Protein AF-A0A3A4P6P0-F1 (afdb_monomer_lite)

Sequence (396 aa):
MTTIWSEIITQLPGLYLQDQHPPGSGIAVSVEKHENGGWILHYAKEKTDSLQHGAEGPFDAAYLYEKLKFLYRDIGYTPQLRDEELKALHLPDSQEVYTERVFAHLPGRLIGSQRIAESGMDWVVNYSVGKNADHTYTLYSCSARGDDDFLAEPEIEELGTFALHDLLEELRIYGFRPDDYAGLCEIEASSWQEILRALPGRRVENQRPEEDRCAVSLVAHNRECWTLFYAVPIADNRYRLNELATLSAKDVYKKVYDLTGCLLSVNDRKKVQLPELIDIYGETLSKKMKGDYIGGVPSVNMSKRYNETYVTVQNNKDDSRLFYFTSAEELITLGRTGRKINVHKLGPYKDVDLGKFIVDIEPHVDLLELILKLDESKIEGIRELSKRLKKITNLD

Foldseek 3Di:
DPDPVVVVQVVWDAAWQVPLDDPVLQKTWHWHQDPVGFIKIWMWGDDPPDIDTDIDDSDHLLVVLVVSCVSSVVVVDRDAGDPVRCVRRVHDHLVVVLVVQLVVPAAAAWFADFDADPPPFRKTKTWHWHQDPQQKIWIKIWIDHPPDDSNPRTPIDTPDIGHPVVVVVVCVVVVGDCVRCQVVQKQQAPDPVSQLVNWDAAFQPPQDVDPAAWGWHWAAPDLFWIKIWIWGDDDVSMTGIDIDGGDGLLRVQLVCCVRRVDGRDPVNCVRRNRDDLCVVCVVVVCVLVVFHWQDWFFWPEDPPDGWTWTWTWDQDPVRFIKIWIATPVLSSCCPPPVDDRDIDIDDRDHPVCLVVVCVVPVNTGDVVRVLVSQCVDPDVSSNVSSVVNCVVVVPD

pLDDT: mean 79.7, std 11.06, range [38.88, 94.19]

Radius of gyration: 37.33 Å; chains: 1; bounding box: 85×36×112 Å

Structure (mmCIF, N/CA/C/O backbone):
data_AF-A0A3A4P6P0-F1
#
_entry.id   AF-A0A3A4P6P0-F1
#
loop_
_atom_site.group_PDB
_atom_site.id
_atom_site.type_symbol
_atom_site.label_atom_id
_atom_site.label_alt_id
_atom_site.label_comp_id
_atom_site.label_asym_id
_atom_site.label_entity_id
_atom_site.label_seq_id
_atom_site.pdbx_PDB_ins_code
_atom_site.Cartn_x
_atom_site.Cartn_y
_atom_site.Cartn_z
_atom_site.occupancy
_atom_site.B_iso_or_equiv
_atom_site.auth_seq_id
_atom_site.auth_comp_id
_atom_site.auth_asym_id
_atom_site.auth_atom_id
_atom_site.pdbx_PDB_model_num
ATOM 1 N N . MET A 1 1 ? 42.662 -6.906 -61.735 1.00 46.59 1 MET A N 1
ATOM 2 C CA . MET A 1 1 ? 43.207 -5.557 -61.469 1.00 46.59 1 MET A CA 1
ATOM 3 C C . MET A 1 1 ? 43.518 -5.491 -59.989 1.00 46.59 1 MET A C 1
ATOM 5 O O . MET A 1 1 ? 42.747 -6.053 -59.228 1.00 46.59 1 MET A O 1
ATOM 9 N N . THR A 1 2 ? 44.625 -4.878 -59.578 1.00 54.88 2 THR A N 1
ATOM 10 C CA . THR A 1 2 ? 44.878 -4.638 -58.151 1.00 54.88 2 THR A CA 1
ATOM 11 C C . THR A 1 2 ? 44.214 -3.315 -57.792 1.00 54.88 2 THR A C 1
ATOM 13 O O . THR A 1 2 ? 44.696 -2.262 -58.199 1.00 54.88 2 THR A O 1
ATOM 16 N N . THR A 1 3 ? 43.070 -3.371 -57.117 1.00 61.09 3 THR A N 1
ATOM 17 C CA . THR A 1 3 ? 42.325 -2.191 -56.668 1.00 61.09 3 THR A CA 1
ATOM 18 C C . THR A 1 3 ? 43.158 -1.423 -55.630 1.00 61.09 3 THR A C 1
ATOM 20 O O . THR A 1 3 ? 43.507 -1.976 -54.585 1.00 61.09 3 THR A O 1
ATOM 23 N N . ILE A 1 4 ? 43.519 -0.164 -55.917 1.00 75.00 4 ILE A N 1
ATOM 24 C CA . ILE A 1 4 ? 44.290 0.689 -54.997 1.00 75.00 4 ILE A CA 1
ATOM 25 C C . ILE A 1 4 ? 43.315 1.350 -54.017 1.00 75.00 4 ILE A C 1
ATOM 27 O O . ILE A 1 4 ? 42.793 2.436 -54.253 1.00 75.00 4 ILE A O 1
ATOM 31 N N . TRP A 1 5 ? 43.056 0.678 -52.898 1.00 73.12 5 TRP A N 1
ATOM 32 C CA . TRP A 1 5 ? 42.084 1.123 -51.894 1.00 73.12 5 TRP A CA 1
ATOM 33 C C . TRP A 1 5 ? 42.361 2.517 -51.328 1.00 73.12 5 TRP A C 1
ATOM 35 O O . TRP A 1 5 ? 41.422 3.269 -51.089 1.00 73.12 5 TRP A O 1
ATOM 45 N N . SER A 1 6 ? 43.629 2.914 -51.203 1.00 70.69 6 SER A N 1
ATOM 46 C CA . SER A 1 6 ? 44.000 4.256 -50.741 1.00 70.69 6 SER A CA 1
ATOM 47 C C . SER A 1 6 ? 43.476 5.383 -51.637 1.00 70.69 6 SER A C 1
ATOM 49 O O . SER A 1 6 ? 43.216 6.469 -51.135 1.00 70.69 6 SER A O 1
ATOM 51 N N . GLU A 1 7 ? 43.306 5.147 -52.941 1.00 75.12 7 GLU A N 1
ATOM 52 C CA . GLU A 1 7 ? 42.763 6.144 -53.878 1.00 75.12 7 GLU A CA 1
ATOM 53 C C . GLU A 1 7 ? 41.234 6.206 -53.855 1.00 75.12 7 GLU A C 1
ATOM 55 O O . GLU A 1 7 ? 40.656 7.240 -54.169 1.00 75.12 7 GLU A O 1
ATOM 60 N N . ILE A 1 8 ? 40.574 5.108 -53.486 1.00 75.81 8 ILE A N 1
ATOM 61 C CA . ILE A 1 8 ? 39.114 5.047 -53.345 1.00 75.81 8 ILE A CA 1
ATOM 62 C C . ILE A 1 8 ? 38.691 5.754 -52.058 1.00 75.81 8 ILE A C 1
ATOM 64 O O . ILE A 1 8 ? 37.740 6.527 -52.055 1.00 75.81 8 ILE A O 1
ATOM 68 N N . ILE A 1 9 ? 39.441 5.540 -50.976 1.00 74.31 9 ILE A N 1
ATOM 69 C CA . ILE A 1 9 ? 39.193 6.159 -49.670 1.00 74.31 9 ILE A CA 1
ATOM 70 C C . ILE A 1 9 ? 39.219 7.686 -49.762 1.00 74.31 9 ILE A C 1
ATOM 72 O O . ILE A 1 9 ? 38.344 8.348 -49.215 1.00 74.31 9 ILE A O 1
ATOM 76 N N . THR A 1 10 ? 40.181 8.256 -50.492 1.00 75.69 10 THR A N 1
ATOM 77 C CA . THR A 1 10 ? 40.301 9.715 -50.655 1.00 75.69 10 THR A CA 1
ATOM 78 C C . THR A 1 10 ? 39.184 10.334 -51.496 1.00 75.69 10 THR A C 1
ATOM 80 O O . THR A 1 10 ? 39.052 11.556 -51.512 1.00 75.69 10 THR A O 1
ATOM 83 N N . GLN A 1 11 ? 38.385 9.517 -52.188 1.00 79.62 11 GLN A N 1
ATOM 84 C CA . GLN A 1 11 ? 37.244 9.960 -52.993 1.00 79.62 11 GLN A CA 1
ATOM 85 C C . GLN A 1 11 ? 35.913 9.890 -52.234 1.00 79.62 11 GLN A C 1
ATOM 87 O O . GLN A 1 11 ? 34.924 10.446 -52.713 1.00 79.62 11 GLN A O 1
ATOM 92 N N . LEU A 1 12 ? 35.864 9.228 -51.072 1.00 81.06 12 LEU A N 1
ATOM 93 C CA . LEU A 1 12 ? 34.650 9.144 -50.266 1.00 81.06 12 LEU A CA 1
ATOM 94 C C . LEU A 1 12 ? 34.498 10.399 -49.374 1.00 81.06 12 LEU A C 1
ATOM 96 O O . LEU A 1 12 ? 35.435 10.744 -48.651 1.00 81.06 12 LEU A O 1
ATOM 100 N N . PRO A 1 13 ? 33.343 11.094 -49.401 1.00 83.69 13 PRO A N 1
ATOM 101 C CA . PRO A 1 13 ? 33.088 12.254 -48.542 1.00 83.69 13 PRO A CA 1
ATOM 102 C C . PRO A 1 13 ? 32.993 11.896 -47.052 1.00 83.69 13 PRO A C 1
ATOM 104 O O . PRO A 1 13 ? 32.581 10.794 -46.697 1.00 83.69 13 PRO A O 1
ATOM 107 N N . GLY A 1 14 ? 33.309 12.843 -46.169 1.00 84.25 14 GLY A N 1
ATOM 108 C CA . GLY A 1 14 ? 33.154 12.681 -44.720 1.00 84.25 14 GLY A CA 1
ATOM 109 C C . GLY A 1 14 ? 34.352 12.041 -44.010 1.00 84.25 14 GLY A C 1
ATOM 110 O O . GLY A 1 14 ? 35.476 12.030 -44.512 1.00 84.25 14 GLY A O 1
ATOM 111 N N . LEU A 1 15 ? 34.118 11.550 -42.792 1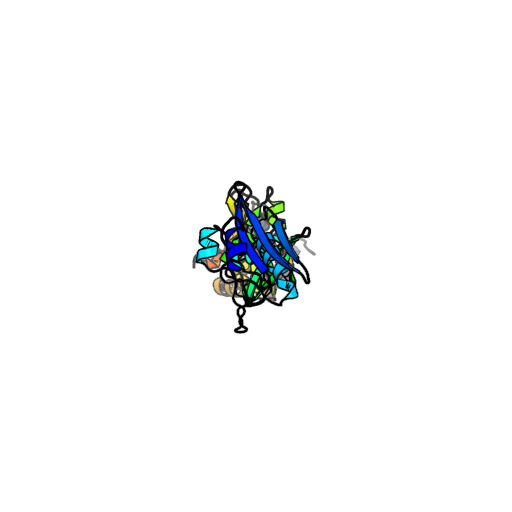.00 85.38 15 LEU A N 1
ATOM 112 C CA . LEU A 1 15 ? 35.126 10.877 -41.982 1.00 85.38 15 LEU A CA 1
ATOM 113 C C . LEU A 1 15 ? 35.236 9.414 -42.406 1.00 85.38 15 LEU A C 1
ATOM 115 O O . LEU A 1 15 ? 34.301 8.632 -42.245 1.00 85.38 15 LEU A O 1
ATOM 119 N N . TYR A 1 16 ? 36.397 9.044 -42.926 1.00 82.12 16 TYR A N 1
ATOM 120 C CA . TYR A 1 16 ? 36.729 7.659 -43.224 1.00 82.12 16 TYR A CA 1
ATOM 121 C C . TYR A 1 16 ? 36.948 6.844 -41.942 1.00 82.12 16 TYR A C 1
ATOM 123 O O . TYR A 1 16 ? 37.675 7.285 -41.051 1.00 82.12 16 TYR A O 1
ATOM 131 N N . LEU A 1 17 ? 36.344 5.655 -41.879 1.00 78.81 17 LEU A N 1
ATOM 132 C CA . LEU A 1 17 ? 36.390 4.777 -40.709 1.00 78.81 17 LEU A CA 1
ATOM 133 C C . LEU A 1 17 ? 37.603 3.838 -40.806 1.00 78.81 17 LEU A C 1
ATOM 135 O O . LEU A 1 17 ? 37.559 2.808 -41.482 1.00 78.81 17 LEU A O 1
ATOM 139 N N . GLN A 1 18 ? 38.711 4.216 -40.165 1.00 63.59 18 GLN A N 1
ATOM 140 C CA . GLN A 1 18 ? 40.048 3.690 -40.484 1.00 63.59 18 GLN A CA 1
ATOM 141 C C . GLN A 1 18 ? 40.244 2.210 -40.132 1.00 63.59 18 GLN A C 1
ATOM 143 O O . GLN A 1 18 ? 40.989 1.516 -40.825 1.00 63.59 18 GLN A O 1
ATOM 148 N N . ASP A 1 19 ? 39.546 1.722 -39.108 1.00 61.84 19 ASP A N 1
ATOM 149 C CA . ASP A 1 19 ? 39.685 0.353 -38.595 1.00 61.84 19 ASP A CA 1
ATOM 150 C C . ASP A 1 19 ? 38.684 -0.651 -39.166 1.00 61.84 19 ASP A C 1
ATOM 152 O O . ASP A 1 19 ? 38.776 -1.839 -38.869 1.00 61.84 19 ASP A O 1
ATOM 156 N N . GLN A 1 20 ? 37.772 -0.215 -40.039 1.00 59.62 20 GLN A N 1
ATOM 157 C CA . GLN A 1 20 ? 36.705 -1.079 -40.568 1.00 59.62 20 GLN A CA 1
ATOM 158 C C . GLN A 1 20 ? 37.131 -1.906 -41.779 1.00 59.62 20 GLN A C 1
ATOM 160 O O . GLN A 1 20 ? 36.307 -2.469 -42.493 1.00 59.62 20 GLN A O 1
ATOM 165 N N . HIS A 1 21 ? 38.438 -1.993 -42.007 1.00 64.12 21 HIS A N 1
ATOM 166 C CA . HIS A 1 21 ? 39.036 -2.668 -43.142 1.00 64.12 21 HIS A CA 1
ATOM 167 C C . HIS A 1 21 ? 39.812 -3.899 -42.684 1.00 64.12 21 HIS A C 1
ATOM 169 O O . HIS A 1 21 ? 41.041 -3.839 -42.566 1.00 64.12 21 HIS A O 1
ATOM 175 N N . PRO A 1 22 ? 39.155 -5.059 -42.504 1.00 61.62 22 PRO A N 1
ATOM 176 C CA . PRO A 1 22 ? 39.879 -6.317 -42.557 1.00 61.62 22 PRO A CA 1
ATOM 177 C C . PRO A 1 22 ? 40.691 -6.330 -43.862 1.00 61.62 22 PRO A C 1
ATOM 179 O O . PRO A 1 22 ? 40.116 -6.046 -44.924 1.00 61.62 22 PRO A O 1
ATOM 182 N N . PRO A 1 23 ? 42.005 -6.610 -43.835 1.00 62.09 23 PRO A N 1
ATOM 183 C CA . PRO A 1 23 ? 42.778 -6.757 -45.059 1.00 62.09 23 PRO A CA 1
ATOM 184 C C . PRO A 1 23 ? 42.084 -7.749 -46.005 1.00 62.09 23 PRO A C 1
ATOM 186 O O . PRO A 1 23 ? 41.842 -8.894 -45.633 1.00 62.09 23 PRO A O 1
ATOM 189 N N . GLY A 1 24 ? 41.726 -7.301 -47.214 1.00 67.12 24 GLY A N 1
ATOM 190 C CA . GLY A 1 24 ? 41.002 -8.122 -48.196 1.00 67.12 24 GLY A CA 1
ATOM 191 C C . GLY A 1 24 ? 39.469 -8.129 -48.078 1.00 67.12 24 GLY A C 1
ATOM 192 O O . GLY A 1 24 ? 38.828 -8.897 -48.785 1.00 67.12 24 GLY A O 1
ATOM 193 N N . SER A 1 25 ? 38.871 -7.275 -47.238 1.00 71.56 25 SER A N 1
ATOM 194 C CA . SER A 1 25 ? 37.406 -7.125 -47.106 1.00 71.56 25 SER A CA 1
ATOM 195 C C . SER A 1 25 ? 36.704 -6.607 -48.361 1.00 71.56 25 SER A C 1
ATOM 197 O O . SER A 1 25 ? 35.511 -6.844 -48.536 1.00 71.56 25 SER A O 1
ATOM 199 N N . GLY A 1 26 ? 37.424 -5.886 -49.224 1.00 80.44 26 GLY A N 1
ATOM 200 C CA . GLY A 1 26 ? 36.862 -5.321 -50.446 1.00 80.44 26 GLY A CA 1
ATOM 201 C C . GLY A 1 26 ? 35.812 -4.232 -50.195 1.00 80.44 26 GLY A C 1
ATOM 202 O O . GLY A 1 26 ? 34.972 -3.999 -51.056 1.00 80.44 26 GLY A O 1
ATOM 203 N N . ILE A 1 27 ? 35.789 -3.599 -49.020 1.00 83.31 27 ILE A N 1
ATOM 204 C CA . ILE A 1 27 ? 34.789 -2.592 -48.639 1.00 83.31 27 ILE A CA 1
ATOM 205 C C . ILE A 1 27 ? 35.519 -1.374 -48.075 1.00 83.31 27 ILE A C 1
ATOM 207 O O . ILE A 1 27 ? 36.452 -1.550 -47.303 1.00 83.31 27 ILE A O 1
ATOM 211 N N . ALA A 1 28 ? 35.095 -0.166 -48.455 1.00 85.00 28 ALA A N 1
ATOM 212 C CA . ALA A 1 28 ? 35.498 1.109 -47.873 1.00 85.00 28 ALA A CA 1
ATOM 213 C C . ALA A 1 28 ? 34.294 1.936 -47.466 1.00 85.00 28 ALA A C 1
ATOM 215 O O . ALA A 1 28 ? 33.312 1.977 -48.205 1.00 85.00 28 ALA A O 1
ATOM 216 N N . VAL A 1 29 ? 34.381 2.589 -46.306 1.00 87.31 29 VAL A N 1
ATOM 217 C CA . VAL A 1 29 ? 33.265 3.333 -45.727 1.00 87.31 29 VAL A CA 1
ATOM 218 C C . VAL A 1 29 ? 33.722 4.656 -45.122 1.00 87.31 29 VAL A C 1
ATOM 220 O O . VAL A 1 29 ? 34.714 4.714 -44.395 1.00 87.31 29 VAL A O 1
ATOM 223 N N . SER A 1 30 ? 32.948 5.707 -45.367 1.00 89.31 30 SER A N 1
ATOM 224 C CA . SER A 1 30 ? 33.037 6.972 -44.645 1.00 89.31 30 SER A CA 1
ATOM 225 C C . SER A 1 30 ? 31.653 7.459 -44.227 1.00 89.31 30 SER A C 1
ATOM 227 O O . SER A 1 30 ? 30.633 7.084 -44.808 1.00 89.31 30 SER A O 1
ATOM 229 N N . VAL A 1 31 ? 31.616 8.281 -43.183 1.00 90.56 31 VAL A N 1
ATOM 230 C CA . VAL A 1 31 ? 30.382 8.824 -42.616 1.00 90.56 31 VAL A CA 1
ATOM 231 C C . VAL A 1 31 ? 30.475 10.340 -42.554 1.00 90.56 31 VAL A C 1
ATOM 233 O O . VAL A 1 31 ? 31.485 10.900 -42.135 1.00 90.56 31 VAL A O 1
ATOM 236 N N . GLU A 1 32 ? 29.403 11.017 -42.938 1.00 92.19 32 GLU A N 1
ATOM 237 C CA . GLU A 1 32 ? 29.277 12.467 -42.853 1.00 92.19 32 GLU A CA 1
ATOM 238 C C . GLU A 1 32 ? 28.075 12.842 -41.982 1.00 92.19 32 GLU A C 1
ATOM 240 O O . GLU A 1 32 ? 26.995 12.266 -42.117 1.00 92.19 32 GLU A O 1
ATOM 245 N N . LYS A 1 33 ? 28.237 13.824 -41.088 1.00 89.25 33 LYS A N 1
ATOM 246 C CA . LYS A 1 33 ? 27.107 14.392 -40.346 1.00 89.25 33 LYS A CA 1
ATOM 247 C C . LYS A 1 33 ? 26.392 15.418 -41.223 1.00 89.25 33 LYS A C 1
ATOM 249 O O . LYS A 1 33 ? 26.982 16.419 -41.615 1.00 89.25 33 LYS A O 1
ATOM 254 N N . HIS A 1 34 ? 25.116 15.182 -41.497 1.00 90.38 34 HIS A N 1
ATOM 255 C CA . HIS A 1 34 ? 24.274 16.060 -42.298 1.00 90.38 34 HIS A CA 1
ATOM 256 C C . HIS A 1 34 ? 23.733 17.237 -41.469 1.00 90.38 34 HIS A C 1
ATOM 258 O O . HIS A 1 34 ? 23.506 17.117 -40.263 1.00 90.38 34 HIS A O 1
ATOM 264 N N . GLU A 1 35 ? 23.443 18.366 -42.122 1.00 83.94 35 GLU A N 1
ATOM 265 C CA . GLU A 1 35 ? 22.980 19.608 -41.472 1.00 83.94 35 GLU A CA 1
ATOM 266 C C . GLU A 1 35 ? 21.683 19.430 -40.659 1.00 83.94 35 GLU A C 1
ATOM 268 O O . GLU A 1 35 ? 21.485 20.085 -39.639 1.00 83.94 35 GLU A O 1
ATOM 273 N N . ASN A 1 36 ? 20.830 18.484 -41.065 1.00 79.50 36 ASN A N 1
ATOM 274 C CA . ASN A 1 36 ? 19.571 18.152 -40.383 1.00 79.50 36 ASN A CA 1
ATOM 275 C C . ASN A 1 36 ? 19.747 17.270 -39.128 1.00 79.50 36 ASN A C 1
ATOM 277 O O . ASN A 1 36 ? 18.754 16.821 -38.561 1.00 79.50 36 ASN A O 1
ATOM 281 N N . GLY A 1 37 ? 20.983 16.979 -38.711 1.00 78.75 37 GLY A N 1
ATOM 282 C CA . GLY A 1 37 ? 21.286 16.227 -37.488 1.00 78.75 37 GLY A CA 1
ATOM 283 C C . GLY A 1 37 ? 21.412 14.707 -37.643 1.00 78.75 37 GLY A C 1
ATOM 284 O O . GLY A 1 37 ? 21.789 14.060 -36.674 1.00 78.75 37 GLY A O 1
ATOM 285 N N . GLY A 1 38 ? 21.148 14.151 -38.831 1.00 88.31 38 GLY A N 1
ATOM 286 C CA . GLY A 1 38 ? 21.391 12.736 -39.157 1.00 88.31 38 GLY A CA 1
ATOM 287 C C . GLY A 1 38 ? 22.748 12.489 -39.828 1.00 88.31 38 GLY A C 1
ATOM 288 O O . GLY A 1 38 ? 23.512 13.425 -40.055 1.00 88.31 38 GLY A O 1
ATOM 289 N N . TRP A 1 39 ? 23.037 11.241 -40.197 1.00 93.75 39 TRP A N 1
ATOM 290 C CA . TRP A 1 39 ? 24.318 10.827 -40.782 1.00 93.75 39 TRP A CA 1
ATOM 291 C C . TRP A 1 39 ? 24.151 10.184 -42.156 1.00 93.75 39 TRP A C 1
ATOM 293 O O . TRP A 1 39 ? 23.261 9.363 -42.365 1.00 93.75 39 TRP A O 1
ATOM 303 N N . ILE A 1 40 ? 25.017 10.546 -43.095 1.00 93.44 40 ILE A N 1
ATOM 304 C CA . ILE A 1 40 ? 25.091 9.946 -44.426 1.00 93.44 40 ILE A CA 1
ATOM 305 C C . ILE A 1 40 ? 26.251 8.957 -44.440 1.00 93.44 40 ILE A C 1
ATOM 307 O O . ILE A 1 40 ? 27.365 9.270 -44.026 1.00 93.44 40 ILE A O 1
ATOM 311 N N . LEU A 1 41 ? 25.966 7.755 -44.923 1.00 92.06 41 LEU A N 1
ATOM 312 C CA . LEU A 1 41 ? 26.918 6.675 -45.102 1.00 92.06 41 LEU A CA 1
ATOM 313 C C . LEU A 1 41 ? 27.363 6.630 -46.561 1.00 92.06 41 LEU A C 1
ATOM 315 O O . LEU A 1 41 ? 26.545 6.378 -47.447 1.00 92.06 41 LEU A O 1
ATOM 319 N N . HIS A 1 42 ? 28.653 6.805 -46.813 1.00 91.50 42 HIS A N 1
ATOM 320 C CA . HIS A 1 42 ? 29.259 6.607 -48.124 1.00 91.50 42 HIS A CA 1
ATOM 321 C C . HIS A 1 42 ? 30.041 5.302 -48.132 1.00 91.50 42 HIS A C 1
ATOM 323 O O . HIS A 1 42 ? 30.735 4.978 -47.168 1.00 91.50 42 HIS A O 1
ATOM 329 N N . TYR A 1 43 ? 29.954 4.551 -49.227 1.00 89.62 43 TYR A N 1
ATOM 330 C CA . TYR A 1 43 ? 30.688 3.301 -49.349 1.00 89.62 43 TYR A CA 1
ATOM 331 C C . TYR A 1 43 ? 31.204 3.039 -50.760 1.00 89.62 43 TYR A C 1
ATOM 333 O O . TYR A 1 43 ? 30.620 3.467 -51.758 1.00 89.62 43 TYR A O 1
ATOM 341 N N . ALA A 1 44 ? 32.274 2.253 -50.824 1.00 88.00 44 ALA A N 1
ATOM 342 C CA . ALA A 1 44 ? 32.751 1.578 -52.018 1.00 88.00 44 ALA A CA 1
ATOM 343 C C . ALA A 1 44 ? 32.912 0.079 -51.716 1.00 88.00 44 ALA A C 1
ATOM 345 O O . ALA A 1 44 ? 33.618 -0.281 -50.781 1.00 88.00 44 ALA A O 1
ATOM 346 N N . LYS A 1 45 ? 32.260 -0.805 -52.478 1.00 86.56 45 LYS A N 1
ATOM 347 C CA . LYS A 1 45 ? 32.310 -2.268 -52.295 1.00 86.56 45 LYS A CA 1
ATOM 348 C C . LYS A 1 45 ? 32.730 -2.958 -53.587 1.00 86.56 45 LYS A C 1
ATOM 350 O O . LYS A 1 45 ? 32.136 -2.743 -54.645 1.00 86.56 45 LYS A O 1
ATOM 355 N N . GLU A 1 46 ? 33.750 -3.796 -53.496 1.00 84.19 46 GLU A N 1
ATOM 356 C CA . GLU A 1 46 ? 34.224 -4.662 -54.564 1.00 84.19 46 GLU A CA 1
ATOM 357 C C . GLU A 1 46 ? 33.210 -5.787 -54.792 1.00 84.19 46 GLU A C 1
ATOM 359 O O . GLU A 1 46 ? 32.752 -6.469 -53.874 1.00 84.19 46 GLU A O 1
ATOM 364 N N . LYS A 1 47 ? 32.821 -5.948 -56.051 1.00 78.81 47 LYS A N 1
ATOM 365 C CA . LYS A 1 47 ? 32.064 -7.082 -56.574 1.00 78.81 47 LYS A CA 1
ATOM 366 C C . LYS A 1 47 ? 32.963 -7.851 -57.528 1.00 78.81 47 LYS A C 1
ATOM 368 O O . LYS A 1 47 ? 33.936 -7.298 -58.029 1.00 78.81 47 LYS A O 1
ATOM 373 N N . THR A 1 48 ? 32.579 -9.091 -57.830 1.00 74.75 48 THR A N 1
ATOM 374 C CA . THR A 1 48 ? 33.336 -10.058 -58.643 1.00 74.75 48 THR A CA 1
ATOM 375 C C . THR A 1 48 ? 34.024 -9.456 -59.876 1.00 74.75 48 THR A C 1
ATOM 377 O O . THR A 1 48 ? 35.157 -9.831 -60.148 1.00 74.75 48 THR A O 1
ATOM 380 N N . ASP A 1 49 ? 33.402 -8.479 -60.553 1.00 75.56 49 ASP A N 1
ATOM 381 C CA . ASP A 1 49 ? 33.960 -7.830 -61.750 1.00 75.56 49 ASP A CA 1
ATOM 382 C C . ASP A 1 49 ? 33.882 -6.284 -61.749 1.00 75.56 49 ASP A C 1
ATOM 384 O O . ASP A 1 49 ? 34.088 -5.651 -62.786 1.00 75.56 49 ASP A O 1
ATOM 388 N N . SER A 1 50 ? 33.543 -5.634 -60.627 1.00 81.31 50 SER A N 1
ATOM 389 C CA . SER A 1 50 ? 33.328 -4.173 -60.605 1.00 81.31 50 SER A CA 1
ATOM 390 C C . SER A 1 50 ? 33.409 -3.563 -59.208 1.00 81.31 50 SER A C 1
ATOM 392 O O . SER A 1 50 ? 33.152 -4.249 -58.225 1.00 81.31 50 SER A O 1
ATOM 394 N N . LEU A 1 51 ? 33.640 -2.253 -59.124 1.00 82.12 51 LEU A N 1
ATOM 395 C CA . LEU A 1 51 ? 33.541 -1.489 -57.880 1.00 82.12 51 LEU A CA 1
ATOM 396 C C . LEU A 1 51 ? 32.201 -0.740 -57.820 1.00 82.12 51 LEU A C 1
ATOM 398 O O . LEU A 1 51 ? 31.900 0.070 -58.698 1.00 82.12 51 LEU A O 1
ATOM 402 N N . GLN A 1 52 ? 31.396 -1.000 -56.791 1.00 86.00 52 GLN A N 1
ATOM 403 C CA . GLN A 1 52 ? 30.149 -0.277 -56.541 1.00 86.00 52 GLN A CA 1
ATOM 404 C C . GLN A 1 52 ? 30.403 0.873 -55.568 1.00 86.00 52 GLN A C 1
ATOM 406 O O . GLN A 1 52 ? 30.848 0.620 -54.455 1.00 86.00 52 GLN A O 1
ATOM 411 N N . HIS A 1 53 ? 30.035 2.096 -55.951 1.00 88.12 53 HIS A N 1
ATOM 412 C CA . HIS A 1 53 ? 29.956 3.240 -55.038 1.00 88.12 53 HIS A CA 1
ATOM 413 C C . HIS A 1 53 ? 28.502 3.519 -54.663 1.00 88.12 53 HIS A C 1
ATOM 415 O O . HIS A 1 53 ? 27.599 3.316 -55.480 1.00 88.12 53 HIS A O 1
ATOM 421 N N . GLY A 1 54 ? 28.280 4.009 -53.450 1.00 88.31 54 GLY A N 1
ATOM 422 C CA . GLY A 1 54 ? 26.960 4.411 -52.988 1.00 88.31 54 GLY A CA 1
ATOM 423 C C . GLY A 1 54 ? 27.018 5.440 -51.868 1.00 88.31 54 GLY A C 1
ATOM 424 O O . GLY A 1 54 ? 28.038 5.605 -51.200 1.00 88.31 54 GLY A O 1
ATOM 425 N N . ALA A 1 55 ? 25.897 6.130 -51.690 1.00 90.94 55 ALA A N 1
ATOM 426 C CA . ALA A 1 55 ? 25.623 6.990 -50.553 1.00 90.94 55 ALA A CA 1
ATOM 427 C C . ALA A 1 55 ? 24.194 6.707 -50.078 1.00 90.94 55 ALA A C 1
ATOM 429 O O . ALA A 1 55 ? 23.278 6.619 -50.899 1.00 90.94 55 ALA A O 1
ATOM 430 N N . GLU A 1 56 ? 24.009 6.542 -48.774 1.00 91.19 56 GLU A N 1
ATOM 431 C CA . GLU A 1 56 ? 22.716 6.259 -48.153 1.00 91.19 56 GLU A CA 1
ATOM 432 C C . GLU A 1 56 ? 22.513 7.152 -46.920 1.00 91.19 56 GLU A C 1
ATOM 434 O O . GLU A 1 56 ? 23.463 7.428 -46.191 1.00 91.19 56 GLU A O 1
ATOM 439 N N . GLY A 1 57 ? 21.279 7.601 -46.677 1.00 89.31 57 GLY A N 1
ATOM 440 C CA . GLY A 1 57 ? 20.923 8.472 -45.549 1.00 89.31 57 GLY A CA 1
ATOM 441 C C . GLY A 1 57 ? 20.217 9.767 -45.986 1.00 89.31 57 GLY A C 1
ATOM 442 O O . GLY A 1 57 ? 19.817 9.878 -47.149 1.00 89.31 57 GLY A O 1
ATOM 443 N N . PRO A 1 58 ? 20.045 10.748 -45.077 1.00 91.06 58 PRO A N 1
ATOM 444 C CA . PRO A 1 58 ? 20.536 10.757 -43.696 1.00 91.06 58 PRO A CA 1
ATOM 445 C C . PRO A 1 58 ? 19.782 9.776 -42.781 1.00 91.06 58 PRO A C 1
ATOM 447 O O . PRO A 1 58 ? 18.559 9.677 -42.841 1.00 91.06 58 PRO A O 1
ATOM 450 N N . PHE A 1 59 ? 20.521 9.072 -41.926 1.00 90.19 59 PHE A N 1
ATOM 451 C CA . PHE A 1 59 ? 20.022 8.146 -40.906 1.00 90.19 59 PHE A CA 1
ATOM 452 C C . PHE A 1 59 ? 20.087 8.765 -39.507 1.00 90.19 59 PHE A C 1
ATOM 454 O O . PHE A 1 59 ? 20.858 9.697 -39.286 1.00 90.19 59 PHE A O 1
ATOM 461 N N . ASP A 1 60 ? 19.316 8.232 -38.558 1.00 86.88 60 ASP A N 1
ATOM 462 C CA . ASP A 1 60 ? 19.661 8.377 -37.140 1.00 86.88 60 ASP A CA 1
ATOM 463 C C . ASP A 1 60 ? 20.841 7.452 -36.774 1.00 86.88 60 ASP A C 1
ATOM 465 O O . ASP A 1 60 ? 21.350 6.702 -37.616 1.00 86.88 60 ASP A O 1
ATOM 469 N N . ALA A 1 61 ? 21.309 7.525 -35.526 1.00 85.62 61 ALA A N 1
ATOM 470 C CA . ALA A 1 61 ? 22.475 6.764 -35.090 1.00 85.62 61 ALA A CA 1
ATOM 471 C C . ALA A 1 61 ? 22.236 5.245 -35.178 1.00 85.62 61 ALA A C 1
ATOM 473 O O . ALA A 1 61 ? 23.085 4.524 -35.700 1.00 85.62 61 ALA A O 1
ATOM 474 N N . ALA A 1 62 ? 21.063 4.764 -34.752 1.00 77.19 62 ALA A N 1
ATOM 475 C CA . ALA A 1 62 ? 20.700 3.347 -34.790 1.00 77.19 62 ALA A CA 1
ATOM 476 C C . ALA A 1 62 ? 20.737 2.776 -36.210 1.00 77.19 62 ALA A C 1
ATOM 478 O O . ALA A 1 62 ? 21.423 1.783 -36.461 1.00 77.19 62 ALA A O 1
ATOM 479 N N . TYR A 1 63 ? 20.058 3.429 -37.154 1.00 85.00 63 TYR A N 1
ATOM 480 C CA . TYR A 1 63 ? 20.034 2.975 -38.542 1.00 85.00 63 TYR A CA 1
ATOM 481 C C . TYR A 1 63 ? 21.405 3.091 -39.217 1.00 85.00 63 TYR A C 1
ATOM 483 O O . TYR A 1 63 ? 21.736 2.257 -40.062 1.00 85.00 63 TYR A O 1
ATOM 491 N N . LEU A 1 64 ? 22.237 4.072 -38.846 1.00 87.19 64 LEU A N 1
ATOM 492 C CA . LEU A 1 64 ? 23.614 4.146 -39.337 1.00 87.19 64 LEU A CA 1
ATOM 493 C C . LEU A 1 64 ? 24.420 2.904 -38.919 1.00 87.19 64 LEU A C 1
ATOM 495 O O . LEU A 1 64 ? 25.060 2.283 -39.772 1.00 87.19 64 LEU A O 1
ATOM 499 N N . TYR A 1 65 ? 24.361 2.513 -37.640 1.00 82.56 65 TYR A N 1
ATOM 500 C CA . TYR A 1 65 ? 25.015 1.295 -37.147 1.00 82.56 65 TYR A CA 1
ATOM 501 C C . TYR A 1 65 ? 24.482 0.029 -37.842 1.00 82.56 65 TYR A C 1
ATOM 503 O O . TYR A 1 65 ? 25.277 -0.834 -38.227 1.00 82.56 65 TYR A O 1
ATOM 511 N N . GLU A 1 66 ? 23.169 -0.061 -38.101 1.00 79.50 66 GLU A N 1
ATOM 512 C CA . GLU A 1 66 ? 22.575 -1.160 -38.883 1.00 79.50 66 GLU A CA 1
ATOM 513 C C . GLU A 1 66 ? 23.146 -1.259 -40.291 1.00 79.50 66 GLU A C 1
ATOM 515 O O . GLU A 1 66 ? 23.507 -2.343 -40.761 1.00 79.50 66 GLU A O 1
ATOM 520 N N . LYS A 1 67 ? 23.254 -0.120 -40.972 1.00 86.00 67 LYS A N 1
ATOM 521 C CA . LYS A 1 67 ? 23.759 -0.056 -42.341 1.00 86.00 67 LYS A CA 1
ATOM 522 C C . LYS A 1 67 ? 25.237 -0.399 -42.422 1.00 86.00 67 LYS A C 1
ATOM 524 O O . LYS A 1 67 ? 25.628 -1.160 -43.309 1.00 86.00 67 LYS A O 1
ATOM 529 N N . LEU A 1 68 ? 26.032 0.086 -41.468 1.00 84.00 68 LEU A N 1
ATOM 530 C CA . LEU A 1 68 ? 27.432 -0.297 -41.319 1.00 84.00 68 LEU A CA 1
ATOM 531 C C . LEU A 1 68 ? 27.561 -1.815 -41.177 1.00 84.00 68 LEU A C 1
ATOM 533 O O . LEU A 1 68 ? 28.265 -2.441 -41.966 1.00 84.00 68 LEU A O 1
ATOM 537 N N . LYS A 1 69 ? 26.821 -2.438 -40.255 1.00 77.69 69 LYS A N 1
ATOM 538 C CA . LYS A 1 69 ? 26.859 -3.895 -40.084 1.00 77.69 69 LYS A CA 1
ATOM 539 C C . LYS A 1 69 ? 26.409 -4.649 -41.336 1.00 77.69 69 LYS A C 1
ATOM 541 O O . LYS A 1 69 ? 27.046 -5.625 -41.729 1.00 77.69 69 LYS A O 1
ATOM 546 N N . PHE A 1 70 ? 25.328 -4.208 -41.979 1.00 84.56 70 PHE A N 1
ATOM 547 C CA . PHE A 1 70 ? 24.804 -4.858 -43.178 1.00 84.56 70 PHE A CA 1
ATOM 548 C C . PHE A 1 70 ? 25.839 -4.909 -44.307 1.00 84.56 70 PHE A C 1
ATOM 550 O O . PHE A 1 70 ? 25.965 -5.938 -44.972 1.00 84.56 70 PHE A O 1
ATOM 557 N N . LEU A 1 71 ? 26.621 -3.839 -44.494 1.00 82.50 71 LEU A N 1
ATOM 558 C CA . LEU A 1 71 ? 27.682 -3.803 -45.504 1.00 82.50 71 LEU A CA 1
ATOM 559 C C . LEU A 1 71 ? 28.725 -4.910 -45.291 1.00 82.50 71 LEU A C 1
ATOM 561 O O . LEU A 1 71 ? 29.131 -5.551 -46.267 1.00 82.50 71 LEU A O 1
ATOM 565 N N . TYR A 1 72 ? 29.094 -5.169 -44.034 1.00 78.50 72 TYR A N 1
ATOM 566 C CA . TYR A 1 72 ? 30.108 -6.150 -43.634 1.00 78.50 72 TYR A CA 1
ATOM 567 C C . TYR A 1 72 ? 29.552 -7.554 -43.317 1.00 78.50 72 TYR A C 1
ATOM 569 O O . TYR A 1 72 ? 30.323 -8.473 -43.027 1.00 78.50 72 TYR A O 1
ATOM 577 N N . ARG A 1 73 ? 28.231 -7.768 -43.431 1.00 79.75 73 ARG A N 1
ATOM 578 C CA . ARG A 1 73 ? 27.565 -9.042 -43.100 1.00 79.75 73 ARG A CA 1
ATOM 579 C C . ARG A 1 73 ? 28.150 -10.236 -43.854 1.00 79.75 73 ARG A C 1
ATOM 581 O O . ARG A 1 73 ? 28.398 -11.276 -43.250 1.00 79.75 73 ARG A O 1
ATOM 588 N N . ASP A 1 74 ? 28.381 -10.083 -45.156 1.00 75.81 74 ASP A N 1
ATOM 589 C CA . ASP A 1 74 ? 28.846 -11.171 -46.031 1.00 75.81 74 ASP A CA 1
ATOM 590 C C . ASP A 1 74 ? 30.268 -11.646 -45.696 1.00 75.81 74 ASP A C 1
ATOM 592 O O . ASP A 1 74 ? 30.657 -12.747 -46.080 1.00 75.81 74 ASP A O 1
ATOM 596 N N . ILE A 1 75 ? 31.042 -10.826 -44.979 1.00 73.31 75 ILE A N 1
ATOM 597 C CA . ILE A 1 75 ? 32.420 -11.134 -44.583 1.00 73.31 75 ILE A CA 1
ATOM 598 C C . ILE A 1 75 ? 32.551 -11.464 -43.088 1.00 73.31 75 ILE A C 1
ATOM 600 O O . ILE A 1 75 ? 33.665 -11.638 -42.600 1.00 73.31 75 ILE A O 1
ATOM 604 N N . GLY A 1 76 ? 31.429 -11.562 -42.360 1.00 66.94 76 GLY A N 1
ATOM 605 C CA . GLY A 1 76 ? 31.401 -11.963 -40.949 1.00 66.94 76 GLY A CA 1
ATOM 606 C C . GLY A 1 76 ? 32.092 -10.986 -39.993 1.00 66.94 76 GLY A C 1
ATOM 607 O O . GLY A 1 76 ? 32.574 -11.408 -38.945 1.00 66.94 76 GLY A O 1
ATOM 608 N N . TYR A 1 77 ? 32.168 -9.703 -40.355 1.00 71.50 77 TYR A N 1
ATOM 609 C CA . TYR A 1 77 ? 32.838 -8.666 -39.571 1.00 71.50 77 TYR A CA 1
ATOM 610 C C . TYR A 1 77 ? 31.816 -7.686 -38.980 1.00 71.50 77 TYR A C 1
ATOM 612 O O . TYR A 1 77 ? 30.938 -7.200 -39.693 1.00 71.50 77 TYR A O 1
ATOM 620 N N . THR A 1 78 ? 31.936 -7.387 -37.683 1.00 67.12 78 THR A N 1
ATOM 621 C CA . THR A 1 78 ? 31.113 -6.377 -37.001 1.00 67.12 78 THR A CA 1
ATOM 622 C C . THR A 1 78 ? 31.968 -5.136 -36.753 1.00 67.12 78 THR A C 1
ATOM 624 O O . THR A 1 78 ? 32.921 -5.222 -35.976 1.00 67.12 78 THR A O 1
ATOM 627 N N . PRO A 1 79 ? 31.659 -3.999 -37.396 1.00 71.31 79 PRO A N 1
ATOM 628 C CA . PRO A 1 79 ? 32.478 -2.808 -37.277 1.00 71.31 79 PRO A CA 1
ATOM 629 C C . PRO A 1 79 ? 32.373 -2.155 -35.889 1.00 71.31 79 PRO A C 1
ATOM 631 O O . PRO A 1 79 ? 31.267 -1.973 -35.383 1.00 71.31 79 PRO A O 1
ATOM 634 N N . GLN A 1 80 ? 33.505 -1.764 -35.289 1.00 71.38 80 GLN A N 1
ATOM 635 C CA . GLN A 1 80 ? 33.557 -1.007 -34.024 1.00 71.38 80 GLN A CA 1
ATOM 636 C C . GLN A 1 80 ? 34.231 0.350 -34.225 1.00 71.38 80 GLN A C 1
ATOM 638 O O . GLN A 1 80 ? 35.418 0.405 -34.541 1.00 71.38 80 GLN A O 1
ATOM 643 N N . LEU A 1 81 ? 33.478 1.436 -34.053 1.00 78.12 81 LEU A N 1
ATOM 644 C CA . LEU A 1 81 ? 33.989 2.803 -34.175 1.00 78.12 81 LEU A CA 1
ATOM 645 C C . LEU A 1 81 ? 34.839 3.175 -32.959 1.00 78.12 81 LEU A C 1
ATOM 647 O O . LEU A 1 81 ? 34.437 2.920 -31.825 1.00 78.12 81 LEU A O 1
ATOM 651 N N . ARG A 1 82 ? 35.992 3.807 -33.189 1.00 80.88 82 ARG A N 1
ATOM 652 C CA . ARG A 1 82 ? 36.844 4.312 -32.104 1.00 80.88 82 ARG A CA 1
ATOM 653 C C . ARG A 1 82 ? 36.230 5.558 -31.466 1.00 80.88 82 ARG A C 1
ATOM 655 O O . ARG A 1 82 ? 35.618 6.366 -32.161 1.00 80.88 82 ARG A O 1
ATOM 662 N N . ASP A 1 83 ? 36.520 5.801 -30.189 1.00 81.94 83 ASP A N 1
ATOM 663 C CA . ASP A 1 83 ? 36.059 6.991 -29.449 1.00 81.94 83 ASP A CA 1
ATOM 664 C C . ASP A 1 83 ? 36.353 8.316 -30.174 1.00 81.94 83 ASP A C 1
ATOM 666 O O . ASP A 1 83 ? 35.542 9.243 -30.173 1.00 81.94 83 ASP A O 1
ATOM 670 N N . GLU A 1 84 ? 37.514 8.418 -30.826 1.00 87.06 84 GLU A N 1
ATOM 671 C CA . GLU A 1 84 ? 37.903 9.604 -31.598 1.00 87.06 84 GLU A CA 1
ATOM 672 C C . GLU A 1 84 ? 37.012 9.813 -32.834 1.00 87.06 84 GLU A C 1
ATOM 674 O O . GLU A 1 84 ? 36.681 10.953 -33.168 1.00 87.06 84 GLU A O 1
ATOM 679 N N . GLU A 1 85 ? 36.584 8.725 -33.482 1.00 86.44 85 GLU A N 1
ATOM 680 C CA . GLU A 1 85 ? 35.689 8.742 -34.644 1.00 86.44 85 GLU A CA 1
ATOM 681 C C . GLU A 1 85 ? 34.258 9.089 -34.218 1.00 86.44 85 GLU A C 1
ATOM 683 O O . GLU A 1 85 ? 33.633 9.961 -34.825 1.00 86.44 85 GLU A O 1
ATOM 688 N N . LEU A 1 86 ? 33.774 8.483 -33.125 1.00 86.69 86 LEU A N 1
ATOM 689 C CA . LEU A 1 86 ? 32.483 8.807 -32.506 1.00 86.69 86 LEU A CA 1
ATOM 690 C C . LEU A 1 86 ? 32.400 10.294 -32.162 1.00 86.69 86 LEU A C 1
ATOM 692 O O . LEU A 1 86 ? 31.467 10.994 -32.564 1.00 86.69 86 LEU A O 1
ATOM 696 N N . LYS A 1 87 ? 33.436 10.810 -31.495 1.00 86.19 87 LYS A N 1
ATOM 697 C CA . LYS A 1 87 ? 33.528 12.218 -31.108 1.00 86.19 87 LYS A CA 1
ATOM 698 C C . LYS A 1 87 ? 33.567 13.152 -32.315 1.00 86.19 87 LYS A C 1
ATOM 700 O O . LYS A 1 87 ? 32.887 14.176 -32.303 1.00 86.19 87 LYS A O 1
ATOM 705 N N . ALA A 1 88 ? 34.333 12.819 -33.354 1.00 85.81 88 ALA A N 1
ATOM 706 C CA . ALA A 1 88 ? 34.397 13.619 -34.576 1.00 85.81 88 ALA A CA 1
ATOM 707 C C . ALA A 1 88 ? 33.039 13.666 -35.302 1.00 85.81 88 ALA A C 1
ATOM 709 O O . ALA A 1 88 ? 32.607 14.727 -35.760 1.00 85.81 88 ALA A O 1
ATOM 710 N N . LEU A 1 89 ? 32.327 12.538 -35.339 1.00 85.56 89 LEU A N 1
ATOM 711 C CA . LEU A 1 89 ? 31.001 12.414 -35.947 1.00 85.56 89 LEU A CA 1
ATOM 712 C C . LEU A 1 89 ? 29.862 12.924 -35.058 1.00 85.56 89 LEU A C 1
ATOM 714 O O . LEU A 1 89 ? 28.727 13.018 -35.531 1.00 85.56 89 LEU A O 1
ATOM 718 N N . HIS A 1 90 ? 30.152 13.275 -33.799 1.00 87.12 90 HIS A N 1
ATOM 719 C CA . HIS A 1 90 ? 29.151 13.521 -32.757 1.00 87.12 90 HIS A CA 1
ATOM 720 C C . HIS A 1 90 ? 28.110 12.391 -32.692 1.00 87.12 90 HIS A C 1
ATOM 722 O O . HIS A 1 90 ? 26.917 12.666 -32.552 1.00 87.12 90 HIS A O 1
ATOM 728 N N . LEU A 1 91 ? 28.561 11.154 -32.894 1.00 86.00 91 LEU A N 1
ATOM 729 C CA . LEU A 1 91 ? 27.738 9.955 -32.882 1.00 86.00 91 LEU A CA 1
ATOM 730 C C . LEU A 1 91 ? 27.773 9.373 -31.455 1.00 86.00 91 LEU A C 1
ATOM 732 O O . LEU A 1 91 ? 28.876 9.250 -30.916 1.00 86.00 91 LEU A O 1
ATOM 736 N N . PRO A 1 92 ? 26.620 9.061 -30.834 1.00 82.25 92 PRO A N 1
ATOM 737 C CA . PRO A 1 92 ? 26.588 8.324 -29.567 1.00 82.25 92 PRO A CA 1
ATOM 738 C C . PRO A 1 92 ? 27.237 6.950 -29.739 1.00 82.25 92 PRO A C 1
ATOM 740 O O . PRO A 1 92 ? 27.257 6.418 -30.851 1.00 82.25 92 PRO A O 1
ATOM 743 N N . ASP A 1 93 ? 27.770 6.379 -28.661 1.00 80.06 93 ASP A N 1
ATOM 744 C CA . ASP A 1 93 ? 28.350 5.040 -28.742 1.00 80.06 93 ASP A CA 1
ATOM 745 C C . ASP A 1 93 ? 27.268 3.962 -28.966 1.00 80.06 93 ASP A C 1
ATOM 747 O O . ASP A 1 93 ? 26.065 4.187 -28.797 1.00 80.06 93 ASP A O 1
ATOM 751 N N . SER A 1 94 ? 27.677 2.765 -29.393 1.00 70.06 94 SER A N 1
ATOM 752 C CA . SER A 1 94 ? 26.722 1.702 -29.727 1.00 70.06 94 SER A CA 1
ATOM 753 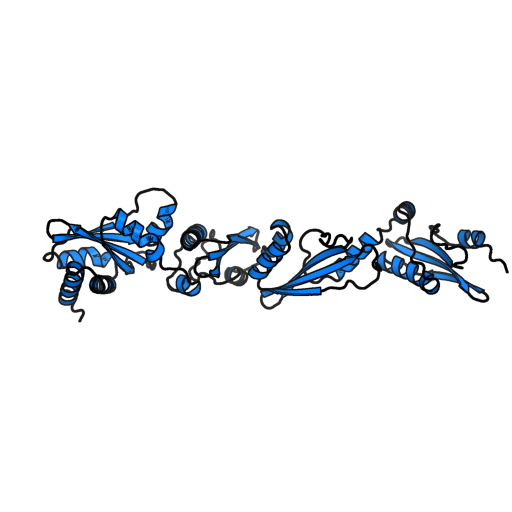C C . SER A 1 94 ? 25.920 1.206 -28.519 1.00 70.06 94 SER A C 1
ATOM 755 O O . SER A 1 94 ? 24.796 0.737 -28.696 1.00 70.06 94 SER A O 1
ATOM 757 N N . GLN A 1 95 ? 26.461 1.317 -27.302 1.00 68.69 95 GLN A N 1
ATOM 758 C CA . GLN A 1 95 ? 25.780 0.916 -26.073 1.00 68.69 95 GLN A CA 1
ATOM 759 C C . GLN A 1 95 ? 24.712 1.944 -25.672 1.00 68.69 95 GLN A C 1
ATOM 761 O O . GLN A 1 95 ? 23.623 1.552 -25.245 1.00 68.69 95 GLN A O 1
ATOM 766 N N . GLU A 1 96 ? 24.980 3.238 -25.855 1.00 71.19 96 GLU A N 1
ATOM 767 C CA . GLU A 1 96 ? 24.019 4.332 -25.699 1.00 71.19 96 GLU A CA 1
ATOM 768 C C . GLU A 1 96 ? 22.859 4.179 -26.689 1.00 71.19 96 GLU A C 1
ATOM 770 O O . GLU A 1 96 ? 21.699 4.149 -26.276 1.00 71.19 96 GLU A O 1
ATOM 775 N N . VAL A 1 97 ? 23.155 3.968 -27.976 1.00 73.19 97 VAL A N 1
ATOM 776 C CA . VAL A 1 97 ? 22.136 3.751 -29.021 1.00 73.19 97 VAL A CA 1
ATOM 777 C C . VAL A 1 97 ? 21.287 2.515 -28.740 1.00 73.19 97 VAL A C 1
ATOM 779 O O . VAL A 1 97 ? 20.064 2.543 -28.889 1.00 73.19 97 VAL A O 1
ATOM 782 N N . TYR A 1 98 ? 21.921 1.418 -28.327 1.00 68.25 98 TYR A N 1
ATOM 783 C CA . TYR A 1 98 ? 21.201 0.206 -27.964 1.00 68.25 98 TYR A CA 1
ATOM 784 C C . TYR A 1 98 ? 20.301 0.438 -26.754 1.00 68.25 98 TYR A C 1
ATOM 786 O O . TYR A 1 98 ? 19.128 0.083 -26.787 1.00 68.25 98 TYR A O 1
ATOM 794 N N . THR A 1 99 ? 20.814 1.099 -25.719 1.00 67.75 99 THR A N 1
ATOM 795 C CA . THR A 1 99 ? 20.050 1.467 -24.525 1.00 67.75 99 THR A CA 1
ATOM 796 C C . THR A 1 99 ? 18.829 2.323 -24.890 1.00 67.75 99 THR A C 1
ATOM 798 O O . THR A 1 99 ? 17.724 2.027 -24.438 1.00 67.75 99 THR A O 1
ATOM 801 N N . GLU A 1 100 ? 18.983 3.320 -25.766 1.00 70.81 100 GLU A N 1
ATOM 802 C CA . GLU A 1 100 ? 17.871 4.129 -26.284 1.00 70.81 100 GLU A CA 1
ATOM 803 C C . GLU A 1 100 ? 16.844 3.292 -27.062 1.00 70.81 100 GLU A C 1
ATOM 805 O O . GLU A 1 100 ? 15.637 3.457 -26.859 1.00 70.81 100 GLU A O 1
ATOM 810 N N . ARG A 1 101 ? 17.288 2.350 -27.908 1.00 70.50 101 ARG A N 1
ATOM 811 C CA . ARG A 1 101 ? 16.378 1.419 -28.595 1.00 70.50 101 ARG A CA 1
ATOM 812 C C . ARG A 1 101 ? 15.648 0.522 -27.609 1.00 70.50 101 ARG A C 1
ATOM 814 O O . ARG A 1 101 ? 14.433 0.402 -27.720 1.00 70.50 101 ARG A O 1
ATOM 821 N N . VAL A 1 102 ? 16.337 -0.079 -26.642 1.00 68.38 102 VAL A N 1
ATOM 822 C CA . VAL A 1 102 ? 15.708 -0.899 -25.598 1.00 68.38 102 VAL A CA 1
ATOM 823 C C . VAL A 1 102 ? 14.649 -0.093 -24.855 1.00 68.38 102 VAL A C 1
ATOM 825 O O . VAL A 1 102 ? 13.517 -0.551 -24.704 1.00 68.38 102 VAL A O 1
ATOM 828 N N . PHE A 1 103 ? 14.967 1.142 -24.468 1.00 69.81 103 PHE A N 1
ATOM 829 C CA . PHE A 1 103 ? 14.015 2.029 -23.806 1.00 69.81 103 PHE A CA 1
ATOM 830 C C . PHE A 1 103 ? 12.799 2.369 -24.666 1.00 69.81 103 PHE A C 1
ATOM 832 O O . PHE A 1 103 ? 11.697 2.440 -24.132 1.00 69.81 103 PHE A O 1
ATOM 839 N N . ALA A 1 104 ? 12.968 2.544 -25.977 1.00 72.44 104 ALA A N 1
ATOM 840 C CA . ALA A 1 104 ? 11.851 2.804 -26.882 1.00 72.44 104 ALA A CA 1
ATOM 841 C C . ALA A 1 104 ? 10.885 1.611 -27.013 1.00 72.44 104 ALA A C 1
ATOM 843 O O . ALA A 1 104 ? 9.714 1.814 -27.332 1.00 72.44 104 ALA A O 1
ATOM 844 N N . HIS A 1 105 ? 11.362 0.385 -26.774 1.00 75.00 105 HIS A N 1
ATOM 845 C CA . HIS A 1 105 ? 10.561 -0.835 -26.911 1.00 75.00 105 HIS A CA 1
ATOM 846 C C . HIS A 1 105 ? 10.015 -1.353 -25.573 1.00 75.00 105 HIS A C 1
ATOM 848 O O . HIS A 1 105 ? 9.014 -2.068 -25.574 1.00 75.00 105 HIS A O 1
ATOM 854 N N . LEU A 1 106 ? 10.620 -0.982 -24.437 1.00 76.25 106 LEU A N 1
ATOM 855 C CA . LEU A 1 106 ? 10.145 -1.367 -23.107 1.00 76.25 106 LEU A CA 1
ATOM 856 C C . LEU A 1 106 ? 8.771 -0.740 -22.794 1.00 76.25 106 LEU A C 1
ATOM 858 O O . LEU A 1 106 ? 8.648 0.487 -22.748 1.00 76.25 106 LEU A O 1
ATOM 862 N N . PRO A 1 107 ? 7.727 -1.545 -22.517 1.00 84.00 107 PRO A N 1
ATOM 863 C CA . PRO A 1 107 ? 6.417 -1.013 -22.179 1.00 84.00 107 PRO A CA 1
ATOM 864 C C . PRO A 1 107 ? 6.417 -0.316 -20.817 1.00 84.00 107 PRO A C 1
ATOM 866 O O . PRO A 1 107 ? 7.002 -0.789 -19.840 1.00 84.00 107 PRO A O 1
ATOM 869 N N . GLY A 1 108 ? 5.662 0.774 -20.717 1.00 85.62 108 GLY A N 1
ATOM 870 C CA . GLY A 1 108 ? 5.417 1.448 -19.447 1.00 85.62 108 GLY A CA 1
ATOM 871 C C . GLY A 1 108 ? 6.571 2.335 -18.986 1.00 85.62 108 GLY A C 1
ATOM 872 O O . GLY A 1 108 ? 7.209 3.022 -19.777 1.00 85.62 108 GLY A O 1
ATOM 873 N N . ARG A 1 109 ? 6.773 2.399 -17.669 1.00 85.88 109 ARG A N 1
ATOM 874 C CA . ARG A 1 109 ? 7.726 3.304 -17.020 1.00 85.88 109 ARG A CA 1
ATOM 875 C C . ARG A 1 109 ? 8.932 2.531 -16.505 1.00 85.88 109 ARG A C 1
ATOM 877 O O . ARG A 1 109 ? 8.762 1.582 -15.749 1.00 85.88 109 ARG A O 1
ATOM 884 N N . LEU A 1 110 ? 10.134 2.986 -16.843 1.00 84.81 110 LEU A N 1
ATOM 885 C CA . LEU A 1 110 ? 11.380 2.443 -16.299 1.00 84.81 110 LEU A CA 1
ATOM 886 C C . LEU A 1 110 ? 11.459 2.613 -14.778 1.00 84.81 110 LEU A C 1
ATOM 888 O O . LEU A 1 110 ? 11.044 3.644 -14.236 1.00 84.81 110 LEU A O 1
ATOM 892 N N . ILE A 1 111 ? 12.016 1.608 -14.109 1.00 85.50 111 ILE A N 1
ATOM 893 C CA . ILE A 1 111 ? 12.229 1.594 -12.661 1.00 85.50 111 ILE A CA 1
ATOM 894 C C . ILE A 1 111 ? 13.707 1.370 -12.327 1.00 85.50 111 ILE A C 1
ATOM 896 O O . ILE A 1 111 ? 14.346 0.453 -12.838 1.00 85.50 111 ILE A O 1
ATOM 900 N N . GLY A 1 112 ? 14.238 2.205 -11.430 1.00 71.44 112 GLY A N 1
ATOM 901 C CA . GLY A 1 112 ? 15.641 2.164 -11.006 1.00 71.44 112 GLY A CA 1
ATOM 902 C C . GLY A 1 112 ? 16.668 2.412 -12.120 1.00 71.44 112 GLY A C 1
ATOM 903 O O . GLY A 1 112 ? 16.340 2.812 -13.236 1.00 71.44 112 GLY A O 1
ATOM 904 N N . SER A 1 113 ? 17.944 2.209 -11.785 1.00 64.44 113 SER A N 1
ATOM 905 C CA . SER A 1 113 ? 19.065 2.222 -12.734 1.00 64.44 113 SER A CA 1
ATOM 906 C C . SER A 1 113 ? 19.342 0.828 -13.302 1.00 64.44 113 SER A C 1
ATOM 908 O O . SER A 1 113 ? 18.996 -0.173 -12.675 1.00 64.44 113 SER A O 1
ATOM 910 N N . GLN A 1 114 ? 20.041 0.773 -14.441 1.00 65.56 114 GLN A N 1
ATOM 911 C CA . GLN A 1 114 ? 20.622 -0.444 -15.021 1.00 65.56 114 GLN A CA 1
ATOM 912 C C . GLN A 1 114 ? 21.294 -1.320 -13.951 1.00 65.56 114 GLN A C 1
ATOM 914 O O . GLN A 1 114 ? 22.039 -0.807 -13.108 1.00 65.56 114 GLN A O 1
ATOM 919 N N . ARG A 1 115 ? 21.028 -2.633 -13.972 1.00 63.97 115 ARG A N 1
ATOM 920 C CA . ARG A 1 115 ? 21.605 -3.584 -13.009 1.00 63.97 115 ARG A CA 1
ATOM 921 C C . ARG A 1 115 ? 22.419 -4.662 -13.707 1.00 63.97 115 ARG A C 1
ATOM 923 O O . ARG A 1 115 ? 21.997 -5.178 -14.736 1.00 63.97 115 ARG A O 1
ATOM 930 N N . ILE A 1 116 ? 23.557 -5.009 -13.106 1.00 59.34 116 ILE A N 1
ATOM 931 C CA . ILE A 1 116 ? 24.401 -6.123 -13.544 1.00 59.34 116 ILE A CA 1
ATOM 932 C C . ILE A 1 116 ? 23.820 -7.413 -12.961 1.00 59.34 116 ILE A 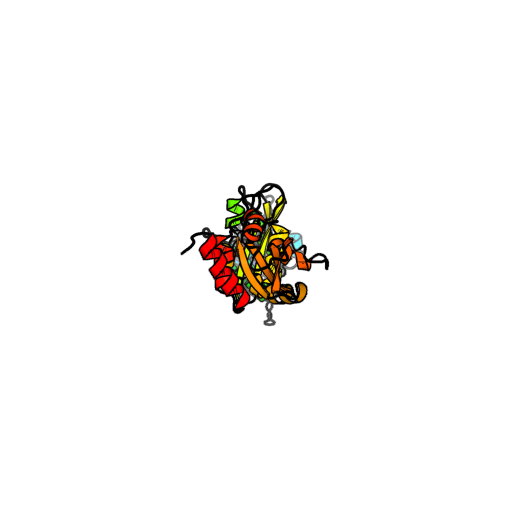C 1
ATOM 934 O O . ILE A 1 116 ? 23.599 -7.482 -11.750 1.00 59.34 116 ILE A O 1
ATOM 938 N N . ALA A 1 117 ? 23.548 -8.418 -13.795 1.00 54.19 117 ALA A N 1
ATOM 939 C CA . ALA A 1 117 ? 23.062 -9.706 -13.303 1.00 54.19 117 ALA A CA 1
ATOM 940 C C . ALA A 1 117 ? 24.112 -10.392 -12.403 1.00 54.19 117 ALA A C 1
ATOM 942 O O . ALA A 1 117 ? 25.307 -10.380 -12.692 1.00 54.19 117 ALA A O 1
ATOM 943 N N . GLU A 1 118 ? 23.668 -11.054 -11.329 1.00 51.69 118 GLU A N 1
ATOM 944 C CA . GLU A 1 118 ? 24.549 -11.733 -10.356 1.00 51.69 118 GLU A CA 1
ATOM 945 C C . GLU A 1 118 ? 25.357 -12.912 -10.946 1.00 51.69 118 GLU A C 1
ATOM 947 O O . GLU A 1 118 ? 26.212 -13.482 -10.271 1.00 51.69 118 GLU A O 1
ATOM 952 N N . SER A 1 119 ? 25.125 -13.283 -12.209 1.00 50.34 119 SER A N 1
ATOM 953 C CA . SER A 1 119 ? 25.728 -14.443 -12.878 1.00 50.34 119 SER A CA 1
ATOM 954 C C . SER A 1 119 ? 27.188 -14.255 -13.318 1.00 50.34 119 SER A C 1
ATOM 956 O O . SER A 1 119 ? 27.769 -15.178 -13.888 1.00 50.34 119 SER A O 1
ATOM 958 N N . GLY A 1 120 ? 27.808 -13.098 -13.055 1.00 46.06 120 GLY A N 1
ATOM 959 C CA . GLY A 1 120 ? 29.214 -12.834 -13.393 1.00 46.06 120 GLY A CA 1
ATOM 960 C C . GLY A 1 120 ? 29.491 -12.663 -14.893 1.00 46.06 120 GLY A C 1
ATOM 961 O O . GLY A 1 120 ? 30.652 -12.631 -15.292 1.00 46.06 120 GLY A O 1
ATOM 962 N N . MET A 1 121 ? 28.441 -12.554 -15.711 1.00 48.81 121 MET A N 1
ATOM 963 C CA . MET A 1 121 ? 28.502 -12.090 -17.099 1.00 48.81 121 MET A CA 1
ATOM 964 C C . MET A 1 121 ? 27.937 -10.665 -17.180 1.00 48.81 121 MET A C 1
ATOM 966 O O . MET A 1 121 ? 27.019 -10.343 -16.423 1.00 48.81 121 MET A O 1
ATOM 970 N N . ASP A 1 122 ? 28.465 -9.841 -18.092 1.00 51.53 122 ASP A N 1
ATOM 971 C CA . ASP A 1 122 ? 28.130 -8.418 -18.300 1.00 51.53 122 ASP A CA 1
ATOM 972 C C . ASP A 1 122 ? 26.712 -8.208 -18.874 1.00 51.53 122 ASP A C 1
ATOM 974 O O . ASP A 1 122 ? 26.517 -7.634 -19.946 1.00 51.53 122 ASP A O 1
ATOM 978 N N . TRP A 1 123 ? 25.698 -8.714 -18.178 1.00 57.47 123 TRP A N 1
ATOM 979 C CA . TRP A 1 123 ? 24.300 -8.468 -18.496 1.00 57.47 123 TRP A CA 1
ATOM 980 C C . TRP A 1 123 ? 23.852 -7.181 -17.835 1.00 57.47 123 TRP A C 1
ATOM 982 O O . TRP A 1 123 ? 23.813 -7.102 -16.607 1.00 57.47 123 TRP A O 1
ATOM 992 N N . VAL A 1 124 ? 23.433 -6.214 -18.637 1.00 68.38 124 VAL A N 1
ATOM 993 C CA . VAL A 1 124 ? 22.664 -5.070 -18.167 1.00 68.38 124 VAL A CA 1
ATOM 994 C C . VAL A 1 124 ? 21.186 -5.422 -18.275 1.00 68.38 124 VAL A C 1
ATOM 996 O O . VAL A 1 124 ? 20.659 -5.595 -19.370 1.00 68.38 124 VAL A O 1
ATOM 999 N N . VAL A 1 125 ? 20.500 -5.535 -17.139 1.00 74.44 125 VAL A N 1
ATOM 1000 C CA . VAL A 1 125 ? 19.049 -5.750 -17.107 1.00 74.44 125 VAL A CA 1
ATOM 1001 C C . VAL A 1 125 ? 18.351 -4.434 -16.796 1.00 74.44 125 VAL A C 1
ATOM 1003 O O . VAL A 1 125 ? 18.637 -3.778 -15.789 1.00 74.44 125 VAL A O 1
ATOM 1006 N N . ASN A 1 126 ? 17.430 -4.059 -17.676 1.00 81.19 126 ASN A N 1
ATOM 1007 C CA . ASN A 1 126 ? 16.510 -2.947 -17.503 1.00 81.19 126 ASN A CA 1
ATOM 1008 C C . ASN A 1 126 ? 15.143 -3.488 -17.099 1.00 81.19 126 ASN A C 1
ATOM 1010 O O . ASN A 1 126 ? 14.710 -4.520 -17.606 1.00 81.19 126 ASN A O 1
ATOM 1014 N N . TYR A 1 127 ? 14.458 -2.772 -16.214 1.00 86.62 127 TYR A N 1
ATOM 1015 C CA . TYR A 1 127 ? 13.121 -3.138 -15.764 1.00 86.62 127 TYR A CA 1
ATOM 1016 C C . TYR A 1 127 ? 12.159 -1.984 -16.017 1.00 86.62 127 TYR A C 1
ATOM 1018 O O . TYR A 1 127 ? 12.493 -0.814 -15.794 1.00 86.62 127 TYR A O 1
ATOM 1026 N N . SER A 1 128 ? 10.951 -2.307 -16.463 1.00 90.56 128 SER A N 1
ATOM 1027 C CA . SER A 1 128 ? 9.876 -1.337 -16.639 1.00 90.56 128 SER A CA 1
ATOM 1028 C C . SER A 1 128 ? 8.551 -1.882 -16.129 1.00 90.56 128 SER A C 1
ATOM 1030 O O . SER A 1 128 ? 8.338 -3.087 -16.028 1.00 90.56 128 SER A O 1
ATOM 1032 N N . VAL A 1 129 ? 7.649 -0.975 -15.773 1.00 92.19 129 VAL A N 1
ATOM 1033 C CA . VAL A 1 129 ? 6.329 -1.308 -15.250 1.00 92.19 129 VAL A CA 1
ATOM 1034 C C . VAL A 1 129 ? 5.258 -0.631 -16.091 1.00 92.19 129 VAL A C 1
ATOM 1036 O O .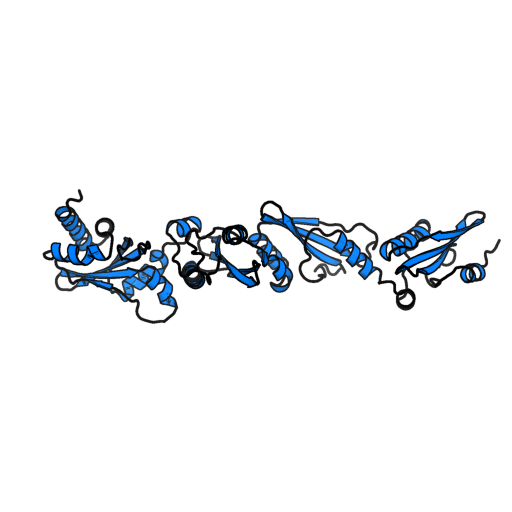 VAL A 1 129 ? 5.173 0.600 -16.150 1.00 92.19 129 VAL A O 1
ATOM 1039 N N . GLY A 1 130 ? 4.410 -1.439 -16.723 1.00 90.81 130 GLY A N 1
ATOM 1040 C CA . GLY A 1 130 ? 3.197 -0.994 -17.405 1.00 90.81 130 GLY A CA 1
ATOM 1041 C C . GLY A 1 130 ? 2.001 -0.984 -16.457 1.00 90.81 130 GLY A C 1
ATOM 1042 O O . GLY A 1 130 ? 1.851 -1.886 -15.638 1.00 90.81 130 GLY A O 1
ATOM 1043 N N . LYS A 1 131 ? 1.132 0.027 -16.560 1.00 87.69 131 LYS A N 1
ATOM 1044 C CA . LYS A 1 131 ? -0.139 0.074 -15.820 1.00 87.69 131 LYS A CA 1
ATOM 1045 C C . LYS A 1 131 ? -1.273 -0.426 -16.710 1.00 87.69 131 LYS A C 1
ATOM 1047 O O . LYS A 1 131 ? -1.488 0.122 -17.790 1.00 87.69 131 LYS A O 1
ATOM 1052 N N . ASN A 1 132 ? -2.025 -1.406 -16.226 1.00 87.12 132 ASN A N 1
ATOM 1053 C CA . ASN A 1 132 ? -3.136 -2.014 -16.952 1.00 87.12 132 ASN A CA 1
ATOM 1054 C C . ASN A 1 132 ? -4.464 -1.296 -16.671 1.00 87.12 132 ASN A C 1
ATOM 1056 O O . ASN A 1 132 ? -4.618 -0.551 -15.697 1.00 87.12 132 ASN A O 1
ATOM 1060 N N . ALA A 1 133 ? -5.455 -1.534 -17.534 1.00 82.50 133 ALA A N 1
ATOM 1061 C CA . ALA A 1 133 ? -6.780 -0.917 -17.430 1.00 82.50 133 ALA A CA 1
ATOM 1062 C C . ALA A 1 133 ? -7.575 -1.369 -16.189 1.00 82.50 133 ALA A C 1
ATOM 1064 O O . ALA A 1 133 ? -8.444 -0.643 -15.713 1.00 82.50 133 ALA A O 1
ATOM 1065 N N . ASP A 1 134 ? -7.271 -2.549 -15.653 1.00 79.81 134 ASP A N 1
ATOM 1066 C CA . ASP A 1 134 ? -7.924 -3.160 -14.491 1.00 79.81 134 ASP A CA 1
ATOM 1067 C C . ASP A 1 134 ? -7.257 -2.799 -13.151 1.00 79.81 134 ASP A C 1
ATOM 1069 O O . ASP A 1 134 ? -7.542 -3.420 -12.128 1.00 79.81 134 ASP A O 1
ATOM 1073 N N . HIS A 1 135 ? -6.401 -1.771 -13.142 1.00 74.94 135 HIS A N 1
ATOM 1074 C CA . HIS A 1 135 ? -5.626 -1.328 -11.979 1.00 74.94 135 HIS A CA 1
ATOM 1075 C C . HIS A 1 135 ? -4.557 -2.326 -11.495 1.00 74.94 135 HIS A C 1
ATOM 1077 O O . HIS A 1 135 ? -4.064 -2.193 -10.371 1.00 74.94 135 HIS A O 1
ATOM 1083 N N . THR A 1 136 ? -4.164 -3.285 -12.335 1.00 87.44 136 THR A N 1
ATOM 1084 C CA . THR A 1 136 ? -2.951 -4.091 -12.136 1.00 87.44 136 THR A CA 1
ATOM 1085 C C . THR A 1 136 ? -1.740 -3.463 -12.830 1.00 87.44 136 THR A C 1
ATOM 1087 O O . THR A 1 136 ? -1.852 -2.468 -13.556 1.00 87.44 136 THR A O 1
ATOM 1090 N N . TYR A 1 137 ? -0.565 -4.021 -12.562 1.00 90.75 137 TYR A N 1
ATOM 1091 C CA . TYR A 1 137 ? 0.714 -3.563 -13.079 1.00 90.75 137 TYR A CA 1
ATOM 1092 C C . TYR A 1 137 ? 1.497 -4.756 -13.619 1.00 90.75 137 TYR A C 1
ATOM 1094 O O . TYR A 1 137 ? 1.631 -5.762 -12.926 1.00 90.75 137 TYR A O 1
ATOM 1102 N N . THR A 1 138 ? 2.031 -4.636 -14.828 1.00 94.19 138 THR A N 1
ATOM 1103 C CA . THR A 1 138 ? 2.866 -5.670 -15.446 1.00 94.19 138 THR A CA 1
ATOM 1104 C C . THR A 1 138 ? 4.327 -5.264 -15.347 1.00 94.19 138 THR A C 1
ATOM 1106 O O . THR A 1 138 ? 4.680 -4.151 -15.746 1.00 94.19 138 THR A O 1
ATOM 1109 N N . LEU A 1 139 ? 5.156 -6.145 -14.788 1.00 93.44 139 LEU A N 1
ATOM 1110 C CA . LEU A 1 139 ? 6.601 -5.970 -14.695 1.00 93.44 139 LEU A CA 1
ATOM 1111 C C . LEU A 1 139 ? 7.265 -6.630 -15.903 1.00 93.44 139 LEU A C 1
ATOM 1113 O O . LEU A 1 139 ? 7.075 -7.820 -16.150 1.00 93.44 139 LEU A O 1
ATOM 1117 N N . TYR A 1 140 ? 8.067 -5.850 -16.613 1.00 91.12 140 TYR A N 1
ATOM 1118 C CA . TYR A 1 140 ? 8.870 -6.301 -17.737 1.00 91.12 140 TYR A CA 1
ATOM 1119 C C . TYR A 1 140 ? 10.348 -6.232 -17.368 1.00 91.12 140 TYR A C 1
ATOM 1121 O O . TYR A 1 140 ? 10.784 -5.291 -16.695 1.00 91.12 140 TYR A O 1
ATOM 1129 N N . SER A 1 141 ? 11.119 -7.198 -17.849 1.00 86.81 141 SER A N 1
ATOM 1130 C CA . SER A 1 141 ? 12.574 -7.127 -17.913 1.00 86.81 141 SER A CA 1
ATOM 1131 C C . SER A 1 141 ? 13.020 -7.109 -19.368 1.00 86.81 141 SER A C 1
ATOM 1133 O O . SER A 1 141 ? 12.401 -7.695 -20.251 1.00 86.81 141 SER A O 1
ATOM 1135 N N . CYS A 1 142 ? 14.125 -6.426 -19.620 1.00 80.69 142 CYS A N 1
ATOM 1136 C CA . CYS A 1 142 ? 14.879 -6.570 -20.849 1.00 80.69 142 CYS A CA 1
ATOM 1137 C C . CYS A 1 142 ? 16.342 -6.722 -20.478 1.00 80.69 142 CYS A C 1
ATOM 1139 O O . CYS A 1 142 ? 16.933 -5.840 -19.848 1.00 80.69 142 CYS A O 1
ATOM 1141 N N . SER A 1 143 ? 16.918 -7.846 -20.874 1.00 73.69 143 SER A N 1
ATOM 1142 C CA . SER A 1 143 ? 18.330 -8.127 -20.673 1.00 73.69 143 SER A CA 1
ATOM 1143 C C . SER A 1 143 ? 19.123 -7.774 -21.925 1.00 73.69 143 SER A C 1
ATOM 1145 O O . SER A 1 143 ? 18.672 -8.029 -23.036 1.00 73.69 143 SER A O 1
ATOM 1147 N N . ALA A 1 144 ? 20.294 -7.189 -21.717 1.00 62.81 144 ALA A N 1
ATOM 1148 C CA . ALA A 1 144 ? 21.224 -6.771 -22.748 1.00 62.81 144 ALA A CA 1
ATOM 1149 C C . ALA A 1 144 ? 22.604 -7.331 -22.421 1.00 62.81 144 ALA A C 1
ATOM 1151 O O . ALA A 1 144 ? 23.085 -7.090 -21.309 1.00 62.81 144 ALA A O 1
ATOM 1152 N N . ARG A 1 145 ? 23.264 -8.038 -23.340 1.00 58.72 145 ARG A N 1
ATOM 1153 C CA . ARG A 1 145 ? 24.690 -8.352 -23.169 1.00 58.72 145 ARG A CA 1
ATOM 1154 C C . ARG A 1 145 ? 25.569 -7.302 -23.833 1.00 58.72 145 ARG A C 1
ATOM 1156 O O . ARG A 1 145 ? 25.209 -6.735 -24.859 1.00 58.72 145 ARG A O 1
ATOM 1163 N N . GLY A 1 146 ? 26.762 -7.094 -23.280 1.00 50.22 146 GLY A N 1
ATOM 1164 C CA . GLY A 1 146 ? 27.789 -6.259 -23.912 1.00 50.22 146 GLY A CA 1
ATOM 1165 C C . GLY A 1 146 ? 28.333 -6.815 -25.239 1.00 50.22 146 GLY A C 1
ATOM 1166 O O . GLY A 1 146 ? 28.910 -6.058 -26.015 1.00 50.22 146 GLY A O 1
ATOM 1167 N N . ASP A 1 147 ? 28.155 -8.114 -25.507 1.00 53.56 147 ASP A N 1
ATOM 1168 C CA . ASP A 1 147 ? 28.543 -8.802 -26.747 1.00 53.56 147 ASP A CA 1
ATOM 1169 C C . ASP A 1 147 ? 27.354 -9.178 -27.648 1.00 53.56 147 ASP A C 1
ATOM 1171 O O . ASP A 1 147 ? 27.567 -9.724 -28.737 1.00 53.56 147 ASP A O 1
ATOM 1175 N N . ASP A 1 148 ? 26.120 -8.881 -27.223 1.00 54.56 148 ASP A N 1
ATOM 1176 C CA . ASP A 1 148 ? 24.949 -9.073 -28.071 1.00 54.56 148 ASP A CA 1
ATOM 1177 C C . ASP A 1 148 ? 25.038 -8.160 -29.292 1.00 54.56 148 ASP A C 1
ATOM 1179 O O . ASP A 1 148 ? 25.640 -7.082 -29.293 1.00 54.56 148 ASP A O 1
ATOM 1183 N N . ASP A 1 149 ? 24.408 -8.604 -30.374 1.00 58.78 149 ASP A N 1
ATOM 1184 C CA . ASP A 1 149 ? 24.150 -7.735 -31.503 1.00 58.78 149 ASP A CA 1
ATOM 1185 C C . ASP A 1 149 ? 23.373 -6.508 -31.002 1.00 58.78 149 ASP A C 1
ATOM 1187 O O . ASP A 1 149 ? 22.188 -6.622 -30.710 1.00 58.78 149 ASP A O 1
ATOM 1191 N N . PHE A 1 150 ? 24.008 -5.330 -30.943 1.00 56.50 150 PHE A N 1
ATOM 1192 C CA . PHE A 1 150 ? 23.359 -4.051 -30.601 1.00 56.50 150 PHE A CA 1
ATOM 1193 C C . PHE A 1 150 ? 22.196 -3.678 -31.555 1.00 56.50 150 PHE A C 1
ATOM 1195 O O . PHE A 1 150 ? 21.611 -2.599 -31.474 1.00 56.50 150 PHE A O 1
ATOM 1202 N N . LEU A 1 151 ? 21.883 -4.543 -32.516 1.00 54.66 151 LEU A N 1
ATOM 1203 C CA . LEU A 1 151 ? 20.791 -4.423 -33.471 1.00 54.66 151 LEU A CA 1
ATOM 1204 C C . LEU A 1 151 ? 19.786 -5.577 -33.370 1.00 54.66 151 LEU A C 1
ATOM 1206 O O . LEU A 1 151 ? 18.796 -5.568 -34.100 1.00 54.66 151 LEU A O 1
ATOM 1210 N N . ALA A 1 152 ? 20.024 -6.569 -32.505 1.00 60.38 152 ALA A N 1
ATOM 1211 C CA . ALA A 1 152 ? 19.010 -7.555 -32.170 1.00 60.38 152 ALA A CA 1
ATOM 1212 C C . ALA A 1 152 ? 17.848 -6.851 -31.469 1.00 60.38 152 ALA A C 1
ATOM 1214 O O . ALA A 1 152 ? 18.047 -5.935 -30.664 1.00 60.38 152 ALA A O 1
ATOM 1215 N N . GLU A 1 153 ? 16.630 -7.277 -31.798 1.00 62.81 153 GLU A N 1
ATOM 1216 C CA . GLU A 1 153 ? 15.459 -6.815 -31.069 1.00 62.81 153 GLU A CA 1
ATOM 1217 C C . GLU A 1 153 ? 15.636 -7.177 -29.587 1.00 62.81 153 GLU A C 1
ATOM 1219 O O . GLU A 1 153 ? 15.988 -8.322 -29.288 1.00 62.81 153 GLU A O 1
ATOM 1224 N N . PRO A 1 154 ? 15.442 -6.218 -28.663 1.00 67.81 154 PRO A N 1
ATOM 1225 C CA . PRO A 1 154 ? 15.519 -6.505 -27.241 1.00 67.81 154 PRO A CA 1
ATOM 1226 C C . PRO A 1 154 ? 14.541 -7.622 -26.886 1.00 67.81 154 PRO A C 1
ATOM 1228 O O . PRO A 1 154 ? 13.343 -7.515 -27.158 1.00 67.81 154 PRO A O 1
ATOM 1231 N N . GLU A 1 155 ? 15.042 -8.682 -26.255 1.00 74.69 155 GLU A N 1
ATOM 1232 C CA . GLU A 1 155 ? 14.185 -9.717 -25.689 1.00 74.69 155 GLU A CA 1
ATOM 1233 C C . GLU A 1 155 ? 13.515 -9.149 -24.436 1.00 74.69 155 GLU A C 1
ATOM 1235 O O . GLU A 1 155 ? 14.121 -9.027 -23.369 1.00 74.69 155 GLU A O 1
ATOM 1240 N N . ILE A 1 156 ? 12.258 -8.740 -24.603 1.00 83.19 156 ILE A N 1
ATOM 1241 C CA . ILE A 1 156 ? 11.420 -8.248 -23.515 1.00 83.19 156 ILE A CA 1
ATOM 1242 C C . ILE A 1 156 ? 10.676 -9.438 -22.926 1.00 83.19 156 ILE A C 1
ATOM 1244 O O . ILE A 1 156 ? 9.852 -10.068 -23.591 1.00 83.19 156 ILE A O 1
ATOM 1248 N N . GLU A 1 157 ? 10.952 -9.719 -21.663 1.00 87.19 157 GLU A N 1
ATOM 1249 C CA . GLU A 1 157 ? 10.283 -10.754 -20.896 1.00 87.19 157 GLU A CA 1
ATOM 1250 C C . GLU A 1 157 ? 9.225 -10.115 -19.990 1.00 87.19 157 GLU A C 1
ATOM 1252 O O . GLU A 1 157 ? 9.488 -9.165 -19.249 1.00 87.19 157 GLU A O 1
ATOM 1257 N N . GLU A 1 158 ? 8.000 -10.636 -20.050 1.00 92.12 158 GLU A N 1
ATOM 1258 C CA . GLU A 1 158 ? 6.976 -10.341 -19.052 1.00 92.12 158 GLU A CA 1
ATOM 1259 C C . GLU A 1 158 ? 7.227 -11.223 -17.825 1.00 92.12 158 GLU A C 1
ATOM 1261 O O . GLU A 1 158 ? 7.004 -12.433 -17.865 1.00 92.12 158 GLU A O 1
ATOM 1266 N N . LEU A 1 159 ? 7.664 -10.612 -16.724 1.00 89.56 159 LEU A N 1
ATOM 1267 C CA . LEU A 1 159 ? 7.928 -11.325 -15.471 1.00 89.56 159 LEU A CA 1
ATOM 1268 C C . LEU A 1 159 ? 6.639 -11.643 -14.707 1.00 89.56 159 LEU A C 1
ATOM 1270 O O . LEU A 1 159 ? 6.578 -12.608 -13.946 1.00 89.56 159 LEU A O 1
ATOM 1274 N N . GLY A 1 160 ? 5.596 -10.838 -14.914 1.00 92.25 160 GLY A N 1
ATOM 1275 C CA . GLY A 1 160 ? 4.267 -11.105 -14.384 1.00 92.25 160 GLY A CA 1
ATOM 1276 C C . GLY A 1 160 ? 3.386 -9.869 -14.277 1.00 92.25 160 GLY A C 1
ATOM 1277 O O . GLY A 1 160 ? 3.826 -8.730 -14.452 1.00 92.25 160 GLY A O 1
ATOM 1278 N N . THR A 1 161 ? 2.122 -10.117 -13.938 1.00 94.19 161 THR A N 1
ATOM 1279 C CA . THR A 1 161 ? 1.111 -9.088 -13.691 1.00 94.19 161 THR A CA 1
ATOM 1280 C C . THR A 1 161 ? 0.636 -9.160 -12.242 1.00 94.19 161 THR A C 1
ATOM 1282 O O . THR A 1 161 ? 0.219 -10.210 -11.756 1.00 94.19 161 THR A O 1
ATOM 1285 N N . PHE A 1 162 ? 0.687 -8.021 -11.558 1.00 91.56 162 PHE A N 1
ATOM 1286 C CA . PHE A 1 162 ? 0.583 -7.911 -10.108 1.00 91.56 162 PHE A CA 1
ATOM 1287 C C . PHE A 1 162 ? -0.421 -6.828 -9.707 1.00 91.56 162 PHE A C 1
ATOM 1289 O O . PHE A 1 162 ? -0.572 -5.804 -10.382 1.00 91.56 162 PHE A O 1
ATOM 1296 N N . ALA A 1 163 ? -1.074 -6.986 -8.555 1.00 87.50 163 ALA A N 1
ATOM 1297 C CA . ALA A 1 163 ? -1.629 -5.817 -7.879 1.00 87.50 163 ALA A CA 1
ATOM 1298 C C . ALA A 1 163 ? -0.473 -4.944 -7.360 1.00 87.50 163 ALA A C 1
ATOM 1300 O O . ALA A 1 163 ? 0.612 -5.450 -7.088 1.00 87.50 163 ALA A O 1
ATOM 1301 N N . LEU A 1 164 ? -0.699 -3.639 -7.166 1.00 86.06 164 LEU A N 1
ATOM 1302 C CA . LEU A 1 164 ? 0.381 -2.719 -6.775 1.00 86.06 164 LEU A CA 1
ATOM 1303 C C . LEU A 1 164 ? 1.150 -3.188 -5.528 1.00 86.06 164 LEU A C 1
ATOM 1305 O O . LEU A 1 164 ? 2.367 -3.108 -5.514 1.00 86.06 164 LEU A O 1
ATOM 1309 N N . HIS A 1 165 ? 0.472 -3.706 -4.499 1.00 83.25 165 HIS A N 1
ATOM 1310 C CA . HIS A 1 165 ? 1.162 -4.193 -3.299 1.00 83.25 165 HIS A CA 1
ATOM 1311 C C . HIS A 1 165 ? 2.087 -5.391 -3.562 1.00 83.25 165 HIS A C 1
ATOM 1313 O O . HIS A 1 165 ? 3.219 -5.371 -3.087 1.00 83.25 165 HIS A O 1
ATOM 1319 N N . ASP A 1 166 ? 1.626 -6.372 -4.345 1.00 87.31 166 ASP A N 1
ATOM 1320 C CA . ASP A 1 166 ? 2.416 -7.542 -4.735 1.00 87.31 166 ASP A CA 1
ATOM 1321 C C . ASP A 1 166 ? 3.614 -7.098 -5.575 1.00 87.31 166 ASP A C 1
ATOM 1323 O O . ASP A 1 166 ? 4.728 -7.540 -5.333 1.00 87.31 166 ASP A O 1
ATOM 1327 N N . LEU A 1 167 ? 3.418 -6.138 -6.488 1.00 90.25 167 LEU A N 1
ATOM 1328 C CA . LEU A 1 167 ? 4.515 -5.563 -7.262 1.00 90.25 167 LEU A CA 1
ATOM 1329 C C . LEU A 1 167 ? 5.558 -4.902 -6.355 1.00 90.25 167 LEU A C 1
ATOM 1331 O O . LEU A 1 167 ? 6.749 -5.109 -6.543 1.00 90.25 167 LEU A O 1
ATOM 1335 N N . LEU A 1 168 ? 5.145 -4.092 -5.376 1.00 88.44 168 LEU A N 1
ATOM 1336 C CA . LEU A 1 168 ? 6.086 -3.437 -4.460 1.00 88.44 168 LEU A CA 1
ATOM 1337 C C . LEU A 1 168 ? 6.860 -4.455 -3.608 1.00 88.44 168 LEU A C 1
ATOM 1339 O O . LEU A 1 168 ? 8.013 -4.214 -3.254 1.00 88.44 168 LEU A O 1
ATOM 1343 N N . GLU A 1 169 ? 6.244 -5.582 -3.252 1.00 85.12 169 GLU A N 1
ATOM 1344 C CA . GLU A 1 169 ? 6.931 -6.698 -2.601 1.00 85.12 169 GLU A CA 1
ATOM 1345 C C . GLU A 1 169 ? 7.915 -7.390 -3.547 1.00 85.12 169 GLU A C 1
ATOM 1347 O O . GLU A 1 169 ? 9.086 -7.528 -3.197 1.00 85.12 169 GLU A O 1
ATOM 1352 N N . GLU A 1 170 ? 7.486 -7.701 -4.765 1.00 88.75 170 GLU A N 1
ATOM 1353 C CA . GLU A 1 170 ? 8.308 -8.325 -5.798 1.00 88.75 170 GLU A CA 1
ATOM 1354 C C . GLU A 1 170 ? 9.543 -7.470 -6.128 1.00 88.75 170 GLU A C 1
ATOM 1356 O O . GLU A 1 170 ? 10.678 -7.943 -6.111 1.00 88.75 170 GLU A O 1
ATOM 1361 N N . LEU A 1 171 ? 9.365 -6.157 -6.301 1.00 87.94 171 LEU A N 1
ATOM 1362 C CA . LEU A 1 171 ? 10.467 -5.218 -6.515 1.00 87.94 171 LEU A CA 1
ATOM 1363 C C . LEU A 1 171 ? 11.459 -5.208 -5.342 1.00 87.94 171 LEU A C 1
ATOM 1365 O O . LEU A 1 171 ? 12.667 -5.099 -5.555 1.00 87.94 171 LEU A O 1
ATOM 1369 N N . ARG A 1 172 ? 10.989 -5.366 -4.100 1.00 86.62 172 ARG A N 1
ATOM 1370 C CA . ARG A 1 172 ? 11.883 -5.494 -2.937 1.00 86.62 172 ARG A CA 1
ATOM 1371 C C . ARG A 1 172 ? 12.651 -6.813 -2.949 1.00 86.62 172 ARG A C 1
ATOM 1373 O O . ARG A 1 172 ? 13.826 -6.802 -2.585 1.00 86.62 172 ARG A O 1
ATOM 1380 N N . ILE A 1 173 ? 12.031 -7.912 -3.385 1.00 84.12 173 ILE A N 1
ATOM 1381 C CA . ILE A 1 173 ? 12.692 -9.217 -3.557 1.00 84.12 173 ILE A CA 1
ATOM 1382 C C . ILE A 1 173 ? 13.801 -9.115 -4.612 1.00 84.12 173 ILE A C 1
ATOM 1384 O O . ILE A 1 173 ? 14.917 -9.568 -4.365 1.00 84.12 173 ILE A O 1
ATOM 1388 N N . TYR A 1 174 ? 13.553 -8.405 -5.716 1.00 80.56 174 TYR A N 1
ATOM 1389 C CA . TYR A 1 174 ? 14.566 -8.069 -6.726 1.00 80.56 174 TYR A CA 1
ATOM 1390 C C . TYR A 1 174 ? 15.600 -7.015 -6.266 1.00 80.56 174 TYR A C 1
ATOM 1392 O O . TYR A 1 174 ? 16.501 -6.633 -7.018 1.00 80.56 174 TYR A O 1
ATOM 1400 N N . GLY A 1 175 ? 15.506 -6.527 -5.025 1.00 82.19 175 GLY A N 1
ATOM 1401 C CA . GLY A 1 175 ? 16.477 -5.612 -4.425 1.00 82.19 175 GLY A CA 1
ATOM 1402 C C . GLY A 1 175 ? 16.346 -4.152 -4.871 1.00 82.19 175 GLY A C 1
ATOM 1403 O O . GLY A 1 175 ? 17.321 -3.393 -4.771 1.00 82.19 175 GLY A O 1
ATOM 1404 N N . PHE A 1 176 ? 15.187 -3.733 -5.384 1.00 84.94 176 PHE A N 1
ATOM 1405 C CA . PHE A 1 176 ? 14.898 -2.323 -5.653 1.00 84.94 176 PHE A CA 1
ATOM 1406 C C . PHE A 1 176 ? 14.683 -1.536 -4.363 1.00 84.94 176 PHE A C 1
ATOM 1408 O O . PHE A 1 176 ? 14.082 -2.010 -3.395 1.00 84.94 176 PHE A O 1
ATOM 1415 N N . ARG A 1 177 ? 15.192 -0.303 -4.348 1.00 85.81 177 ARG A N 1
ATOM 1416 C CA . ARG A 1 177 ? 14.999 0.639 -3.244 1.00 85.81 177 ARG A CA 1
ATOM 1417 C C . ARG A 1 177 ? 13.699 1.417 -3.447 1.00 85.81 177 ARG A C 1
ATOM 1419 O O . ARG A 1 177 ? 13.320 1.650 -4.589 1.00 85.81 177 ARG A O 1
ATOM 1426 N N . PRO A 1 178 ? 13.067 1.919 -2.373 1.00 83.19 178 PRO A N 1
ATOM 1427 C CA . PRO A 1 178 ? 11.869 2.754 -2.483 1.00 83.19 178 PRO A CA 1
ATOM 1428 C C . PRO A 1 178 ? 11.987 3.927 -3.464 1.00 83.19 178 PRO A C 1
ATOM 1430 O O . PRO A 1 178 ? 11.017 4.248 -4.145 1.00 83.19 178 PRO A O 1
ATOM 1433 N N . ASP A 1 179 ? 13.172 4.531 -3.579 1.00 83.94 179 ASP A N 1
ATOM 1434 C CA . ASP A 1 179 ? 13.422 5.633 -4.514 1.00 83.94 179 ASP A CA 1
ATOM 1435 C C . ASP A 1 179 ? 13.377 5.187 -5.988 1.00 83.94 179 ASP A C 1
ATOM 1437 O O . ASP A 1 179 ? 12.946 5.961 -6.842 1.00 83.94 179 ASP A O 1
ATOM 1441 N N . ASP A 1 180 ? 13.742 3.932 -6.285 1.00 83.88 180 ASP A N 1
ATOM 1442 C CA . ASP A 1 180 ? 13.776 3.378 -7.648 1.00 83.88 180 ASP A CA 1
ATOM 1443 C C . ASP A 1 180 ? 12.373 3.295 -8.271 1.00 83.88 180 ASP A C 1
ATOM 1445 O O . ASP A 1 180 ? 12.212 3.430 -9.485 1.00 83.88 180 ASP A O 1
ATOM 1449 N N . TYR A 1 181 ? 11.353 3.083 -7.435 1.00 85.00 181 TYR A N 1
ATOM 1450 C CA . TYR A 1 181 ? 9.955 2.933 -7.841 1.00 85.00 181 TYR A CA 1
ATOM 1451 C C . TYR A 1 181 ? 9.027 3.982 -7.211 1.00 85.00 181 TYR A C 1
ATOM 1453 O O . TYR A 1 181 ? 7.805 3.847 -7.277 1.00 85.00 181 TYR A O 1
ATOM 1461 N N . ALA A 1 182 ? 9.569 5.072 -6.654 1.00 82.31 182 ALA A N 1
ATOM 1462 C CA . ALA A 1 182 ? 8.778 6.129 -6.015 1.00 82.31 182 ALA A CA 1
ATOM 1463 C C . ALA A 1 182 ? 7.708 6.713 -6.952 1.00 82.31 182 ALA A C 1
ATOM 1465 O O . ALA A 1 182 ? 6.602 7.036 -6.524 1.00 82.31 182 ALA A O 1
ATOM 1466 N N . GLY A 1 183 ? 8.016 6.786 -8.248 1.00 81.00 183 GLY A N 1
ATOM 1467 C CA . GLY A 1 183 ? 7.089 7.248 -9.274 1.00 81.00 183 GLY A CA 1
ATOM 1468 C C . GLY A 1 183 ? 5.891 6.328 -9.539 1.00 81.00 183 GLY A C 1
ATOM 1469 O O . GLY A 1 183 ? 4.912 6.790 -10.118 1.00 81.00 183 GLY A O 1
ATOM 1470 N N . LEU A 1 184 ? 5.941 5.056 -9.124 1.00 84.00 184 LEU A N 1
ATOM 1471 C CA . LEU A 1 184 ? 4.782 4.149 -9.137 1.00 84.00 184 LEU A CA 1
ATOM 1472 C C . LEU A 1 184 ? 3.829 4.416 -7.969 1.00 84.00 184 LEU A C 1
ATOM 1474 O O . LEU A 1 184 ? 2.641 4.115 -8.053 1.00 84.00 184 LEU A O 1
ATOM 1478 N N . CYS A 1 185 ? 4.349 5.008 -6.894 1.00 86.06 185 CYS A N 1
ATOM 1479 C CA . CYS A 1 185 ? 3.612 5.347 -5.684 1.00 86.06 185 CYS A CA 1
ATOM 1480 C C . CYS A 1 185 ? 2.983 6.749 -5.754 1.00 86.06 185 CYS A C 1
ATOM 1482 O O . CYS A 1 185 ? 2.623 7.319 -4.725 1.00 86.06 185 CYS A O 1
ATOM 1484 N N . GLU A 1 186 ? 2.846 7.331 -6.944 1.00 87.75 186 GLU A N 1
ATOM 1485 C CA . GLU A 1 186 ? 2.123 8.583 -7.144 1.00 87.75 186 GLU A CA 1
ATOM 1486 C C . GLU A 1 186 ? 0.730 8.304 -7.712 1.00 87.75 186 GLU A C 1
ATOM 1488 O O . GLU A 1 186 ? 0.561 7.577 -8.690 1.00 87.75 186 GLU A O 1
ATOM 1493 N N . ILE A 1 187 ? -0.282 8.886 -7.075 1.00 85.75 187 ILE A N 1
ATOM 1494 C CA . ILE A 1 187 ? -1.681 8.773 -7.469 1.00 85.75 187 ILE A CA 1
ATOM 1495 C C . ILE A 1 187 ? -2.129 10.137 -7.980 1.00 85.75 187 ILE A C 1
ATOM 1497 O O . ILE A 1 187 ? -2.164 11.107 -7.224 1.00 85.75 187 ILE A O 1
ATOM 1501 N N . GLU A 1 188 ? -2.514 10.192 -9.248 1.00 86.88 188 GLU A N 1
ATOM 1502 C CA . GLU A 1 188 ? -3.273 11.305 -9.812 1.00 86.88 188 GLU A CA 1
ATOM 1503 C C . GLU A 1 188 ? -4.764 10.999 -9.665 1.00 86.88 188 GLU A C 1
ATOM 1505 O O . GLU A 1 188 ? -5.244 9.969 -10.142 1.00 86.88 188 GLU A O 1
ATOM 1510 N N . ALA A 1 189 ? -5.485 11.863 -8.955 1.00 83.31 189 ALA A N 1
ATOM 1511 C CA . ALA A 1 189 ? -6.897 11.685 -8.657 1.00 83.31 189 ALA A CA 1
ATOM 1512 C C . ALA A 1 189 ? -7.601 13.039 -8.546 1.00 83.31 189 ALA A C 1
ATOM 1514 O O . ALA A 1 189 ? -7.188 13.909 -7.783 1.00 83.31 189 ALA A O 1
ATOM 1515 N N . SER A 1 190 ? -8.709 13.187 -9.268 1.00 83.31 190 SER A N 1
ATOM 1516 C CA . SER A 1 190 ? -9.575 14.375 -9.232 1.00 83.31 190 SER A CA 1
ATOM 1517 C C . SER A 1 190 ? -10.694 14.255 -8.193 1.00 83.31 190 SER A C 1
ATOM 1519 O O . SER A 1 190 ? -11.456 15.197 -7.976 1.00 83.31 190 SER A O 1
ATOM 1521 N N . SER A 1 191 ? -10.836 13.085 -7.562 1.00 83.19 191 SER A N 1
ATOM 1522 C CA . SER A 1 191 ? -11.862 12.814 -6.558 1.00 83.19 191 SER A CA 1
ATOM 1523 C C . SER A 1 191 ? -11.364 11.884 -5.452 1.00 83.19 191 SER A C 1
ATOM 1525 O O . SER A 1 191 ? -10.492 11.040 -5.654 1.00 83.19 191 SER A O 1
ATOM 1527 N N . TRP A 1 192 ? -11.975 11.979 -4.267 1.00 79.94 192 TRP A N 1
ATOM 1528 C CA . TRP A 1 192 ? -11.657 11.101 -3.134 1.00 79.94 192 TRP A CA 1
ATOM 1529 C C . TRP A 1 192 ? -11.867 9.613 -3.461 1.00 79.94 192 TRP A C 1
ATOM 1531 O O . TRP A 1 192 ? -11.111 8.743 -3.026 1.00 79.94 192 TRP A O 1
ATOM 1541 N N . GLN A 1 193 ? -12.883 9.302 -4.270 1.00 82.06 193 GLN A N 1
ATOM 1542 C CA . GLN A 1 193 ? -13.174 7.940 -4.709 1.00 82.06 193 GLN A CA 1
ATOM 1543 C C . GLN A 1 193 ? -12.077 7.368 -5.612 1.00 82.06 193 GLN A C 1
ATOM 1545 O O . GLN A 1 193 ? -11.818 6.166 -5.541 1.00 82.06 193 GLN A O 1
ATOM 1550 N N . GLU A 1 194 ? -11.438 8.194 -6.442 1.00 83.38 194 GLU A N 1
ATOM 1551 C CA . GLU A 1 194 ? -10.301 7.777 -7.269 1.00 83.38 194 GLU A CA 1
ATOM 1552 C C . GLU A 1 194 ? -9.089 7.427 -6.407 1.00 83.38 194 GLU A C 1
ATOM 1554 O O . GLU A 1 194 ? -8.505 6.363 -6.607 1.00 83.38 194 GLU A O 1
ATOM 1559 N N . ILE A 1 195 ? -8.789 8.233 -5.381 1.00 83.38 195 ILE A N 1
ATOM 1560 C CA . ILE A 1 195 ? -7.714 7.935 -4.418 1.00 83.38 195 ILE A CA 1
ATOM 1561 C C . ILE A 1 195 ? -7.969 6.583 -3.750 1.00 83.38 195 ILE A C 1
ATOM 1563 O O . ILE A 1 195 ? -7.104 5.711 -3.734 1.00 83.38 195 ILE A O 1
ATOM 1567 N N . LEU A 1 196 ? -9.185 6.378 -3.235 1.00 80.12 196 LEU A N 1
ATOM 1568 C CA . LEU A 1 196 ? -9.557 5.130 -2.574 1.00 80.12 196 LEU A CA 1
ATOM 1569 C C . LEU A 1 196 ? -9.457 3.919 -3.508 1.00 80.12 196 LEU A C 1
ATOM 1571 O O . LEU A 1 196 ? -9.094 2.841 -3.052 1.00 80.12 196 LEU A O 1
ATOM 1575 N N . ARG A 1 197 ? -9.804 4.062 -4.793 1.00 80.12 197 ARG A N 1
ATOM 1576 C CA . ARG A 1 197 ? -9.688 2.973 -5.780 1.00 80.12 197 ARG A CA 1
ATOM 1577 C C . ARG A 1 197 ? -8.241 2.671 -6.159 1.00 80.12 197 ARG A C 1
ATOM 1579 O O . ARG A 1 197 ? -7.952 1.526 -6.476 1.00 80.12 197 ARG A O 1
ATOM 1586 N N . ALA A 1 198 ? -7.372 3.675 -6.135 1.00 80.62 198 ALA A N 1
ATOM 1587 C CA . ALA A 1 198 ? -5.954 3.513 -6.431 1.00 80.62 198 ALA A CA 1
ATOM 1588 C C . ALA A 1 198 ? -5.168 2.881 -5.270 1.00 80.62 198 ALA A C 1
ATOM 1590 O O . ALA A 1 198 ? -4.088 2.335 -5.483 1.00 80.62 198 ALA A O 1
ATOM 1591 N N . LEU A 1 199 ? -5.696 2.949 -4.045 1.00 85.56 199 LEU A N 1
ATOM 1592 C CA . LEU A 1 199 ? -5.069 2.357 -2.871 1.00 85.56 199 LEU A CA 1
ATOM 1593 C C . LEU A 1 199 ? -5.154 0.810 -2.874 1.00 85.56 199 LEU A C 1
ATOM 1595 O O . LEU A 1 199 ? -6.245 0.265 -3.063 1.00 85.56 199 LEU A O 1
ATOM 1599 N N . PRO A 1 200 ? -4.044 0.090 -2.611 1.00 84.06 200 PRO A N 1
ATOM 1600 C CA . PRO A 1 200 ? -4.035 -1.370 -2.571 1.00 84.06 200 PRO A CA 1
ATOM 1601 C C . PRO A 1 200 ? -4.825 -1.953 -1.395 1.00 84.06 200 PRO A C 1
ATOM 1603 O O . PRO A 1 200 ? -4.786 -1.453 -0.276 1.00 84.06 200 PRO A O 1
ATOM 1606 N N . GLY A 1 201 ? -5.466 -3.100 -1.609 1.00 84.62 201 GLY A N 1
ATOM 1607 C CA . GLY A 1 201 ? -6.096 -3.859 -0.531 1.00 84.62 201 GLY A CA 1
ATOM 1608 C C . GLY A 1 201 ? -7.503 -3.393 -0.160 1.00 84.62 201 GLY A C 1
ATOM 1609 O O . GLY A 1 201 ? -8.277 -2.892 -0.978 1.00 84.62 201 GLY A O 1
ATOM 1610 N N . ARG A 1 202 ? -7.890 -3.644 1.095 1.00 84.06 202 ARG A N 1
ATOM 1611 C CA . ARG A 1 202 ? -9.243 -3.367 1.590 1.00 84.06 202 ARG A CA 1
ATOM 1612 C C . ARG A 1 202 ? -9.318 -1.960 2.166 1.00 84.06 202 ARG A C 1
ATOM 1614 O O . ARG A 1 202 ? -8.598 -1.600 3.095 1.00 84.06 202 ARG A O 1
ATOM 1621 N N . ARG A 1 203 ? -10.234 -1.174 1.612 1.00 79.56 203 ARG A N 1
ATOM 1622 C CA . ARG A 1 203 ? -10.524 0.200 2.027 1.00 79.56 203 ARG A CA 1
ATOM 1623 C C . ARG A 1 203 ? -11.261 0.217 3.361 1.00 79.56 203 ARG A C 1
ATOM 1625 O O . ARG A 1 203 ? -12.129 -0.618 3.596 1.00 79.56 203 ARG A O 1
ATOM 1632 N N . VAL A 1 204 ? -10.956 1.212 4.186 1.00 76.12 204 VAL A N 1
ATOM 1633 C CA . VAL A 1 204 ? -11.737 1.515 5.393 1.00 76.12 204 VAL A CA 1
ATOM 1634 C C . VAL A 1 204 ? -12.920 2.402 4.997 1.00 76.12 204 VAL A C 1
ATOM 1636 O O . VAL A 1 204 ? -12.709 3.471 4.432 1.00 76.12 204 VAL A O 1
ATOM 1639 N N . GLU A 1 205 ? -14.158 1.984 5.254 1.00 64.75 205 GLU A N 1
ATOM 1640 C CA . GLU A 1 205 ? -15.347 2.637 4.670 1.00 64.75 205 GLU A CA 1
ATOM 1641 C C . GLU A 1 205 ? -15.712 3.985 5.318 1.00 64.75 205 GLU A C 1
ATOM 1643 O O . GLU A 1 205 ? -16.312 4.839 4.671 1.00 64.75 205 GLU A O 1
ATOM 1648 N N . ASN A 1 206 ? -15.298 4.226 6.565 1.00 63.56 206 ASN A N 1
ATOM 1649 C CA . ASN A 1 206 ? -15.656 5.432 7.329 1.00 63.56 206 ASN A CA 1
ATOM 1650 C C . ASN A 1 206 ? -14.618 6.565 7.258 1.00 63.56 206 ASN A C 1
ATOM 1652 O O . ASN A 1 206 ? -14.483 7.356 8.194 1.00 63.56 206 ASN A O 1
ATOM 1656 N N . GLN A 1 207 ? -13.870 6.654 6.162 1.00 64.88 207 GLN A N 1
ATOM 1657 C CA . GLN A 1 207 ? -12.898 7.727 5.969 1.00 64.88 207 GLN A CA 1
ATOM 1658 C C . GLN A 1 207 ? -13.618 9.018 5.596 1.00 64.88 207 GLN A C 1
ATOM 1660 O O . GLN A 1 207 ? -14.216 9.123 4.525 1.00 64.88 207 GLN A O 1
ATOM 1665 N N . ARG A 1 208 ? -13.587 10.003 6.498 1.00 58.03 208 ARG A N 1
ATOM 1666 C CA . ARG A 1 208 ? -14.156 11.318 6.213 1.00 58.03 208 ARG A CA 1
ATOM 1667 C C . ARG A 1 208 ? -13.192 12.131 5.345 1.00 58.03 208 ARG A C 1
ATOM 1669 O O . ARG A 1 208 ? -12.036 12.261 5.741 1.00 58.03 208 ARG A O 1
ATOM 1676 N N . PRO A 1 209 ? -13.670 12.742 4.250 1.00 54.72 209 PRO A N 1
ATOM 1677 C CA . PRO A 1 209 ? -12.899 13.671 3.429 1.00 54.72 209 PRO A CA 1
ATOM 1678 C C . PRO A 1 209 ? -12.826 15.064 4.086 1.00 54.72 209 PRO A C 1
ATOM 1680 O O . PRO A 1 209 ? -13.084 16.072 3.440 1.00 54.72 209 PRO A O 1
ATOM 1683 N N . GLU A 1 210 ? -12.570 15.134 5.397 1.00 57.44 210 GLU A N 1
ATOM 1684 C CA . GLU A 1 210 ? -12.228 16.417 6.029 1.00 57.44 210 GLU A CA 1
ATOM 1685 C C . GLU A 1 210 ? -10.845 16.842 5.495 1.00 57.44 210 GLU A C 1
ATOM 1687 O O . GLU A 1 210 ? -9.985 15.980 5.307 1.00 57.44 210 GLU A O 1
ATOM 1692 N N . GLU A 1 211 ? -10.657 18.141 5.236 1.00 51.66 211 GLU A N 1
ATOM 1693 C CA . GLU A 1 211 ? -9.657 18.744 4.321 1.00 51.66 211 GLU A CA 1
ATOM 1694 C C . GLU A 1 211 ? -8.170 18.386 4.561 1.00 51.66 211 GLU A C 1
ATOM 1696 O O . GLU A 1 211 ? -7.338 18.681 3.712 1.00 51.66 211 GLU A O 1
ATOM 1701 N N . ASP A 1 212 ? -7.835 17.660 5.632 1.00 52.34 212 ASP A N 1
ATOM 1702 C CA . ASP A 1 212 ? -6.458 17.350 6.046 1.00 52.34 212 ASP A CA 1
ATOM 1703 C C . ASP A 1 212 ? -6.169 15.852 6.289 1.00 52.34 212 ASP A C 1
ATOM 1705 O O . ASP A 1 212 ? -5.132 15.504 6.862 1.00 52.34 212 ASP A O 1
ATOM 1709 N N . ARG A 1 213 ? -7.073 14.925 5.933 1.00 63.88 213 ARG A N 1
ATOM 1710 C CA . ARG A 1 213 ? -6.932 13.505 6.332 1.00 63.88 213 ARG A CA 1
ATOM 1711 C C . ARG A 1 213 ? -6.564 12.566 5.185 1.00 63.88 213 ARG A C 1
ATOM 1713 O O . ARG A 1 213 ? -6.987 12.735 4.048 1.00 63.88 213 ARG A O 1
ATOM 1720 N N . CYS A 1 214 ? -5.749 11.559 5.509 1.00 77.06 214 CYS A N 1
ATOM 1721 C CA . CYS A 1 214 ? -5.185 10.612 4.544 1.00 77.06 214 CYS A CA 1
ATOM 1722 C C . CYS A 1 214 ? -6.190 9.516 4.179 1.00 77.06 214 CYS A C 1
ATOM 1724 O O . CYS A 1 214 ? -6.878 8.988 5.058 1.00 77.06 214 CYS A O 1
ATOM 1726 N N . ALA A 1 215 ? -6.222 9.120 2.905 1.00 83.31 215 ALA A N 1
ATOM 1727 C CA . ALA A 1 215 ? -6.943 7.916 2.509 1.00 83.31 215 ALA A CA 1
ATOM 1728 C C . ALA A 1 215 ? -6.144 6.691 2.974 1.00 83.31 215 ALA A C 1
ATOM 1730 O O . ALA A 1 215 ? -4.923 6.701 2.847 1.00 83.31 215 ALA A O 1
ATOM 1731 N N . VAL A 1 216 ? -6.788 5.656 3.514 1.00 88.19 216 VAL A N 1
ATOM 1732 C CA . VAL A 1 216 ? -6.127 4.476 4.096 1.00 88.19 216 VAL A CA 1
ATOM 1733 C C . VAL A 1 216 ? -6.722 3.173 3.566 1.00 88.19 216 VAL A C 1
ATOM 1735 O O . VAL A 1 216 ? -7.921 3.040 3.319 1.00 88.19 216 VAL A O 1
ATOM 1738 N N . SER A 1 217 ? -5.879 2.167 3.421 1.00 90.25 217 SER A N 1
ATOM 1739 C CA . SER A 1 217 ? -6.270 0.806 3.067 1.00 90.25 217 SER A CA 1
ATOM 1740 C C . SER A 1 217 ? -5.340 -0.193 3.742 1.00 90.25 217 SER A C 1
ATOM 1742 O O . SER A 1 217 ? -4.245 0.158 4.188 1.00 90.25 217 SER A O 1
ATOM 1744 N N . LEU A 1 218 ? -5.816 -1.425 3.882 1.00 90.81 218 LEU A N 1
ATOM 1745 C CA . LEU A 1 218 ? -5.128 -2.480 4.609 1.00 90.81 218 LEU A CA 1
ATOM 1746 C C . LEU A 1 218 ? -5.059 -3.748 3.765 1.00 90.81 218 LEU A C 1
ATOM 1748 O O . LEU A 1 218 ? -6.059 -4.181 3.185 1.00 90.81 218 LEU A O 1
ATOM 1752 N N . VAL A 1 219 ? -3.894 -4.380 3.776 1.00 88.38 219 VAL A N 1
ATOM 1753 C CA . VAL A 1 219 ? -3.681 -5.737 3.274 1.00 88.38 219 VAL A CA 1
ATOM 1754 C C . VAL A 1 219 ? -3.319 -6.616 4.463 1.00 88.38 219 VAL A C 1
ATOM 1756 O O . VAL A 1 219 ? -2.452 -6.261 5.256 1.00 88.38 219 VAL A O 1
ATOM 1759 N N . ALA A 1 220 ? -4.013 -7.741 4.615 1.00 86.94 220 ALA A N 1
ATOM 1760 C CA . ALA A 1 220 ? -3.665 -8.750 5.607 1.00 86.94 220 ALA A CA 1
ATOM 1761 C C . ALA A 1 220 ? -2.742 -9.776 4.949 1.00 86.94 220 ALA A C 1
ATOM 1763 O O . ALA A 1 220 ? -3.144 -10.405 3.973 1.00 86.94 220 ALA A O 1
ATOM 1764 N N . HIS A 1 221 ? -1.541 -9.949 5.496 1.00 83.44 221 HIS A N 1
ATOM 1765 C CA . HIS A 1 221 ? -0.601 -10.980 5.043 1.00 83.44 221 HIS A CA 1
ATOM 1766 C C . HIS A 1 221 ? -0.924 -12.323 5.683 1.00 83.44 221 HIS A C 1
ATOM 1768 O O . HIS A 1 221 ? -0.925 -13.372 5.046 1.00 83.44 221 HIS A O 1
ATOM 1774 N N . ASN A 1 222 ? -1.233 -12.285 6.978 1.00 82.25 222 ASN A N 1
ATOM 1775 C CA . ASN A 1 222 ? -1.683 -13.426 7.759 1.00 82.25 222 ASN A CA 1
ATOM 1776 C C . ASN A 1 222 ? -2.561 -12.932 8.927 1.00 82.25 222 ASN A C 1
ATOM 1778 O O . ASN A 1 222 ? -2.992 -11.781 8.949 1.00 82.25 222 ASN A O 1
ATOM 1782 N N . ARG A 1 223 ? -2.852 -13.802 9.902 1.00 81.31 223 ARG A N 1
ATOM 1783 C CA . ARG A 1 223 ? -3.696 -13.459 11.064 1.00 81.31 223 ARG A CA 1
ATOM 1784 C C . ARG A 1 223 ? -3.037 -12.518 12.078 1.00 81.31 223 ARG A C 1
ATOM 1786 O O . ARG A 1 223 ? -3.710 -12.080 13.004 1.00 81.31 223 ARG A O 1
ATOM 1793 N N . GLU A 1 224 ? -1.746 -12.246 11.938 1.00 85.31 224 GLU A N 1
ATOM 1794 C CA . GLU A 1 224 ? -0.937 -11.514 12.918 1.00 85.31 224 GLU A CA 1
ATOM 1795 C C . GLU A 1 224 ? -0.246 -10.277 12.327 1.00 85.31 224 GLU A C 1
ATOM 1797 O O . GLU A 1 224 ? 0.301 -9.466 13.076 1.00 85.31 224 GLU A O 1
ATOM 1802 N N . CYS A 1 225 ? -0.285 -10.112 11.002 1.00 88.75 225 CYS A N 1
ATOM 1803 C CA . CYS A 1 225 ? 0.520 -9.143 10.275 1.00 88.75 225 CYS A CA 1
ATOM 1804 C C . CYS A 1 225 ? -0.261 -8.481 9.131 1.00 88.75 225 CYS A C 1
ATOM 1806 O O . CYS A 1 225 ? -0.881 -9.158 8.303 1.00 88.75 225 CYS A O 1
ATOM 1808 N N . TRP A 1 226 ? -0.173 -7.151 9.061 1.00 92.44 226 TRP A N 1
ATOM 1809 C CA . TRP A 1 226 ? -0.831 -6.327 8.048 1.00 92.44 226 TRP A CA 1
ATOM 1810 C C . TRP A 1 226 ? 0.122 -5.296 7.446 1.00 92.44 226 TRP A C 1
ATOM 1812 O O . TRP A 1 226 ? 1.019 -4.794 8.121 1.00 92.44 226 TRP A O 1
ATOM 1822 N N . THR A 1 227 ? -0.143 -4.905 6.204 1.00 91.44 227 THR A N 1
ATOM 1823 C CA . THR A 1 227 ? 0.406 -3.687 5.604 1.00 91.44 227 THR A CA 1
ATOM 1824 C C . THR A 1 227 ? -0.675 -2.615 5.543 1.00 91.44 227 THR A C 1
ATOM 1826 O O . THR A 1 227 ? -1.806 -2.878 5.130 1.00 91.44 227 THR A O 1
ATOM 1829 N N . LEU A 1 228 ? -0.321 -1.394 5.944 1.00 92.12 228 LEU A N 1
ATOM 1830 C CA . LEU A 1 228 ? -1.166 -0.211 5.823 1.00 92.12 228 LEU A CA 1
ATOM 1831 C C . LEU A 1 228 ? -0.647 0.676 4.698 1.00 92.12 228 LEU A C 1
ATOM 1833 O O . LEU A 1 228 ? 0.470 1.183 4.772 1.00 92.12 228 LEU A O 1
ATOM 1837 N N . PHE A 1 229 ? -1.490 0.909 3.696 1.00 91.12 229 PHE A N 1
ATOM 1838 C CA . PHE A 1 229 ? -1.233 1.882 2.641 1.00 91.12 229 PHE A CA 1
ATOM 1839 C C . PHE A 1 229 ? -2.029 3.150 2.900 1.00 91.12 229 PHE A C 1
ATOM 1841 O O . PHE A 1 229 ? -3.219 3.079 3.222 1.00 91.12 229 PHE A O 1
ATOM 1848 N N . TYR A 1 230 ? -1.392 4.308 2.748 1.00 90.44 230 TYR A N 1
ATOM 1849 C CA . TYR A 1 230 ? -2.063 5.589 2.909 1.00 90.44 230 TYR A CA 1
ATOM 1850 C C . TYR A 1 230 ? -1.601 6.636 1.903 1.00 90.44 230 TYR A C 1
ATOM 1852 O O . TYR A 1 230 ? -0.430 6.689 1.537 1.00 90.44 230 TYR A O 1
ATOM 1860 N N . ALA A 1 231 ? -2.530 7.478 1.462 1.00 89.50 231 ALA A N 1
ATOM 1861 C CA . ALA A 1 231 ? -2.273 8.529 0.487 1.00 89.50 231 ALA A CA 1
ATOM 1862 C C . ALA A 1 231 ? -2.193 9.901 1.173 1.00 89.50 231 ALA A C 1
ATOM 1864 O O . ALA A 1 231 ? -3.125 10.290 1.879 1.00 89.50 231 ALA A O 1
ATOM 1865 N N . VAL A 1 232 ? -1.094 10.626 0.949 1.00 86.12 232 VAL A N 1
ATOM 1866 C CA . VAL A 1 232 ? -0.845 11.981 1.474 1.00 86.12 232 VAL A CA 1
ATOM 1867 C C . VAL A 1 232 ? -0.842 12.976 0.312 1.00 86.12 232 VAL A C 1
ATOM 1869 O O . VAL A 1 232 ? -0.173 12.700 -0.684 1.00 86.12 232 VAL A O 1
ATOM 1872 N N . PRO A 1 233 ? -1.541 14.120 0.395 1.00 84.88 233 PRO A N 1
ATOM 1873 C CA . PRO A 1 233 ? -1.495 15.131 -0.661 1.00 84.88 233 PRO A CA 1
ATOM 1874 C C . PRO A 1 233 ? -0.074 15.696 -0.836 1.00 84.88 233 PRO A C 1
ATOM 1876 O O . PRO A 1 233 ? 0.610 15.974 0.149 1.00 84.88 233 PRO A O 1
ATOM 1879 N N . ILE A 1 234 ? 0.373 15.862 -2.087 1.00 84.75 234 ILE A N 1
ATOM 1880 C CA . ILE A 1 234 ? 1.671 16.480 -2.428 1.00 84.75 234 ILE A CA 1
ATOM 1881 C C . ILE A 1 234 ? 1.464 17.847 -3.091 1.00 84.75 234 ILE A C 1
ATOM 1883 O O . ILE A 1 234 ? 2.104 18.824 -2.716 1.00 84.75 234 ILE A O 1
ATOM 1887 N N . ALA A 1 235 ? 0.603 17.888 -4.108 1.00 81.06 235 ALA A N 1
ATOM 1888 C CA . ALA A 1 235 ? 0.291 19.042 -4.950 1.00 81.06 235 ALA A CA 1
ATOM 1889 C C . ALA A 1 235 ? -1.054 18.785 -5.652 1.00 81.06 235 ALA A C 1
ATOM 1891 O O . ALA A 1 235 ? -1.528 17.654 -5.609 1.00 81.06 235 ALA A O 1
ATOM 1892 N N . ASP A 1 236 ? -1.655 19.797 -6.281 1.00 79.94 236 ASP A N 1
ATOM 1893 C CA . ASP A 1 236 ? -2.952 19.735 -6.981 1.00 79.94 236 ASP A CA 1
ATOM 1894 C C . ASP A 1 236 ? -3.284 18.354 -7.587 1.00 79.94 236 ASP A C 1
ATOM 1896 O O . ASP A 1 236 ? -2.583 17.869 -8.476 1.00 79.94 236 ASP A O 1
ATOM 1900 N N . ASN A 1 237 ? -4.352 17.711 -7.089 1.00 82.19 237 ASN A N 1
ATOM 1901 C CA . ASN A 1 237 ? -4.849 16.386 -7.510 1.00 82.19 237 ASN A CA 1
ATOM 1902 C C . ASN A 1 237 ? -3.819 15.231 -7.481 1.00 82.19 237 ASN A C 1
ATOM 1904 O O . ASN A 1 237 ? -4.069 14.160 -8.036 1.00 82.19 237 ASN A O 1
ATOM 1908 N N . ARG A 1 238 ? -2.666 15.412 -6.826 1.00 85.69 238 ARG A N 1
ATOM 1909 C CA . ARG A 1 238 ? -1.579 14.433 -6.712 1.00 85.69 238 ARG A CA 1
ATOM 1910 C C . ARG A 1 238 ? -1.338 14.017 -5.271 1.00 85.69 238 ARG A C 1
ATOM 1912 O O . ARG A 1 238 ? -1.128 14.840 -4.375 1.00 85.69 238 ARG A O 1
ATOM 1919 N N . TYR A 1 239 ? -1.267 12.709 -5.072 1.00 87.12 239 TYR A N 1
ATOM 1920 C CA . TYR A 1 239 ? -1.110 12.086 -3.768 1.00 87.12 239 TYR A CA 1
ATOM 1921 C C . TYR A 1 239 ? 0.058 11.104 -3.771 1.00 87.12 239 TYR A C 1
ATOM 1923 O O . TYR A 1 239 ? 0.239 10.331 -4.709 1.00 87.12 239 TYR A O 1
ATOM 1931 N N . ARG A 1 240 ? 0.842 11.104 -2.692 1.00 87.69 240 ARG A N 1
ATOM 1932 C CA . ARG A 1 240 ? 1.876 10.104 -2.433 1.00 87.69 240 ARG A CA 1
ATOM 1933 C C . ARG A 1 240 ? 1.255 8.925 -1.716 1.00 87.69 240 ARG A C 1
ATOM 1935 O O . ARG A 1 240 ? 0.806 9.074 -0.579 1.00 87.69 240 ARG A O 1
ATOM 1942 N N . LEU A 1 241 ? 1.287 7.762 -2.344 1.00 90.25 241 LEU A N 1
ATOM 1943 C CA . LEU A 1 241 ? 1.064 6.492 -1.680 1.00 90.25 241 LEU A CA 1
ATOM 1944 C C . LEU A 1 241 ? 2.278 6.178 -0.805 1.00 90.25 241 LEU A C 1
ATOM 1946 O O . LEU A 1 241 ? 3.423 6.186 -1.248 1.00 90.25 241 LEU A O 1
ATOM 1950 N N . ASN A 1 242 ? 2.004 5.917 0.461 1.00 88.69 242 ASN A N 1
ATOM 1951 C CA . ASN A 1 242 ? 2.969 5.495 1.455 1.00 88.69 242 ASN A CA 1
ATOM 1952 C C . ASN A 1 242 ? 2.561 4.121 1.974 1.00 88.69 242 ASN A C 1
ATOM 1954 O O . ASN A 1 242 ? 1.373 3.794 2.034 1.00 88.69 242 ASN A O 1
ATOM 1958 N N . GLU A 1 243 ? 3.550 3.344 2.392 1.00 89.06 243 GLU A N 1
ATOM 1959 C CA . GLU A 1 243 ? 3.371 1.992 2.903 1.00 89.06 243 GLU A CA 1
ATOM 1960 C C . GLU A 1 243 ? 3.992 1.872 4.297 1.00 89.06 243 GLU A C 1
ATOM 1962 O O . GLU A 1 243 ? 5.129 2.282 4.527 1.00 89.06 243 GLU A O 1
ATOM 1967 N N . LEU A 1 244 ? 3.248 1.277 5.227 1.00 88.62 244 LEU A N 1
ATOM 1968 C CA . LEU A 1 244 ? 3.753 0.780 6.502 1.00 88.62 244 LEU A CA 1
ATOM 1969 C C . LEU A 1 244 ? 3.560 -0.734 6.522 1.00 88.62 244 LEU A C 1
ATOM 1971 O O . LEU A 1 244 ? 2.456 -1.219 6.778 1.00 88.62 244 LEU A O 1
ATOM 1975 N N . ALA A 1 245 ? 4.629 -1.462 6.217 1.00 84.88 245 ALA A N 1
ATOM 1976 C CA . ALA A 1 245 ? 4.620 -2.916 6.189 1.00 84.88 245 ALA A CA 1
ATOM 1977 C C . ALA A 1 245 ? 4.775 -3.524 7.591 1.00 84.88 245 ALA A C 1
ATOM 1979 O O . ALA A 1 245 ? 5.296 -2.893 8.515 1.00 84.88 245 ALA A O 1
ATOM 1980 N N . THR A 1 246 ? 4.343 -4.777 7.720 1.00 85.19 246 THR A N 1
ATOM 1981 C CA . THR A 1 246 ? 4.607 -5.641 8.881 1.00 85.19 246 THR A CA 1
ATOM 1982 C C . THR A 1 246 ? 4.106 -5.080 10.217 1.00 85.19 246 THR A C 1
ATOM 1984 O O . THR A 1 246 ? 4.794 -5.107 11.238 1.00 85.19 246 THR A O 1
ATOM 1987 N N . LEU A 1 247 ? 2.888 -4.541 10.219 1.00 91.12 247 LEU A N 1
ATOM 1988 C CA . LEU A 1 247 ? 2.245 -3.998 11.411 1.00 91.12 247 LEU A CA 1
ATOM 1989 C C . LEU A 1 247 ? 1.542 -5.091 12.215 1.00 91.12 247 LEU A C 1
ATOM 1991 O O . LEU A 1 247 ? 0.828 -5.923 11.656 1.00 91.12 247 LEU A O 1
ATOM 1995 N N . SER A 1 248 ? 1.666 -5.020 13.543 1.00 91.69 248 SER A N 1
ATOM 1996 C CA . SER A 1 248 ? 0.818 -5.783 14.463 1.00 91.69 248 SER A CA 1
ATOM 1997 C C . SER A 1 248 ? -0.608 -5.218 14.486 1.00 91.69 248 SER A C 1
ATOM 1999 O O . SER A 1 248 ? -0.820 -4.039 14.191 1.00 91.69 248 SER A O 1
ATOM 2001 N N . ALA A 1 249 ? -1.595 -6.005 14.932 1.00 90.75 249 ALA A N 1
ATOM 2002 C CA . ALA A 1 249 ? -2.984 -5.539 15.046 1.00 90.75 249 ALA A CA 1
ATOM 2003 C C . ALA A 1 249 ? -3.097 -4.242 15.869 1.00 90.75 249 ALA A C 1
ATOM 2005 O O . ALA A 1 249 ? -3.813 -3.309 15.502 1.00 90.75 249 ALA A O 1
ATOM 2006 N N . LYS A 1 250 ? -2.333 -4.156 16.965 1.00 88.62 250 LYS A N 1
ATOM 2007 C CA . LYS A 1 250 ? -2.270 -2.979 17.837 1.00 88.62 250 LYS A CA 1
ATOM 2008 C C . LYS A 1 250 ? -1.773 -1.740 17.089 1.00 88.62 250 LYS A C 1
ATOM 2010 O O . LYS A 1 250 ? -2.336 -0.655 17.252 1.00 88.62 250 LYS A O 1
ATOM 2015 N N . ASP A 1 251 ? -0.737 -1.899 16.271 1.00 90.56 251 ASP A N 1
ATOM 2016 C CA . ASP A 1 251 ? -0.172 -0.802 15.489 1.00 90.56 251 ASP A CA 1
ATOM 2017 C C . ASP A 1 251 ? -1.107 -0.375 14.360 1.00 90.56 251 ASP A C 1
ATOM 2019 O O . ASP A 1 251 ? -1.229 0.822 14.115 1.00 90.56 251 ASP A O 1
ATOM 2023 N N . VAL A 1 252 ? -1.834 -1.312 13.741 1.00 91.50 252 VAL A N 1
ATOM 2024 C CA . VAL A 1 252 ? -2.856 -1.002 12.731 1.00 91.50 252 VAL A CA 1
ATOM 2025 C C . VAL A 1 252 ? -3.936 -0.095 13.312 1.00 91.50 252 VAL A C 1
ATOM 2027 O O . VAL A 1 252 ? -4.155 0.995 12.786 1.00 91.50 252 VAL A O 1
ATOM 2030 N N . TYR A 1 253 ? -4.575 -0.488 14.421 1.00 89.12 253 TYR A N 1
ATOM 2031 C CA . TYR A 1 253 ? -5.614 0.335 15.052 1.00 89.12 253 TYR A CA 1
ATOM 2032 C C . TYR A 1 253 ? -5.113 1.742 15.375 1.00 89.12 253 TYR A C 1
ATOM 2034 O O . TYR A 1 253 ? -5.793 2.732 15.095 1.00 89.12 253 TYR A O 1
ATOM 2042 N N . LYS A 1 254 ? -3.900 1.829 15.928 1.00 87.75 254 LYS A N 1
ATOM 2043 C CA . LYS A 1 254 ? -3.267 3.098 16.278 1.00 87.75 254 LYS A CA 1
ATOM 2044 C C . LYS A 1 254 ? -2.967 3.949 15.049 1.00 87.75 254 LYS A C 1
ATOM 2046 O O . LYS A 1 254 ? -3.307 5.124 15.042 1.00 87.75 254 LYS A O 1
ATOM 2051 N N . LYS A 1 255 ? -2.347 3.387 14.011 1.00 89.94 255 LYS A N 1
ATOM 2052 C CA . LYS A 1 255 ? -1.959 4.130 12.804 1.00 89.94 255 LYS A CA 1
ATOM 2053 C C . LYS A 1 255 ? -3.165 4.577 11.994 1.00 89.94 255 LYS A C 1
ATOM 2055 O O . LYS A 1 255 ? -3.182 5.720 11.555 1.00 89.94 255 LYS A O 1
ATOM 2060 N N . VAL A 1 256 ? -4.190 3.736 11.854 1.00 88.38 256 VAL A N 1
ATOM 2061 C CA . VAL A 1 256 ? -5.438 4.137 11.190 1.00 88.38 256 VAL A CA 1
ATOM 2062 C C . VAL A 1 256 ? -6.082 5.305 11.932 1.00 88.38 256 VAL A C 1
ATOM 2064 O O . VAL A 1 256 ? -6.423 6.302 11.298 1.00 88.38 256 VAL A O 1
ATOM 2067 N N . TYR A 1 257 ? -6.206 5.228 13.261 1.00 85.25 257 TYR A N 1
ATOM 2068 C CA . TYR A 1 257 ? -6.752 6.335 14.047 1.00 85.25 257 TYR A CA 1
ATOM 2069 C C . TYR A 1 257 ? -5.867 7.586 13.954 1.00 85.25 257 TYR A C 1
ATOM 2071 O O . TYR A 1 257 ? -6.379 8.676 13.747 1.00 85.25 257 TYR A O 1
ATOM 2079 N N . ASP A 1 258 ? -4.544 7.449 14.025 1.00 83.94 258 ASP A N 1
ATOM 2080 C CA . ASP A 1 258 ? -3.617 8.579 13.916 1.00 83.94 258 ASP A CA 1
ATOM 2081 C C . ASP A 1 258 ? -3.699 9.285 12.546 1.00 83.94 258 ASP A C 1
ATOM 2083 O O . ASP A 1 258 ? -3.571 10.506 12.492 1.00 83.94 258 ASP A O 1
ATOM 2087 N N . LEU A 1 259 ? -3.918 8.537 11.458 1.00 84.75 259 LEU A N 1
ATOM 2088 C CA . LEU A 1 259 ? -3.977 9.057 10.083 1.00 84.75 259 LEU A CA 1
ATOM 2089 C C . LEU A 1 259 ? -5.361 9.591 9.689 1.00 84.75 259 LEU A C 1
ATOM 2091 O O . LEU A 1 259 ? -5.467 10.550 8.927 1.00 84.75 259 LEU A O 1
ATOM 2095 N N . THR A 1 260 ? -6.428 8.959 10.181 1.00 80.88 260 THR A N 1
ATOM 2096 C CA . THR A 1 260 ? -7.812 9.255 9.765 1.00 80.88 260 THR A CA 1
ATOM 2097 C C . THR A 1 260 ? -8.637 9.939 10.851 1.00 80.88 260 THR A C 1
ATOM 2099 O O . THR A 1 260 ? -9.743 10.406 10.578 1.00 80.88 260 THR A O 1
ATOM 2102 N N . GLY A 1 261 ? -8.149 9.965 12.096 1.00 78.25 261 GLY A N 1
ATOM 2103 C CA . GLY A 1 261 ? -8.883 10.356 13.306 1.00 78.25 261 GLY A CA 1
ATOM 2104 C C . GLY A 1 261 ? -10.216 9.626 13.483 1.00 78.25 261 GLY A C 1
ATOM 2105 O O . GLY A 1 261 ? -11.137 10.175 14.090 1.00 78.25 261 GLY A O 1
ATOM 2106 N N . CYS A 1 262 ? -10.345 8.433 12.895 1.00 77.44 262 CYS A N 1
ATOM 2107 C CA . CYS A 1 262 ? -11.537 7.598 12.934 1.00 77.44 262 CYS A CA 1
ATOM 2108 C C . CYS A 1 262 ? -11.178 6.198 13.437 1.00 77.44 262 CYS A C 1
ATOM 2110 O O . CYS A 1 262 ? -10.105 5.661 13.161 1.00 77.44 262 CYS A O 1
ATOM 2112 N N . LEU A 1 263 ? -12.105 5.595 14.175 1.00 79.44 263 LEU A N 1
ATOM 2113 C CA . LEU A 1 263 ? -11.996 4.206 14.594 1.00 79.44 263 LEU A CA 1
ATOM 2114 C C . LEU A 1 263 ? -12.382 3.279 13.443 1.00 79.44 263 LEU A C 1
ATOM 2116 O O . LEU A 1 263 ? -13.354 3.537 12.731 1.00 79.44 263 LEU A O 1
ATOM 2120 N N . LEU A 1 264 ? -11.672 2.157 13.314 1.00 81.62 264 LEU A N 1
ATOM 2121 C CA . LEU A 1 264 ? -12.114 1.067 12.448 1.00 81.62 264 LEU A CA 1
ATOM 2122 C C . LEU A 1 264 ? -13.453 0.531 12.953 1.00 81.62 264 LEU A C 1
ATOM 2124 O O . LEU A 1 264 ? -13.573 0.155 14.126 1.00 81.62 264 LEU A O 1
ATOM 2128 N N . SER A 1 265 ? -14.440 0.468 12.060 1.00 77.19 265 SER A N 1
ATOM 2129 C CA . SER A 1 265 ? -15.733 -0.137 12.369 1.00 77.19 265 SER A CA 1
ATOM 2130 C C . SER A 1 265 ? -15.599 -1.649 12.560 1.00 77.19 265 SER A C 1
ATOM 2132 O O . SER A 1 265 ? -14.663 -2.266 12.052 1.00 77.19 265 SER A O 1
ATOM 2134 N N . VAL A 1 266 ? -16.560 -2.277 13.243 1.00 78.81 266 VAL A N 1
ATOM 2135 C CA . VAL A 1 266 ? -16.610 -3.746 13.383 1.00 78.81 266 VAL A CA 1
ATOM 2136 C C . VAL A 1 266 ? -16.599 -4.437 12.013 1.00 78.81 266 VAL A C 1
ATOM 2138 O O . VAL A 1 266 ? -15.935 -5.457 11.835 1.00 78.81 266 VAL A O 1
ATOM 2141 N N . ASN A 1 267 ? -17.278 -3.855 11.022 1.00 82.12 267 ASN A N 1
ATOM 2142 C CA . ASN A 1 267 ? -17.324 -4.396 9.666 1.00 82.12 267 ASN A CA 1
ATOM 2143 C C . ASN A 1 267 ? -15.965 -4.314 8.968 1.00 82.12 267 ASN A C 1
ATOM 21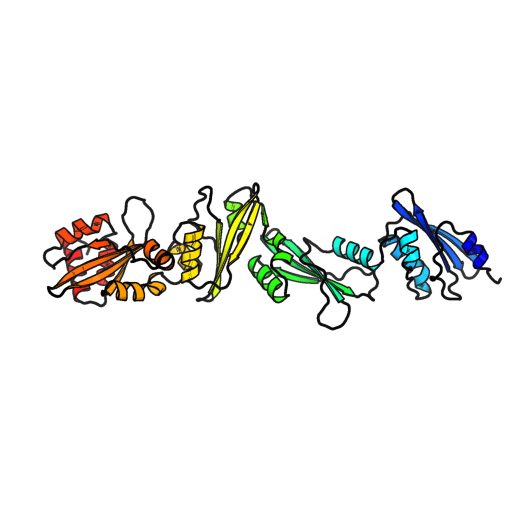45 O O . ASN A 1 267 ? -15.540 -5.302 8.371 1.00 82.12 267 ASN A O 1
ATOM 2149 N N . ASP A 1 268 ? -15.268 -3.180 9.074 1.00 84.62 268 ASP A N 1
ATOM 2150 C CA . ASP A 1 268 ? -13.924 -3.032 8.506 1.00 84.62 268 ASP A CA 1
ATOM 2151 C C . ASP A 1 268 ? -12.958 -4.025 9.158 1.00 84.62 268 ASP A C 1
ATOM 2153 O O . ASP A 1 268 ? -12.268 -4.752 8.448 1.00 84.62 268 ASP A O 1
ATOM 2157 N N . ARG A 1 269 ? -12.979 -4.144 10.495 1.00 86.94 269 ARG A N 1
ATOM 2158 C CA . ARG A 1 269 ? -12.146 -5.104 11.246 1.00 86.94 269 ARG A CA 1
ATOM 2159 C C . ARG A 1 269 ? -12.351 -6.532 10.752 1.00 86.94 269 ARG A C 1
ATOM 2161 O O . ARG A 1 269 ? -11.380 -7.205 10.426 1.00 86.94 269 ARG A O 1
ATOM 2168 N N . LYS A 1 270 ? -13.609 -6.969 10.615 1.00 85.31 270 LYS A N 1
ATOM 2169 C CA . LYS A 1 270 ? -13.950 -8.298 10.082 1.00 85.31 270 LYS A CA 1
ATOM 2170 C C . LYS A 1 270 ? -13.475 -8.472 8.642 1.00 85.31 270 LYS A C 1
ATOM 2172 O O . LYS A 1 270 ? -12.926 -9.517 8.305 1.00 85.31 270 LYS A O 1
ATOM 2177 N N . LYS A 1 271 ? -13.636 -7.448 7.794 1.00 85.94 271 LYS A N 1
ATOM 2178 C CA . LYS A 1 271 ? -13.154 -7.475 6.405 1.00 85.94 271 LYS A CA 1
ATOM 2179 C C . LYS A 1 271 ? -11.639 -7.658 6.345 1.00 85.94 271 LYS A C 1
ATOM 2181 O O . LYS A 1 271 ? -11.186 -8.399 5.482 1.00 85.94 271 LYS A O 1
ATOM 2186 N N . VAL A 1 272 ? -10.867 -7.026 7.222 1.00 87.38 272 VAL A N 1
ATOM 2187 C CA . VAL A 1 272 ? -9.397 -7.151 7.236 1.00 87.38 272 VAL A CA 1
ATOM 2188 C C . VAL A 1 272 ? -8.882 -8.206 8.218 1.00 87.38 272 VAL A C 1
ATOM 2190 O O . VAL A 1 272 ? -7.679 -8.303 8.428 1.00 87.38 272 VAL A O 1
ATOM 2193 N N . GLN A 1 273 ? -9.783 -9.007 8.797 1.00 88.44 273 GLN A N 1
ATOM 2194 C CA . GLN A 1 273 ? -9.481 -10.058 9.775 1.00 88.44 273 GLN A CA 1
ATOM 2195 C C . GLN A 1 273 ? -8.699 -9.565 11.006 1.00 88.44 273 GLN A C 1
ATOM 2197 O O . GLN A 1 273 ? -7.932 -10.320 11.596 1.00 88.44 273 GLN A O 1
ATOM 2202 N N . LEU A 1 274 ? -8.887 -8.306 11.410 1.00 90.00 274 LEU A N 1
ATOM 2203 C CA . LEU A 1 274 ? -8.292 -7.790 12.643 1.00 90.00 274 LEU A CA 1
ATOM 2204 C C . LEU A 1 274 ? -8.994 -8.397 13.870 1.00 90.00 274 LEU A C 1
ATOM 2206 O O . LEU A 1 274 ? -10.229 -8.448 13.883 1.00 90.00 274 LEU A O 1
ATOM 2210 N N . PRO A 1 275 ? -8.242 -8.787 14.918 1.00 89.81 275 PRO A N 1
ATOM 2211 C CA . PRO A 1 275 ? -8.825 -9.215 16.187 1.00 89.81 275 PRO A CA 1
ATOM 2212 C C . PRO A 1 275 ? -9.578 -8.063 16.858 1.00 89.81 275 PRO A C 1
ATOM 2214 O O . PRO A 1 275 ? -9.313 -6.884 16.586 1.00 89.81 275 PRO A O 1
ATOM 2217 N N . GLU A 1 276 ? -10.518 -8.386 17.744 1.00 86.19 276 GLU A N 1
ATOM 2218 C CA . GLU A 1 276 ? -11.261 -7.366 18.480 1.00 86.19 276 GLU A CA 1
ATOM 2219 C C . GLU A 1 276 ? -10.325 -6.610 19.435 1.00 86.19 276 GLU A C 1
ATOM 2221 O O . GLU A 1 276 ? -9.347 -7.161 19.943 1.00 86.19 276 GLU A O 1
ATOM 2226 N N . LEU A 1 277 ? -10.598 -5.326 19.711 1.00 85.25 277 LEU A N 1
ATOM 2227 C CA . LEU A 1 277 ? -9.730 -4.551 20.612 1.00 85.25 277 LEU A CA 1
ATOM 2228 C C . LEU A 1 277 ? -9.674 -5.174 22.005 1.00 85.25 277 LEU A C 1
ATOM 2230 O O . LEU A 1 277 ? -8.675 -5.009 22.701 1.00 85.25 277 LEU A O 1
ATOM 2234 N N . ILE A 1 278 ? -10.715 -5.894 22.419 1.00 81.81 278 ILE A N 1
ATOM 2235 C CA . ILE A 1 278 ? -10.696 -6.569 23.706 1.00 81.81 278 ILE A CA 1
ATOM 2236 C C . ILE A 1 278 ? -9.668 -7.697 23.764 1.00 81.81 278 ILE A C 1
ATOM 2238 O O . ILE A 1 278 ? -8.995 -7.839 24.782 1.00 81.81 278 ILE A O 1
ATOM 2242 N N . ASP A 1 279 ? -9.460 -8.424 22.672 1.00 86.00 279 ASP A N 1
ATOM 2243 C CA . ASP A 1 279 ? -8.442 -9.474 22.618 1.00 86.00 279 ASP A CA 1
ATOM 2244 C C . ASP A 1 279 ? -7.032 -8.878 22.744 1.00 86.00 279 ASP A C 1
ATOM 2246 O O . ASP A 1 279 ? -6.110 -9.521 23.238 1.00 86.00 279 ASP A O 1
ATOM 2250 N N . ILE A 1 280 ? -6.873 -7.607 22.359 1.00 85.94 280 ILE A N 1
ATOM 2251 C CA . ILE A 1 280 ? -5.611 -6.865 22.448 1.00 85.94 280 ILE A CA 1
ATOM 2252 C C . ILE A 1 280 ? -5.435 -6.195 23.824 1.00 85.94 280 ILE A C 1
ATOM 2254 O O . ILE A 1 280 ? -4.337 -6.181 24.383 1.00 85.94 280 ILE A O 1
ATOM 2258 N N . TYR A 1 281 ? -6.494 -5.589 24.370 1.00 81.44 281 TYR A N 1
ATOM 2259 C CA . TYR A 1 281 ? -6.417 -4.670 25.516 1.00 81.44 281 TYR A CA 1
ATOM 2260 C C . TYR A 1 281 ? -7.156 -5.152 26.776 1.00 81.44 281 TYR A C 1
ATOM 2262 O O . TYR A 1 281 ? -6.996 -4.543 27.838 1.00 81.44 281 TYR A O 1
ATOM 2270 N N . GLY A 1 282 ? -7.935 -6.231 26.714 1.00 79.94 282 GLY A N 1
ATOM 2271 C CA . GLY A 1 282 ? -8.826 -6.678 27.791 1.00 79.94 282 GLY A CA 1
ATOM 2272 C C . GLY A 1 282 ? -8.110 -7.085 29.070 1.00 79.94 282 GLY A C 1
ATOM 2273 O O . GLY A 1 282 ? -8.534 -6.715 30.169 1.00 79.94 282 GLY A O 1
ATOM 2274 N N . GLU A 1 283 ? -6.961 -7.748 28.953 1.00 79.94 283 GLU A N 1
ATOM 2275 C CA . GLU A 1 283 ? -6.133 -8.067 30.118 1.00 79.94 283 GLU A CA 1
ATOM 2276 C C . GLU A 1 283 ? -5.565 -6.791 30.764 1.00 79.94 283 GLU A C 1
ATOM 2278 O O . GLU A 1 283 ? -5.546 -6.650 31.990 1.00 79.94 283 GLU A O 1
ATOM 2283 N N . THR A 1 284 ? -5.157 -5.815 29.945 1.00 80.31 284 THR A N 1
ATOM 2284 C CA . THR A 1 284 ? -4.665 -4.516 30.430 1.00 80.31 284 THR A CA 1
ATOM 2285 C C . THR A 1 284 ? -5.767 -3.755 31.167 1.00 80.31 284 THR A C 1
ATOM 2287 O O . THR A 1 284 ? -5.508 -3.175 32.225 1.00 80.31 284 THR A O 1
ATOM 2290 N N . LEU A 1 285 ? -6.993 -3.774 30.640 1.00 79.62 285 LEU A N 1
ATOM 2291 C CA . LEU A 1 285 ? -8.158 -3.165 31.277 1.00 79.62 285 LEU A CA 1
ATOM 2292 C C . LEU A 1 285 ? -8.474 -3.809 32.625 1.00 79.62 285 LEU A C 1
ATOM 2294 O O . LEU A 1 285 ? -8.533 -3.105 33.635 1.00 79.62 285 LEU A O 1
ATOM 2298 N N . SER A 1 286 ? -8.590 -5.136 32.648 1.00 80.44 286 SER A N 1
ATOM 2299 C CA . SER A 1 286 ? -8.925 -5.899 33.856 1.00 80.44 286 SER A CA 1
ATOM 2300 C C . SER A 1 286 ? -7.897 -5.652 34.967 1.00 80.44 286 SER A C 1
ATOM 2302 O O . SER A 1 286 ? -8.251 -5.334 36.105 1.00 80.44 286 SER A O 1
ATOM 2304 N N . LYS A 1 287 ? -6.598 -5.659 34.621 1.00 82.50 287 LYS A N 1
ATOM 2305 C CA . LYS A 1 287 ? -5.507 -5.336 35.557 1.00 82.50 287 LYS A CA 1
ATOM 2306 C C . LYS A 1 287 ? -5.579 -3.903 36.083 1.00 82.50 287 LYS A C 1
ATOM 2308 O O . LYS A 1 287 ? -5.400 -3.689 37.282 1.00 82.50 287 LYS A O 1
ATOM 2313 N N . LYS A 1 288 ? -5.822 -2.909 35.219 1.00 81.62 288 LYS A N 1
ATOM 2314 C CA . LYS A 1 288 ? -5.856 -1.499 35.645 1.00 81.62 288 LYS A CA 1
ATOM 2315 C C . LYS A 1 288 ? -7.079 -1.169 36.500 1.00 81.62 288 LYS A C 1
ATOM 2317 O O . LYS A 1 288 ? -6.943 -0.393 37.443 1.00 81.62 288 LYS A O 1
ATOM 2322 N N . MET A 1 289 ? -8.238 -1.747 36.191 1.00 83.12 289 MET A N 1
ATOM 2323 C CA . MET A 1 289 ? -9.483 -1.490 36.927 1.00 83.12 289 MET A CA 1
ATOM 2324 C C . MET A 1 289 ? -9.652 -2.383 38.158 1.00 83.12 289 MET A C 1
ATOM 2326 O O . MET A 1 289 ? -10.509 -2.100 38.992 1.00 83.12 289 MET A O 1
ATOM 2330 N N . LYS A 1 290 ? -8.820 -3.427 38.306 1.00 86.44 290 LYS A N 1
ATOM 2331 C CA . LYS A 1 290 ? -8.958 -4.455 39.354 1.00 86.44 290 LYS A CA 1
ATOM 2332 C C . LYS A 1 290 ? -10.373 -5.044 39.367 1.00 86.44 290 LYS A C 1
ATOM 2334 O O . LYS A 1 290 ? -10.982 -5.183 40.426 1.00 86.44 290 LYS A O 1
ATOM 2339 N N . GLY A 1 291 ? -10.892 -5.312 38.177 1.00 85.12 291 GLY A N 1
ATOM 2340 C CA . GLY A 1 291 ? -12.243 -5.799 37.955 1.00 85.12 291 GLY A CA 1
ATOM 2341 C C . GLY A 1 291 ? -12.294 -6.700 36.733 1.00 85.12 291 GLY A C 1
ATOM 2342 O O . GLY A 1 291 ? -11.308 -6.840 36.008 1.00 85.12 291 GLY A O 1
ATOM 2343 N N . ASP A 1 292 ? -13.456 -7.291 36.523 1.00 86.19 292 ASP A N 1
ATOM 2344 C CA . ASP A 1 292 ? -13.710 -8.252 35.468 1.00 86.19 292 ASP A CA 1
ATOM 2345 C C . ASP A 1 292 ? -14.346 -7.558 34.270 1.00 86.19 292 ASP A C 1
ATOM 2347 O O . ASP A 1 292 ? -15.335 -6.827 34.389 1.00 86.19 292 ASP A O 1
ATOM 2351 N N . TYR A 1 293 ? -13.757 -7.762 33.099 1.00 86.50 293 TYR A N 1
ATOM 2352 C CA . TYR A 1 293 ? -14.338 -7.287 31.856 1.00 86.50 293 TYR A CA 1
ATOM 2353 C C . TYR A 1 293 ? -15.612 -8.076 31.533 1.00 86.50 293 TYR A C 1
ATOM 2355 O O . TYR A 1 293 ? -15.606 -9.306 31.562 1.00 86.50 293 TYR A O 1
ATOM 2363 N N . ILE A 1 294 ? -16.693 -7.363 31.211 1.00 83.12 294 ILE A N 1
ATOM 2364 C CA . ILE A 1 294 ? -17.999 -7.978 30.939 1.00 83.12 294 ILE A CA 1
ATOM 2365 C C . ILE A 1 294 ? -18.418 -7.900 29.468 1.00 83.12 294 ILE A C 1
ATOM 2367 O O . ILE A 1 294 ? -19.175 -8.753 29.024 1.00 83.12 294 ILE A O 1
ATOM 2371 N N . GLY A 1 295 ? -17.949 -6.912 28.698 1.00 83.00 295 GLY A N 1
ATOM 2372 C CA . GLY A 1 295 ? -18.359 -6.777 27.299 1.00 83.00 295 GLY A CA 1
ATOM 2373 C C . GLY A 1 295 ? -18.147 -5.395 26.685 1.00 83.00 295 GLY A C 1
ATOM 2374 O O . GLY A 1 295 ? -17.953 -4.400 27.385 1.00 83.00 295 GLY A O 1
ATOM 2375 N N . GLY A 1 296 ? -18.150 -5.355 25.351 1.00 85.25 296 GLY A N 1
ATOM 2376 C CA . GLY A 1 296 ? -18.243 -4.139 24.552 1.00 85.25 296 GLY A CA 1
ATOM 2377 C C . GLY A 1 296 ? -19.712 -3.861 24.260 1.00 85.25 296 GLY A C 1
ATOM 2378 O O . GLY A 1 296 ? -20.430 -4.765 23.841 1.00 85.25 296 GLY A O 1
ATOM 2379 N N . VAL A 1 297 ? -20.155 -2.633 24.511 1.00 85.62 297 VAL A N 1
ATOM 2380 C CA . VAL A 1 297 ? -21.530 -2.177 24.285 1.00 85.62 297 VAL A CA 1
ATOM 2381 C C . VAL A 1 297 ? -21.522 -0.901 23.442 1.00 85.62 297 VAL A C 1
ATOM 2383 O O . VAL A 1 297 ? -20.582 -0.102 23.548 1.00 85.62 297 VAL A O 1
ATOM 2386 N N . PRO A 1 298 ? -22.540 -0.664 22.604 1.00 81.44 298 PRO A N 1
ATOM 2387 C CA . PRO A 1 298 ? -22.676 0.605 21.899 1.00 81.44 298 PRO A CA 1
ATOM 2388 C C . PRO A 1 298 ? -22.850 1.774 22.881 1.00 81.44 298 PRO A C 1
ATOM 2390 O O . PRO A 1 298 ? -23.679 1.716 23.787 1.00 81.44 298 PRO A O 1
ATOM 2393 N N . SER A 1 299 ? -22.090 2.857 22.706 1.00 77.69 299 SER A N 1
ATOM 2394 C CA . SER A 1 299 ? -22.343 4.118 23.412 1.00 77.69 299 SER A CA 1
ATOM 2395 C C . SER A 1 299 ? -23.541 4.873 22.845 1.00 77.69 299 SER A C 1
ATOM 2397 O O . SER A 1 299 ? -23.707 4.953 21.631 1.00 77.69 299 SER A O 1
ATOM 2399 N N . VAL A 1 300 ? -24.293 5.538 23.725 1.00 69.56 300 VAL A N 1
ATOM 2400 C CA . VAL A 1 300 ? -25.452 6.386 23.369 1.00 69.56 300 VAL A CA 1
ATOM 2401 C C . VAL A 1 300 ? -25.054 7.860 23.152 1.00 69.56 300 VAL A C 1
ATOM 2403 O O . VAL A 1 300 ? -25.833 8.656 22.632 1.00 69.56 300 VAL A O 1
ATOM 2406 N N . ASN A 1 301 ? -23.821 8.245 23.506 1.00 55.03 301 ASN A N 1
ATOM 2407 C CA . ASN A 1 301 ? -23.431 9.651 23.655 1.00 55.03 301 ASN A CA 1
ATOM 2408 C C . ASN A 1 301 ? -23.593 10.533 22.382 1.00 55.03 301 ASN A C 1
ATOM 2410 O O . ASN A 1 301 ? -23.448 10.084 21.244 1.00 55.03 301 ASN A O 1
ATOM 2414 N N . MET A 1 302 ? -23.844 11.830 22.622 1.00 38.88 302 MET A N 1
ATOM 2415 C CA . MET A 1 302 ? -24.480 12.861 21.767 1.00 38.88 302 MET A CA 1
ATOM 2416 C C . MET A 1 302 ? -23.925 13.124 20.350 1.00 38.88 302 MET A C 1
ATOM 2418 O O . MET A 1 302 ? -24.508 13.912 19.605 1.00 38.88 302 MET A O 1
ATOM 2422 N N . SER A 1 303 ? -22.825 12.500 19.931 1.00 46.03 303 SER A N 1
ATOM 2423 C CA . SER A 1 303 ? -22.209 12.750 18.618 1.00 46.03 303 SER A CA 1
ATOM 2424 C C . SER A 1 303 ? -22.772 11.885 17.481 1.00 46.03 303 SER A C 1
ATOM 2426 O O . SER A 1 303 ? -22.343 12.052 16.337 1.00 46.03 303 SER A O 1
ATOM 2428 N N . LYS A 1 304 ? -23.708 10.961 17.765 1.00 43.81 304 LYS A N 1
ATOM 2429 C CA . LYS A 1 304 ? -24.220 9.943 16.816 1.00 43.81 304 LYS A CA 1
ATOM 2430 C C . LYS A 1 304 ? -23.113 9.100 16.156 1.00 43.81 304 LYS A C 1
ATOM 2432 O O . LYS A 1 304 ? -23.326 8.523 15.091 1.00 43.81 304 LYS A O 1
ATOM 2437 N N . ARG A 1 305 ? -21.914 9.041 16.744 1.00 52.19 305 ARG A N 1
ATOM 2438 C CA . ARG A 1 305 ? -20.826 8.183 16.263 1.00 52.19 305 ARG A CA 1
ATOM 2439 C C . ARG A 1 305 ? -20.866 6.879 17.053 1.00 52.19 305 ARG A C 1
ATOM 2441 O O . ARG A 1 305 ? -20.843 6.914 18.280 1.00 52.19 305 ARG A O 1
ATOM 2448 N N . TYR A 1 306 ? -20.936 5.749 16.349 1.00 51.56 306 TYR A N 1
ATOM 2449 C CA . TYR A 1 306 ? -20.838 4.414 16.941 1.00 51.56 306 TYR A CA 1
ATOM 2450 C C . TYR A 1 306 ? -19.481 4.258 17.632 1.00 51.56 306 TYR A C 1
ATOM 2452 O O . TYR A 1 306 ? -18.484 3.925 16.993 1.00 51.56 306 TYR A O 1
ATOM 2460 N N . ASN A 1 307 ? -19.451 4.508 18.936 1.00 68.19 307 ASN A N 1
ATOM 2461 C CA . ASN A 1 307 ? -18.290 4.261 19.770 1.00 68.19 307 ASN A CA 1
ATOM 2462 C C . ASN A 1 307 ? -18.564 2.996 20.578 1.00 68.19 307 ASN A C 1
ATOM 2464 O O . ASN A 1 307 ? -19.475 2.951 21.400 1.00 68.19 307 ASN A O 1
ATOM 2468 N N . GLU A 1 308 ? -17.792 1.951 20.307 1.00 80.12 308 GLU A N 1
ATOM 2469 C CA . GLU A 1 308 ? -17.773 0.755 21.139 1.00 80.12 308 GLU A CA 1
ATOM 2470 C C . GLU A 1 308 ? -17.174 1.133 22.500 1.00 80.12 308 GLU A C 1
ATOM 2472 O O . GLU A 1 308 ? -16.070 1.686 22.572 1.00 80.12 308 GLU A O 1
ATOM 2477 N N . THR A 1 309 ? -17.923 0.888 23.572 1.00 85.00 309 THR A N 1
ATOM 2478 C CA . THR A 1 309 ? -17.495 1.136 24.948 1.00 85.00 309 THR A CA 1
ATOM 2479 C C . THR A 1 309 ? -17.345 -0.177 25.681 1.00 85.00 309 THR A C 1
ATOM 2481 O O . THR A 1 309 ? -18.265 -0.980 25.769 1.00 85.00 309 THR A O 1
ATOM 2484 N N . TYR A 1 310 ? -16.163 -0.377 26.239 1.00 86.62 310 TYR A N 1
ATOM 2485 C CA . TYR A 1 310 ? -15.791 -1.554 26.996 1.00 86.62 310 TYR A CA 1
ATOM 2486 C C . TYR A 1 310 ? -16.131 -1.346 28.462 1.00 86.62 310 TYR A C 1
ATOM 2488 O O . TYR A 1 310 ? -15.703 -0.362 29.077 1.00 86.62 310 TYR A O 1
ATOM 2496 N N . VAL A 1 311 ? -16.889 -2.285 29.019 1.00 87.38 311 VAL A N 1
ATOM 2497 C CA . VAL A 1 311 ? -17.370 -2.220 30.395 1.00 87.38 311 VAL A CA 1
ATOM 2498 C C . VAL A 1 311 ? -16.608 -3.214 31.256 1.00 87.38 311 VAL A C 1
ATOM 2500 O O . VAL A 1 311 ? -16.455 -4.388 30.916 1.00 87.38 311 VAL A O 1
ATOM 2503 N N . THR A 1 312 ? -16.100 -2.725 32.381 1.00 89.12 312 THR A N 1
ATOM 2504 C CA . THR A 1 312 ? -15.428 -3.525 33.410 1.00 89.12 312 THR A CA 1
ATOM 2505 C C . THR A 1 312 ? -16.158 -3.343 34.730 1.00 89.12 312 THR A C 1
ATOM 2507 O O . THR A 1 312 ? -16.496 -2.217 35.098 1.00 89.12 312 THR A O 1
ATOM 2510 N N . VAL A 1 313 ? -16.391 -4.434 35.453 1.00 88.50 313 VAL A N 1
ATOM 2511 C CA . VAL A 1 313 ? -17.106 -4.431 36.732 1.00 88.50 313 VAL A CA 1
ATOM 2512 C C . VAL A 1 313 ? -16.150 -4.794 37.852 1.00 88.50 313 VAL A C 1
ATOM 2514 O O . VAL A 1 313 ? -15.457 -5.804 37.797 1.00 88.50 313 VAL A O 1
ATOM 2517 N N . GLN A 1 314 ? -16.124 -3.979 38.897 1.00 89.44 314 GLN A N 1
ATOM 2518 C CA . GLN A 1 314 ? -15.379 -4.261 40.115 1.00 89.44 314 GLN A CA 1
ATOM 2519 C C . GLN A 1 314 ? -16.352 -4.506 41.265 1.00 89.44 314 GLN A C 1
ATOM 2521 O O . GLN A 1 314 ? -17.149 -3.631 41.610 1.00 89.44 314 GLN A O 1
ATOM 2526 N N . ASN A 1 315 ? -16.246 -5.677 41.887 1.00 84.56 315 ASN A N 1
ATOM 2527 C CA . ASN A 1 315 ? -16.957 -5.979 43.126 1.00 84.56 315 ASN A CA 1
ATOM 2528 C C . ASN A 1 315 ? -16.249 -5.303 44.310 1.00 84.56 315 ASN A C 1
ATOM 2530 O O . ASN A 1 315 ? -15.030 -5.414 44.465 1.00 84.56 315 ASN A O 1
ATOM 2534 N N . ASN A 1 316 ? -17.012 -4.611 45.153 1.00 82.81 316 ASN A N 1
ATOM 2535 C CA . ASN A 1 316 ? -16.538 -4.085 46.428 1.00 82.81 316 ASN A CA 1
ATOM 2536 C C . ASN A 1 316 ? -16.806 -5.071 47.570 1.00 82.81 316 ASN A C 1
ATOM 2538 O O . ASN A 1 316 ? -17.521 -6.056 47.426 1.00 82.81 316 ASN A O 1
ATOM 2542 N N . LYS A 1 317 ? -16.230 -4.771 48.740 1.00 79.00 317 LYS A N 1
ATOM 2543 C CA . LYS A 1 317 ? -16.354 -5.593 49.955 1.00 79.00 317 LYS A CA 1
ATOM 2544 C C . LYS A 1 317 ? -17.758 -5.605 50.576 1.00 79.00 317 LYS A C 1
ATOM 2546 O O . LYS A 1 317 ? -18.002 -6.434 51.439 1.00 79.00 317 LYS A O 1
ATOM 2551 N N . ASP A 1 318 ? -18.632 -4.673 50.205 1.00 82.12 318 ASP A N 1
ATOM 2552 C CA . ASP A 1 318 ? -19.982 -4.502 50.761 1.00 82.12 318 ASP A CA 1
ATOM 2553 C C . ASP A 1 318 ? -21.091 -4.942 49.785 1.00 82.12 318 ASP A C 1
ATOM 2555 O O . ASP A 1 318 ? -22.187 -4.377 49.803 1.00 82.12 318 ASP A O 1
ATOM 2559 N N . ASP A 1 319 ? -20.773 -5.891 48.896 1.00 79.06 319 ASP A N 1
ATOM 2560 C CA . ASP A 1 319 ? -21.615 -6.397 47.795 1.00 79.06 319 ASP A CA 1
ATOM 2561 C C . ASP A 1 319 ? -22.080 -5.328 46.792 1.00 79.06 319 ASP A C 1
ATOM 2563 O O . ASP A 1 319 ? -22.920 -5.570 45.921 1.00 79.06 319 ASP A O 1
ATOM 2567 N N . SER A 1 320 ? -21.504 -4.128 46.875 1.00 84.25 320 SER A N 1
ATOM 2568 C CA . SER A 1 320 ? -21.724 -3.076 45.898 1.00 84.25 320 SER A CA 1
ATOM 2569 C C . SER A 1 320 ? -20.798 -3.236 44.690 1.00 84.25 320 SER A C 1
ATOM 2571 O O . SER A 1 320 ? -19.696 -3.783 44.787 1.00 84.25 320 SER A O 1
ATOM 2573 N N . ARG A 1 321 ? -21.236 -2.765 43.523 1.00 87.25 321 ARG A N 1
ATOM 2574 C CA . ARG A 1 321 ? -20.515 -2.935 42.254 1.00 87.25 321 ARG A CA 1
ATOM 2575 C C . ARG A 1 321 ? -20.188 -1.592 41.626 1.00 87.25 321 ARG A C 1
ATOM 2577 O O . ARG A 1 321 ? -21.035 -0.701 41.572 1.00 87.25 321 ARG A O 1
ATOM 2584 N N . LEU A 1 322 ? -18.957 -1.458 41.148 1.00 89.69 322 LEU A N 1
ATOM 2585 C CA . LEU A 1 322 ? -18.472 -0.309 40.393 1.00 89.69 322 LEU A CA 1
ATOM 2586 C C . LEU A 1 322 ? -18.373 -0.663 38.918 1.00 89.69 322 LEU A C 1
ATOM 2588 O O . LEU A 1 322 ? -17.799 -1.692 38.568 1.00 89.69 322 LEU A O 1
ATOM 2592 N N . PHE A 1 323 ? -18.890 0.217 38.071 1.00 88.31 323 PHE A N 1
ATOM 2593 C CA . PHE A 1 323 ? -18.868 0.055 36.624 1.00 88.31 323 PHE A CA 1
ATOM 2594 C C . PHE A 1 323 ? -17.902 1.065 36.024 1.00 88.31 323 PHE A C 1
ATOM 2596 O O . PHE A 1 323 ? -18.010 2.266 36.272 1.00 88.31 323 PHE A O 1
ATOM 2603 N N . TYR A 1 324 ? -16.948 0.565 35.249 1.00 88.38 324 TYR A N 1
ATOM 2604 C CA . TYR A 1 324 ? -15.977 1.364 34.519 1.00 88.38 324 TYR A CA 1
ATOM 2605 C C . TYR A 1 324 ? -16.257 1.251 33.028 1.00 88.38 324 TYR A C 1
ATOM 2607 O O . TYR A 1 324 ? -16.278 0.149 32.484 1.00 88.38 324 TYR A O 1
ATOM 2615 N N . PHE A 1 325 ? -16.420 2.393 32.375 1.00 86.19 325 PHE A N 1
ATOM 2616 C CA . PHE A 1 325 ? -16.674 2.512 30.948 1.00 86.19 325 PHE A CA 1
ATOM 2617 C C . PHE A 1 325 ? -15.446 3.126 30.284 1.00 86.19 325 PHE A C 1
ATOM 2619 O O . PHE A 1 325 ? -14.998 4.212 30.667 1.00 86.19 325 PHE A O 1
ATOM 2626 N N . THR A 1 326 ? -14.894 2.417 29.303 1.00 85.25 326 THR A N 1
ATOM 2627 C CA . THR A 1 326 ? -13.733 2.862 28.527 1.00 85.25 326 THR A CA 1
ATOM 2628 C C . THR A 1 326 ? -14.075 2.827 27.047 1.00 85.25 326 THR A C 1
ATOM 2630 O O . THR A 1 326 ? -14.438 1.773 26.533 1.00 85.25 326 THR A O 1
ATOM 2633 N N . SER A 1 327 ? -13.948 3.948 26.340 1.00 83.69 327 SER A N 1
ATOM 2634 C CA . SER A 1 327 ? -14.190 3.963 24.895 1.00 83.69 327 SER A CA 1
ATOM 2635 C C . SER A 1 327 ? -13.070 3.242 24.133 1.00 83.69 327 SER A C 1
ATOM 2637 O O . SER A 1 327 ? -11.914 3.217 24.561 1.00 83.69 327 SER A O 1
ATOM 2639 N N . ALA A 1 328 ? -13.389 2.688 22.963 1.00 83.00 328 ALA A 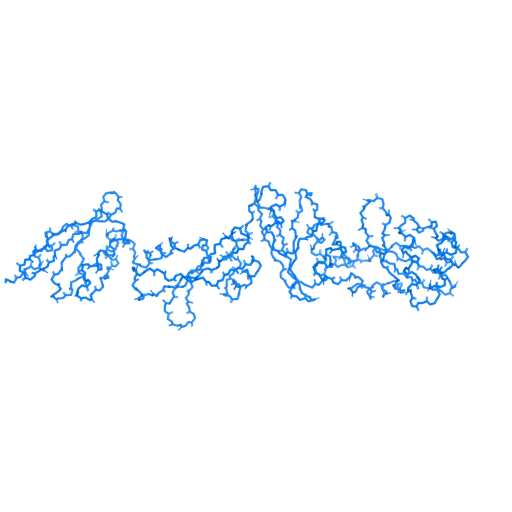N 1
ATOM 2640 C CA . ALA A 1 328 ? -12.400 2.125 22.039 1.00 83.00 328 ALA A CA 1
ATOM 2641 C C . ALA A 1 328 ? -11.274 3.118 21.681 1.00 83.00 328 ALA A C 1
ATOM 2643 O O . ALA A 1 328 ? -10.112 2.735 21.558 1.00 83.00 328 ALA A O 1
ATOM 2644 N N . GLU A 1 329 ? -11.607 4.402 21.562 1.00 81.31 329 GLU A N 1
ATOM 2645 C CA . GLU A 1 329 ? -10.654 5.490 21.320 1.00 81.31 329 GLU A CA 1
ATOM 2646 C C . GLU A 1 329 ? -9.638 5.643 22.458 1.00 81.31 329 GLU A C 1
ATOM 2648 O O . GLU A 1 329 ? -8.433 5.714 22.206 1.00 81.31 329 GLU A O 1
ATOM 2653 N N . GLU A 1 330 ? -10.093 5.612 23.712 1.00 81.94 330 GLU A N 1
ATOM 2654 C CA . GLU A 1 330 ? -9.217 5.645 24.890 1.00 81.94 330 GLU A CA 1
ATOM 2655 C C . GLU A 1 330 ? -8.294 4.414 24.945 1.00 81.94 330 GLU A C 1
ATOM 2657 O O . GLU A 1 330 ? -7.129 4.529 25.327 1.00 81.94 330 GLU A O 1
ATOM 2662 N N . LEU A 1 331 ? -8.756 3.238 24.497 1.00 82.50 331 LEU A N 1
ATOM 2663 C CA . LEU A 1 331 ? -7.910 2.036 24.408 1.00 82.50 331 LEU A CA 1
ATOM 2664 C C . LEU A 1 331 ? -6.815 2.138 23.350 1.00 82.50 331 LEU A C 1
ATOM 2666 O O . LEU A 1 331 ? -5.679 1.726 23.590 1.00 82.50 331 LEU A O 1
ATOM 2670 N N . ILE A 1 332 ? -7.132 2.695 22.186 1.00 81.25 332 ILE A N 1
ATOM 2671 C CA . ILE A 1 332 ? -6.171 2.825 21.088 1.00 81.25 332 ILE A CA 1
ATOM 2672 C C . ILE A 1 332 ? -5.128 3.903 21.416 1.00 81.25 332 ILE A C 1
ATOM 2674 O O . ILE A 1 332 ? -3.923 3.702 21.228 1.00 81.25 332 ILE A O 1
ATOM 2678 N N . THR A 1 333 ? -5.566 5.024 21.991 1.00 74.56 333 THR A N 1
ATOM 2679 C CA . THR A 1 333 ? -4.700 6.158 22.365 1.00 74.56 333 THR A CA 1
ATOM 2680 C C . THR A 1 333 ? -3.878 5.923 23.639 1.00 74.56 333 THR A C 1
ATOM 2682 O O . THR A 1 333 ? -2.889 6.624 23.876 1.00 74.56 333 THR A O 1
ATOM 2685 N N . LEU A 1 334 ? -4.182 4.863 24.396 1.00 68.00 334 LEU A N 1
ATOM 2686 C CA . LEU A 1 334 ? -3.452 4.357 25.570 1.00 68.00 334 LEU A CA 1
ATOM 2687 C C . LEU A 1 334 ? -1.933 4.236 25.343 1.00 68.00 334 LEU A C 1
ATOM 2689 O O . LEU A 1 334 ? -1.144 4.362 26.280 1.00 68.00 334 LEU A O 1
ATOM 2693 N N . GLY A 1 335 ? -1.513 4.027 24.090 1.00 53.06 335 GLY A N 1
ATOM 2694 C CA . GLY A 1 335 ? -0.114 3.917 23.674 1.00 53.06 335 GLY A CA 1
ATOM 2695 C C . GLY A 1 335 ? 0.590 5.224 23.276 1.00 53.06 335 GLY A C 1
ATOM 2696 O O . GLY A 1 335 ? 1.709 5.138 22.771 1.00 53.06 335 GLY A O 1
ATOM 2697 N N . ARG A 1 336 ? -0.029 6.408 23.406 1.00 47.44 336 ARG A N 1
ATOM 2698 C CA . ARG A 1 336 ? 0.598 7.703 23.047 1.00 47.44 336 ARG A CA 1
ATOM 2699 C C . ARG A 1 336 ? 1.169 8.474 24.233 1.00 47.44 336 ARG A C 1
ATOM 2701 O O . ARG A 1 336 ? 2.133 9.205 24.057 1.00 47.44 336 ARG A O 1
ATOM 2708 N N . THR A 1 337 ? 0.591 8.347 25.421 1.00 48.16 337 THR A N 1
ATOM 2709 C CA . THR A 1 337 ? 0.855 9.324 26.492 1.00 48.16 337 THR A CA 1
ATOM 2710 C C . THR A 1 337 ? 1.455 8.729 27.758 1.00 48.16 337 THR A C 1
ATOM 2712 O O . THR A 1 337 ? 1.852 9.488 28.637 1.00 48.16 337 THR A O 1
ATOM 2715 N N . GLY A 1 338 ? 1.471 7.398 27.912 1.00 50.44 338 GLY A N 1
ATOM 2716 C CA . GLY A 1 338 ? 1.778 6.766 29.203 1.00 50.44 338 GLY A CA 1
ATOM 2717 C C . GLY A 1 338 ? 0.854 7.236 30.343 1.00 50.44 338 GLY A C 1
ATOM 2718 O O . GLY A 1 338 ? 1.096 6.911 31.505 1.00 50.44 338 GLY A O 1
ATOM 2719 N N . ARG A 1 339 ? -0.196 8.015 30.033 1.00 53.62 339 ARG A N 1
ATOM 2720 C CA . ARG A 1 339 ? -1.134 8.584 31.000 1.00 53.62 339 ARG A CA 1
ATOM 2721 C C . ARG A 1 339 ? -2.185 7.543 31.381 1.00 53.62 339 ARG A C 1
ATOM 2723 O O . ARG A 1 339 ? -2.375 6.523 30.714 1.00 53.62 339 ARG A O 1
ATOM 2730 N N . LYS A 1 340 ? -2.846 7.799 32.514 1.00 64.25 340 LYS A N 1
ATOM 2731 C CA . LYS A 1 340 ? -4.020 7.049 32.978 1.00 64.25 340 LYS A CA 1
ATOM 2732 C C . LYS A 1 340 ? -5.041 6.939 31.840 1.00 64.25 340 LYS A C 1
ATOM 2734 O O . LYS A 1 340 ? -5.290 7.929 31.166 1.00 64.25 340 LYS A O 1
ATOM 2739 N N . ILE A 1 341 ? -5.620 5.748 31.672 1.00 67.56 341 ILE A N 1
ATOM 2740 C CA . ILE A 1 341 ? -6.818 5.562 30.841 1.00 67.56 341 ILE A CA 1
ATOM 2741 C C . ILE A 1 341 ? -7.898 6.455 31.445 1.00 67.56 341 ILE A C 1
ATOM 2743 O O . ILE A 1 341 ? -8.157 6.318 32.649 1.00 67.56 341 ILE A O 1
ATOM 2747 N N . ASN A 1 342 ? -8.504 7.351 30.663 1.00 70.44 342 ASN A N 1
ATOM 2748 C CA . ASN A 1 342 ? -9.689 8.038 31.153 1.00 70.44 342 ASN A CA 1
ATOM 2749 C C . ASN A 1 342 ? -10.822 7.020 31.173 1.00 70.44 342 ASN A C 1
ATOM 2751 O O . ASN A 1 342 ? -11.259 6.522 30.139 1.00 70.44 342 ASN A O 1
ATOM 2755 N N . VAL A 1 343 ? -11.266 6.686 32.377 1.00 78.50 343 VAL A N 1
ATOM 2756 C CA . VAL A 1 343 ? -12.394 5.789 32.587 1.00 78.50 343 VAL A CA 1
ATOM 2757 C C . VAL A 1 343 ? -13.526 6.569 33.208 1.00 78.50 343 VAL A C 1
ATOM 2759 O O . VAL A 1 343 ? -13.331 7.308 34.177 1.00 78.50 343 VAL A O 1
ATOM 2762 N N . HIS A 1 344 ? -14.716 6.401 32.651 1.00 83.12 344 HIS A N 1
ATOM 2763 C CA . HIS A 1 344 ? -15.916 6.893 33.294 1.00 83.12 344 HIS A CA 1
ATOM 2764 C C . HIS A 1 344 ? -16.360 5.863 34.332 1.00 83.12 344 HIS A C 1
ATOM 2766 O O . HIS A 1 344 ? -16.444 4.674 34.033 1.00 83.12 344 HIS A O 1
ATOM 2772 N N . LYS A 1 345 ? -16.577 6.308 35.568 1.00 87.00 345 LYS A N 1
ATOM 2773 C CA . LYS A 1 345 ? -16.869 5.440 36.710 1.00 87.00 345 LYS A CA 1
ATOM 2774 C C . LYS A 1 345 ? -18.272 5.734 37.222 1.00 87.00 345 LYS A C 1
ATOM 2776 O O . LYS A 1 345 ? -18.540 6.871 37.598 1.00 87.00 345 LYS A O 1
ATOM 2781 N N . LEU A 1 346 ? -19.100 4.698 37.317 1.00 85.69 346 LEU A N 1
ATOM 2782 C CA . LEU A 1 346 ? -20.437 4.754 37.901 1.00 85.69 346 LEU A CA 1
ATOM 2783 C C . LEU A 1 346 ? -20.561 3.819 39.108 1.00 85.69 346 LEU A C 1
ATOM 2785 O O . LEU A 1 346 ? -19.878 2.793 39.212 1.00 85.69 346 LEU A O 1
ATOM 2789 N N . GLY A 1 347 ? -21.444 4.200 40.029 1.00 85.31 347 GLY A N 1
ATOM 2790 C CA . GLY A 1 347 ? -21.662 3.515 41.298 1.00 85.31 347 GLY A CA 1
ATOM 2791 C C . GLY A 1 347 ? -20.777 4.027 42.445 1.00 85.31 347 GLY A C 1
ATOM 2792 O O . GLY A 1 347 ? -20.158 5.091 42.348 1.00 85.31 347 GLY A O 1
ATOM 2793 N N . PRO A 1 348 ? -20.687 3.275 43.553 1.00 87.94 348 PRO A N 1
ATOM 2794 C CA . PRO A 1 348 ? -21.102 1.879 43.678 1.00 87.94 348 PRO A CA 1
ATOM 2795 C C . PRO A 1 348 ? -22.621 1.682 43.731 1.00 87.94 348 PRO A C 1
ATOM 2797 O O . PRO A 1 348 ? -23.324 2.500 44.315 1.00 87.94 348 PRO A O 1
ATOM 2800 N N . TYR A 1 349 ? -23.105 0.585 43.147 1.00 85.00 349 TYR A N 1
ATOM 2801 C CA . TYR A 1 349 ? -24.517 0.190 43.176 1.00 85.00 349 TYR A CA 1
ATOM 2802 C C . TYR A 1 349 ? -24.707 -1.089 43.974 1.00 85.00 349 TYR A C 1
ATOM 2804 O O . TYR A 1 349 ? -23.977 -2.062 43.765 1.00 85.00 349 TYR A O 1
ATOM 2812 N N . LYS A 1 350 ? -25.701 -1.103 44.859 1.00 82.06 350 LYS A N 1
ATOM 2813 C CA . LYS A 1 350 ? -26.194 -2.326 45.494 1.00 82.06 350 LYS A CA 1
ATOM 2814 C C . LYS A 1 350 ? -27.371 -2.892 44.714 1.00 82.06 350 LYS A C 1
ATOM 2816 O O . LYS A 1 350 ? -27.985 -2.220 43.892 1.00 82.06 350 LYS A O 1
ATOM 2821 N N . ASP A 1 351 ? -27.735 -4.121 45.048 1.00 73.06 351 ASP A N 1
ATOM 2822 C CA . ASP A 1 351 ? -28.881 -4.826 44.467 1.00 73.06 351 ASP A CA 1
ATOM 2823 C C . ASP A 1 351 ? -30.226 -4.097 44.643 1.00 73.06 351 ASP A C 1
ATOM 2825 O O . ASP A 1 351 ? -31.180 -4.392 43.930 1.00 73.06 351 ASP A O 1
ATOM 2829 N N . VAL A 1 352 ? -30.317 -3.160 45.591 1.00 74.62 352 VAL A N 1
ATOM 2830 C CA . VAL A 1 352 ? -31.504 -2.322 45.825 1.00 74.62 352 VAL A CA 1
ATOM 2831 C C . VAL A 1 352 ? -31.510 -1.038 44.987 1.00 74.62 352 VAL A C 1
ATOM 2833 O O . VAL A 1 352 ? -32.555 -0.414 44.838 1.00 74.62 352 VAL A O 1
ATOM 2836 N N . ASP A 1 353 ? -30.375 -0.664 44.390 1.00 82.44 353 ASP A N 1
ATOM 2837 C CA . ASP A 1 353 ? -30.194 0.592 43.652 1.00 82.44 353 ASP A CA 1
ATOM 2838 C C . ASP A 1 353 ? -30.493 0.449 42.147 1.00 82.44 353 ASP A C 1
ATOM 2840 O O . ASP A 1 353 ? -30.067 1.283 41.352 1.00 82.44 353 ASP A O 1
ATOM 2844 N N . LEU A 1 354 ? -31.218 -0.595 41.722 1.00 79.06 354 LEU A N 1
ATOM 2845 C CA . LEU A 1 354 ? -31.400 -0.932 40.299 1.00 79.06 354 LEU A CA 1
ATOM 2846 C C . LEU A 1 354 ? -32.061 0.187 39.487 1.00 79.06 354 LEU A C 1
ATOM 2848 O O . LEU A 1 354 ? -31.650 0.446 38.361 1.00 79.06 354 LEU A O 1
ATOM 2852 N N . GLY A 1 355 ? -33.038 0.893 40.063 1.00 81.62 355 GLY A N 1
ATOM 2853 C CA . GLY A 1 355 ? -33.654 2.046 39.398 1.00 81.62 355 GLY A CA 1
ATOM 2854 C C . GLY A 1 355 ? -32.663 3.193 39.185 1.00 81.62 355 GLY A C 1
ATOM 2855 O O . GLY A 1 355 ? -32.636 3.800 38.120 1.00 81.62 355 GLY A O 1
ATOM 2856 N N . LYS A 1 356 ? -31.791 3.447 40.169 1.00 84.56 356 LYS A N 1
ATOM 2857 C CA . LYS A 1 356 ? -30.734 4.458 40.063 1.00 84.56 356 LYS A CA 1
ATOM 2858 C C . LYS A 1 356 ? -29.659 4.039 39.057 1.00 84.56 356 LYS A C 1
ATOM 2860 O O . LYS A 1 356 ? -29.219 4.862 38.269 1.00 84.56 356 LYS A O 1
ATOM 2865 N N . PHE A 1 357 ? -29.278 2.761 39.057 1.00 85.75 357 PHE A N 1
ATOM 2866 C CA . PHE A 1 357 ? -28.348 2.183 38.086 1.00 85.75 357 PHE A CA 1
ATOM 2867 C C . PHE A 1 357 ? -28.821 2.413 36.647 1.00 85.75 357 PHE A C 1
ATOM 2869 O O . PHE A 1 357 ? -28.038 2.883 35.831 1.00 85.75 357 PHE A O 1
ATOM 2876 N N . ILE A 1 358 ? -30.095 2.127 36.354 1.00 84.94 358 ILE A N 1
ATOM 2877 C CA . ILE A 1 358 ? -30.692 2.330 35.025 1.00 84.94 358 ILE A CA 1
ATOM 2878 C C . ILE A 1 358 ? -30.599 3.804 34.622 1.00 84.94 358 ILE A C 1
ATOM 2880 O O . ILE A 1 358 ? -30.011 4.113 33.588 1.00 84.94 358 ILE A O 1
ATOM 2884 N N . VAL A 1 359 ? -31.094 4.708 35.476 1.00 85.50 359 VAL A N 1
ATOM 2885 C CA . VAL A 1 359 ? -31.095 6.158 35.214 1.00 85.50 359 VAL A CA 1
ATOM 2886 C C . VAL A 1 359 ? -29.686 6.697 34.974 1.00 85.50 359 VAL A C 1
ATOM 2888 O O . VAL A 1 359 ? -29.488 7.532 34.094 1.00 85.50 359 VAL A O 1
ATOM 2891 N N . ASP A 1 360 ? -28.705 6.218 35.738 1.00 86.38 360 ASP A N 1
ATOM 2892 C CA . ASP A 1 360 ? -27.322 6.663 35.606 1.00 86.38 360 ASP A CA 1
ATOM 2893 C C . ASP A 1 360 ? -26.642 6.095 34.344 1.00 86.38 360 ASP A C 1
ATOM 2895 O O . ASP A 1 360 ? -25.725 6.728 33.839 1.00 86.38 360 ASP A O 1
ATOM 2899 N N . ILE A 1 361 ? -27.049 4.927 33.824 1.00 83.81 361 ILE A N 1
ATOM 2900 C CA . ILE A 1 361 ? -26.361 4.214 32.726 1.00 83.81 361 ILE A CA 1
ATOM 2901 C C . ILE A 1 361 ? -26.971 4.444 31.348 1.00 83.81 361 ILE A C 1
ATOM 2903 O O . ILE A 1 361 ? -26.214 4.542 30.377 1.00 83.81 361 ILE A O 1
ATOM 2907 N N . GLU A 1 362 ? -28.299 4.537 31.250 1.00 82.38 362 GLU A N 1
ATOM 2908 C CA . GLU A 1 362 ? -29.015 4.776 29.986 1.00 82.38 362 GLU A CA 1
ATOM 2909 C C . GLU A 1 362 ? -28.450 5.949 29.162 1.00 82.38 362 GLU A C 1
ATOM 2911 O O . GLU A 1 362 ? -28.364 5.827 27.938 1.00 82.38 362 GLU A O 1
ATOM 2916 N N . PRO A 1 363 ? -27.989 7.064 29.767 1.00 81.62 363 PRO A N 1
ATOM 2917 C CA . PRO A 1 363 ? -27.391 8.158 29.003 1.00 81.62 363 PRO A CA 1
ATOM 2918 C C . PRO A 1 363 ? -26.059 7.810 28.320 1.00 81.62 363 PRO A C 1
ATOM 2920 O O . PRO A 1 363 ? -25.605 8.548 27.442 1.00 81.62 363 PRO A O 1
ATOM 2923 N N . HIS A 1 364 ? -25.385 6.735 28.734 1.00 77.81 364 HIS A N 1
ATOM 2924 C CA . HIS A 1 364 ? -24.010 6.441 28.330 1.00 77.81 364 HIS A CA 1
ATOM 2925 C C . HIS A 1 364 ? -23.895 5.281 27.344 1.00 77.81 364 HIS A C 1
ATOM 2927 O O . HIS A 1 364 ? -23.052 5.339 26.440 1.00 77.81 364 HIS A O 1
ATOM 2933 N N . VAL A 1 365 ? -24.715 4.243 27.493 1.00 82.94 365 VAL A N 1
ATOM 2934 C CA . VAL A 1 365 ? -24.630 3.002 26.711 1.00 82.94 365 VAL A CA 1
ATOM 2935 C C . VAL A 1 365 ? -26.007 2.425 26.428 1.00 82.94 365 VAL A C 1
ATOM 2937 O O . VAL A 1 365 ? -26.970 2.726 27.127 1.00 82.94 365 VAL A O 1
ATOM 2940 N N . ASP A 1 366 ? -26.084 1.580 25.403 1.00 86.12 366 ASP A N 1
ATOM 2941 C CA . ASP A 1 366 ? -27.280 0.792 25.139 1.00 86.12 366 ASP A CA 1
ATOM 2942 C C . ASP A 1 366 ? -27.506 -0.176 26.309 1.00 86.12 366 ASP A C 1
ATOM 2944 O O . ASP A 1 366 ? -26.723 -1.103 26.549 1.00 86.12 366 ASP A O 1
ATOM 2948 N N . LEU A 1 367 ? -28.565 0.092 27.076 1.00 86.00 367 LEU A N 1
ATOM 2949 C CA . LEU A 1 367 ? -28.904 -0.678 28.264 1.00 86.00 367 LEU A CA 1
ATOM 2950 C C . LEU A 1 367 ? -29.253 -2.131 27.918 1.00 86.00 367 LEU A C 1
ATOM 2952 O O . LEU A 1 367 ? -28.921 -3.022 28.696 1.00 86.00 367 LEU A O 1
ATOM 2956 N N . LEU A 1 368 ? -29.883 -2.385 26.766 1.00 87.19 368 LEU A N 1
ATOM 2957 C CA . LEU A 1 368 ? -30.273 -3.732 26.346 1.00 87.19 368 LEU A CA 1
ATOM 2958 C C . LEU A 1 368 ? -29.030 -4.576 26.080 1.00 87.19 368 LEU A C 1
ATOM 2960 O O . LEU A 1 368 ? -28.880 -5.663 26.637 1.00 87.19 368 LEU A O 1
ATOM 2964 N N . GLU A 1 369 ? -28.102 -4.031 25.296 1.00 87.62 369 GLU A N 1
ATOM 2965 C CA . GLU A 1 369 ? -26.821 -4.677 25.006 1.00 87.62 369 GLU A CA 1
ATOM 2966 C C . GLU A 1 369 ? -25.995 -4.887 26.277 1.00 87.62 369 GLU A C 1
ATOM 2968 O O . GLU A 1 369 ? -25.411 -5.953 26.475 1.00 87.62 369 GLU A O 1
ATOM 2973 N N . LEU A 1 370 ? -25.993 -3.916 27.196 1.00 88.19 370 LEU A N 1
ATOM 2974 C CA . LEU A 1 370 ? -25.339 -4.092 28.490 1.00 88.19 370 LEU A CA 1
ATOM 2975 C C . LEU A 1 370 ? -25.960 -5.238 29.291 1.00 88.19 370 LEU A C 1
ATOM 2977 O O . LEU A 1 370 ? -25.227 -6.070 29.819 1.00 88.19 370 LEU A O 1
ATOM 2981 N N . ILE A 1 371 ? -27.289 -5.312 29.377 1.00 89.44 371 ILE A N 1
ATOM 2982 C CA . ILE A 1 371 ? -27.993 -6.391 30.078 1.00 89.44 371 ILE A CA 1
ATOM 2983 C C . ILE A 1 371 ? -27.640 -7.756 29.471 1.00 89.44 371 ILE A C 1
ATOM 2985 O O . ILE A 1 371 ? -27.377 -8.701 30.222 1.00 89.44 371 ILE A O 1
ATOM 2989 N N . LEU A 1 372 ? -27.574 -7.861 28.141 1.00 89.19 372 LEU A N 1
ATOM 2990 C CA . LEU A 1 372 ? -27.147 -9.080 27.450 1.00 89.19 372 LEU A CA 1
ATOM 2991 C C . LEU A 1 372 ? -25.705 -9.460 27.817 1.00 89.19 372 LEU A C 1
ATOM 2993 O O . LEU A 1 372 ? -25.460 -10.591 28.233 1.00 89.19 372 LEU A O 1
ATOM 2997 N N . LYS A 1 373 ? -24.763 -8.508 27.784 1.00 88.25 373 LYS A N 1
ATOM 2998 C CA . LYS A 1 373 ? -23.359 -8.756 28.170 1.00 88.25 373 LYS A CA 1
ATOM 2999 C C . LYS A 1 373 ? -23.198 -9.144 29.640 1.00 88.25 373 LYS A C 1
ATOM 3001 O O . LYS A 1 373 ? -22.368 -9.986 29.976 1.00 88.25 373 LYS A O 1
ATOM 3006 N N . LEU A 1 374 ? -24.013 -8.576 30.526 1.00 88.38 374 LEU A N 1
ATOM 3007 C CA . LEU A 1 374 ? -24.046 -8.964 31.938 1.00 88.38 374 LEU A CA 1
ATOM 3008 C C . LEU A 1 374 ? -24.535 -10.412 32.126 1.00 88.38 374 LEU A C 1
ATOM 3010 O O . LEU A 1 374 ? -24.023 -11.111 33.000 1.00 88.38 374 LEU A O 1
ATOM 3014 N N . ASP A 1 375 ? -25.495 -10.869 31.316 1.00 89.31 375 ASP A N 1
ATOM 3015 C CA . ASP A 1 375 ? -26.037 -12.238 31.367 1.00 89.31 375 ASP A CA 1
ATOM 3016 C C . ASP A 1 375 ? -25.017 -13.286 30.892 1.00 89.31 375 ASP A C 1
ATOM 3018 O O . ASP A 1 375 ? -24.930 -14.386 31.437 1.00 89.31 375 ASP A O 1
ATOM 3022 N N . GLU A 1 376 ? -24.191 -12.914 29.910 1.00 88.00 376 GLU A N 1
ATOM 3023 C CA . GLU A 1 376 ? -23.097 -13.733 29.368 1.00 88.00 376 GLU A CA 1
ATOM 3024 C C . GLU A 1 376 ? -21.895 -13.853 30.327 1.00 88.00 376 GLU A C 1
ATOM 3026 O O . GLU A 1 376 ? -20.987 -14.661 30.103 1.00 88.00 376 GLU A O 1
ATOM 3031 N N . SER A 1 377 ? -21.869 -13.070 31.411 1.00 84.00 377 SER A N 1
ATOM 3032 C CA . SER A 1 377 ? -20.744 -13.040 32.344 1.00 84.00 377 SER A CA 1
ATOM 3033 C C . SER A 1 377 ? -20.523 -14.387 33.037 1.00 84.00 377 SER A C 1
ATOM 3035 O O . SER A 1 377 ? -21.449 -15.088 33.437 1.00 84.00 377 SER A O 1
ATOM 3037 N N . LYS A 1 378 ? -19.258 -14.741 33.275 1.00 82.81 378 LYS A N 1
ATOM 3038 C CA . LYS A 1 378 ? -18.902 -15.944 34.051 1.00 82.81 378 LYS A CA 1
ATOM 3039 C C . LYS A 1 378 ? -19.087 -15.760 35.563 1.00 82.81 378 LYS A C 1
ATOM 3041 O O . LYS A 1 378 ? -18.917 -16.716 36.315 1.00 82.81 378 LYS A O 1
ATOM 3046 N N . ILE A 1 379 ? -19.416 -14.551 36.015 1.00 80.75 379 ILE A N 1
ATOM 3047 C CA . ILE A 1 379 ? -19.523 -14.197 37.432 1.00 80.75 379 ILE A CA 1
ATOM 3048 C C . ILE A 1 379 ? -20.990 -14.240 37.838 1.00 80.75 379 ILE A C 1
ATOM 3050 O O . ILE A 1 379 ? -21.786 -13.425 37.375 1.00 80.75 379 ILE A O 1
ATOM 3054 N N . GLU A 1 380 ? -21.347 -15.161 38.737 1.00 82.81 380 GLU A N 1
ATOM 3055 C CA . GLU A 1 380 ? -22.747 -15.395 39.128 1.00 82.81 380 GLU A CA 1
ATOM 3056 C C . GLU A 1 380 ? -23.438 -14.121 39.618 1.00 82.81 380 GLU A C 1
ATOM 3058 O O . GLU A 1 380 ? -24.517 -13.783 39.143 1.00 82.81 380 GLU A O 1
ATOM 3063 N N . GLY A 1 381 ? -22.771 -13.343 40.473 1.00 78.50 381 GLY A N 1
ATOM 3064 C CA . GLY A 1 381 ? -23.321 -12.085 40.976 1.00 78.50 381 GLY A CA 1
ATOM 3065 C C . GLY A 1 381 ? -23.569 -11.025 39.894 1.00 78.50 381 GLY A C 1
ATOM 3066 O O . GLY A 1 381 ? -24.372 -10.124 40.120 1.00 78.50 381 GLY A O 1
ATOM 3067 N N . ILE A 1 382 ? -22.904 -11.105 38.737 1.00 82.69 382 ILE A N 1
ATOM 3068 C CA . ILE A 1 382 ? -23.147 -10.224 37.582 1.00 82.69 382 ILE A CA 1
ATOM 3069 C C . ILE A 1 382 ? -24.306 -10.768 36.733 1.00 82.69 382 ILE A C 1
ATOM 3071 O O . ILE A 1 382 ? -25.180 -10.000 36.330 1.00 82.69 382 ILE A O 1
ATOM 3075 N N . ARG A 1 383 ? -24.383 -12.090 36.540 1.00 86.94 383 ARG A N 1
ATOM 3076 C CA . ARG A 1 383 ? -25.523 -12.730 35.864 1.00 86.94 383 ARG A CA 1
ATOM 3077 C C . ARG A 1 383 ? -26.837 -12.511 36.603 1.00 86.94 383 ARG A C 1
ATOM 3079 O O . ARG A 1 383 ? -27.858 -12.202 35.995 1.00 86.94 383 ARG A O 1
ATOM 3086 N N . GLU A 1 384 ? -26.830 -12.635 37.928 1.00 85.19 384 GLU A N 1
ATOM 3087 C CA . GLU A 1 384 ? -28.011 -12.355 38.746 1.00 85.19 384 GLU A CA 1
ATOM 3088 C C . GLU A 1 384 ? -28.472 -10.901 38.619 1.00 85.19 384 GLU A C 1
ATOM 3090 O O . GLU A 1 384 ? -29.677 -10.647 38.557 1.00 85.19 384 GLU A O 1
ATOM 3095 N N . LEU A 1 385 ? -27.528 -9.956 38.535 1.00 83.12 385 LEU A N 1
ATOM 3096 C CA . LEU A 1 385 ? -27.835 -8.552 38.279 1.00 83.12 385 LEU A CA 1
ATOM 3097 C C . LEU A 1 385 ? -28.547 -8.387 36.928 1.00 83.12 385 LEU A C 1
ATOM 3099 O O . LEU A 1 385 ? -29.583 -7.726 36.882 1.00 83.12 385 LEU A O 1
ATOM 3103 N N . SER A 1 386 ? -28.067 -9.044 35.864 1.00 88.06 386 SER A N 1
ATOM 3104 C CA . SER A 1 386 ? -28.742 -9.047 34.555 1.00 88.06 386 SER A CA 1
ATOM 3105 C C . SER A 1 386 ? -30.184 -9.551 34.649 1.00 88.06 386 SER A C 1
ATOM 3107 O O . SER A 1 386 ? -31.110 -8.851 34.241 1.00 88.06 386 SER A O 1
ATOM 3109 N N . LYS A 1 387 ? -30.412 -10.713 35.278 1.00 87.56 387 LYS A N 1
ATOM 3110 C CA . LYS A 1 387 ? -31.763 -11.286 35.451 1.00 87.56 387 LYS A CA 1
ATOM 3111 C C . LYS A 1 387 ? -32.717 -10.337 36.178 1.00 87.56 387 LYS A C 1
ATOM 3113 O O . LYS A 1 387 ? -33.906 -10.303 35.872 1.00 87.56 387 LYS A O 1
ATOM 3118 N N . ARG A 1 388 ? -32.223 -9.578 37.160 1.00 84.88 388 ARG A N 1
ATOM 3119 C CA . ARG A 1 388 ? -33.033 -8.587 37.885 1.00 84.88 388 ARG A CA 1
ATOM 3120 C C . ARG A 1 388 ? -33.307 -7.349 37.034 1.00 84.88 388 ARG A C 1
ATOM 3122 O O . ARG A 1 388 ? -34.435 -6.867 37.041 1.00 84.88 388 ARG A O 1
ATOM 3129 N N . LEU A 1 389 ? -32.321 -6.875 36.272 1.00 86.88 389 LEU A N 1
ATOM 3130 C CA . LEU A 1 389 ? -32.496 -5.762 35.336 1.00 86.88 389 LEU A CA 1
ATOM 3131 C C . LEU A 1 389 ? -33.505 -6.104 34.232 1.00 86.88 389 LEU A C 1
ATOM 3133 O O . LEU A 1 389 ? -34.394 -5.294 33.983 1.00 86.88 389 LEU A O 1
ATOM 3137 N N . LYS A 1 390 ? -33.448 -7.314 33.653 1.00 85.38 390 LYS A N 1
ATOM 3138 C CA . LYS A 1 390 ? -34.432 -7.827 32.675 1.00 85.38 390 LYS A CA 1
ATOM 3139 C C . LYS A 1 390 ? -35.870 -7.754 33.200 1.00 85.38 390 LYS A C 1
ATOM 3141 O O . LYS A 1 390 ? -36.746 -7.212 32.534 1.00 85.38 390 LYS A O 1
ATOM 3146 N N . LYS A 1 391 ? -36.092 -8.186 34.450 1.00 84.50 391 LYS A N 1
ATOM 3147 C CA . LYS A 1 391 ? -37.409 -8.117 35.113 1.00 84.50 391 LYS A CA 1
ATOM 3148 C C . LYS A 1 391 ? -37.931 -6.693 35.301 1.00 84.50 391 LYS A C 1
ATOM 3150 O O . LYS A 1 391 ? -39.133 -6.482 35.237 1.00 84.50 391 LYS A O 1
ATOM 3155 N N . ILE A 1 392 ? -37.054 -5.730 35.581 1.00 82.81 392 ILE A N 1
ATOM 3156 C CA . ILE A 1 392 ? -37.449 -4.325 35.795 1.00 82.81 392 ILE A CA 1
ATOM 3157 C C . ILE A 1 392 ? -37.721 -3.623 34.462 1.00 82.81 392 ILE A C 1
ATOM 3159 O O . ILE A 1 392 ? -38.602 -2.773 34.376 1.00 82.81 392 ILE A O 1
ATOM 3163 N N . THR A 1 393 ? -36.972 -3.988 33.425 1.00 76.38 393 THR A N 1
ATOM 3164 C CA . THR A 1 393 ? -37.053 -3.393 32.084 1.00 76.38 393 THR A CA 1
ATOM 3165 C C . THR A 1 393 ? -38.080 -4.081 31.173 1.00 76.38 393 THR A C 1
ATOM 3167 O O . THR A 1 393 ? -38.266 -3.637 30.045 1.00 76.38 393 THR A O 1
ATOM 3170 N N . ASN A 1 394 ? -38.788 -5.112 31.661 1.00 77.69 394 ASN A N 1
ATOM 3171 C CA . ASN A 1 394 ? -39.729 -5.950 30.897 1.00 77.69 394 ASN A CA 1
ATOM 3172 C C . ASN A 1 394 ? -39.109 -6.561 29.623 1.00 77.69 394 ASN A C 1
ATOM 3174 O O . ASN A 1 394 ? -39.767 -6.660 28.588 1.00 77.69 394 ASN A O 1
ATOM 3178 N N . LEU A 1 395 ? -37.835 -6.947 29.700 1.00 62.53 395 LEU A N 1
ATOM 3179 C CA . LEU A 1 395 ? -37.120 -7.650 28.638 1.00 62.53 395 LEU A CA 1
ATOM 3180 C C . LEU A 1 395 ? -37.154 -9.149 28.942 1.00 62.53 395 LEU A C 1
ATOM 3182 O O . LEU A 1 395 ? -36.258 -9.650 29.625 1.00 62.53 395 LEU A O 1
ATOM 3186 N N . ASP A 1 396 ? -38.203 -9.834 28.492 1.00 51.47 396 ASP A N 1
ATOM 3187 C CA . ASP A 1 396 ? -38.278 -11.304 28.510 1.00 51.47 396 ASP A CA 1
ATOM 3188 C C . ASP A 1 396 ? -37.644 -11.922 27.256 1.00 51.47 396 ASP A C 1
ATOM 3190 O O . ASP A 1 396 ? -37.924 -11.426 26.136 1.00 51.47 396 ASP A O 1
#

Secondary structure (DSSP, 8-state):
----HHHHHTTS-SEE-TT---TT--EEEEEEE-TTS-EEEEEEEEETTEEEEEEEEEE-HHHHHHHHHHHHGGGT------HHHHHHHTPPPHHHHHHHHHHHHS-SEEEEEEEE-TTSS-EEEEEEEEEPTTS-EEEEEEEEETTS-TTSPP-EEEEEEE-HHHHHHHHHHTT--TTTTGGGGEEE-SSHHHHHHHS-SEEPTT----TT--EEEEEESSSS-EEEEEEEEEETTEEEEEEEEEE-HHHHHHHHHHHHSSPPPHHHHHHTTPPPHHHHHHHHHHHHHTSEEEEEEEB--TT----EEEEEEEE-TTS-EEEEEEEHHHHHHHHHH-PPP--EEEEEE-TT-HHHHHHHHTTTB-HHHHHHHHHT-S-HHHHHHHHHHHHHHT--